Protein AF-A0A3B9WU83-F1 (afdb_monomer)

Radius of gyration: 24.57 Å; Cα contacts (8 Å, |Δi|>4): 1207; chains: 1; bounding box: 54×70×73 Å

Structure (mmCIF, N/CA/C/O backbone):
data_AF-A0A3B9WU83-F1
#
_entry.id   AF-A0A3B9WU83-F1
#
loop_
_atom_site.group_PDB
_atom_site.id
_atom_site.type_symbol
_atom_site.label_atom_id
_atom_site.label_alt_id
_atom_site.label_comp_id
_atom_site.label_asym_id
_atom_site.label_entity_id
_atom_site.label_seq_id
_atom_site.pdbx_PDB_ins_code
_atom_site.Cartn_x
_atom_site.Cartn_y
_atom_site.Cartn_z
_atom_site.occupancy
_atom_site.B_iso_or_equiv
_atom_site.auth_seq_id
_atom_site.auth_comp_id
_atom_site.auth_asym_id
_atom_site.auth_atom_id
_atom_site.pdbx_PDB_model_num
ATOM 1 N N . ASP A 1 1 ? 18.925 -12.064 -6.968 1.00 95.06 1 ASP A N 1
ATOM 2 C CA . ASP A 1 1 ? 19.421 -12.615 -8.254 1.00 95.06 1 ASP A CA 1
ATOM 3 C C . ASP A 1 1 ? 18.233 -12.702 -9.221 1.00 95.06 1 ASP A C 1
ATOM 5 O O . ASP A 1 1 ? 17.313 -11.901 -9.071 1.00 95.06 1 ASP A O 1
ATOM 9 N N . TYR A 1 2 ? 18.249 -13.569 -10.244 1.00 97.06 2 TYR A N 1
ATOM 10 C CA . TYR A 1 2 ? 17.136 -13.645 -11.200 1.00 97.06 2 TYR A CA 1
ATOM 11 C C . TYR A 1 2 ? 15.931 -14.414 -10.640 1.00 97.06 2 TYR A C 1
ATOM 13 O O . TYR A 1 2 ? 14.846 -13.841 -10.563 1.00 97.06 2 TYR A O 1
ATOM 21 N N . ILE A 1 3 ? 16.112 -15.674 -10.232 1.00 97.62 3 ILE A N 1
ATOM 22 C CA . ILE A 1 3 ? 15.034 -16.623 -9.918 1.00 97.62 3 ILE A CA 1
ATOM 23 C C . ILE A 1 3 ? 15.210 -17.243 -8.530 1.00 97.62 3 ILE A C 1
ATOM 25 O O . ILE A 1 3 ? 16.324 -17.612 -8.168 1.00 97.62 3 ILE A O 1
ATOM 29 N N . ASP A 1 4 ? 14.106 -17.415 -7.799 1.00 97.81 4 ASP A N 1
ATOM 30 C CA . ASP A 1 4 ? 14.105 -18.176 -6.545 1.00 97.81 4 ASP A CA 1
ATOM 31 C C . ASP A 1 4 ? 14.523 -19.635 -6.785 1.00 97.81 4 ASP A C 1
ATOM 33 O O . ASP A 1 4 ? 13.967 -20.326 -7.646 1.00 97.81 4 ASP A O 1
ATOM 37 N N . GLN A 1 5 ? 15.484 -20.126 -6.004 1.00 97.75 5 GLN A N 1
ATOM 38 C CA . GLN A 1 5 ? 15.961 -21.506 -6.086 1.00 97.75 5 GLN A CA 1
ATOM 39 C C . GLN A 1 5 ? 15.100 -22.423 -5.206 1.00 97.75 5 GLN A C 1
ATOM 41 O O . GLN A 1 5 ? 15.566 -22.969 -4.211 1.00 97.75 5 GLN A O 1
ATOM 46 N N . SER A 1 6 ? 13.829 -22.575 -5.583 1.00 97.06 6 SER A N 1
ATOM 47 C CA . SER A 1 6 ? 12.858 -23.428 -4.892 1.00 97.06 6 SER A CA 1
ATOM 48 C C . SER A 1 6 ? 12.574 -24.727 -5.645 1.00 97.06 6 SER A C 1
ATOM 50 O O . SER A 1 6 ? 12.693 -24.800 -6.873 1.00 97.06 6 SER A O 1
ATOM 52 N N . LEU A 1 7 ? 12.146 -25.756 -4.913 1.00 97.31 7 LEU A N 1
ATOM 53 C CA . LEU A 1 7 ? 11.703 -27.034 -5.477 1.00 97.31 7 LEU A CA 1
ATOM 54 C C . LEU A 1 7 ? 10.215 -27.245 -5.212 1.00 97.31 7 LEU A C 1
ATOM 56 O O . LEU A 1 7 ? 9.703 -26.873 -4.165 1.00 97.31 7 LEU A O 1
ATOM 60 N N . THR A 1 8 ? 9.503 -27.861 -6.154 1.00 96.88 8 THR A N 1
ATOM 61 C CA . THR A 1 8 ? 8.101 -28.227 -5.903 1.00 96.88 8 THR A CA 1
ATOM 62 C C . THR A 1 8 ? 8.059 -29.457 -5.004 1.00 96.88 8 THR A C 1
ATOM 64 O O . THR A 1 8 ? 8.642 -30.486 -5.345 1.00 96.88 8 THR A O 1
ATOM 67 N N . ALA A 1 9 ? 7.363 -29.343 -3.878 1.00 96.56 9 ALA A N 1
ATOM 68 C CA . ALA A 1 9 ? 7.122 -30.416 -2.920 1.00 96.56 9 ALA A CA 1
ATOM 69 C C . ALA A 1 9 ? 5.627 -30.484 -2.574 1.00 96.56 9 ALA A C 1
ATOM 71 O O . ALA A 1 9 ? 4.833 -29.692 -3.085 1.00 96.56 9 ALA A O 1
ATOM 72 N N . TYR A 1 10 ? 5.243 -31.444 -1.732 1.00 96.50 10 TYR A N 1
ATOM 73 C CA . TYR A 1 10 ? 3.857 -31.667 -1.330 1.00 96.50 10 TYR A CA 1
ATOM 74 C C . TYR A 1 10 ? 3.736 -31.640 0.188 1.00 96.50 10 TYR A C 1
ATOM 76 O O . TYR A 1 10 ? 4.532 -32.272 0.883 1.00 96.50 10 TYR A O 1
ATOM 84 N N . ASP A 1 11 ? 2.736 -30.925 0.695 1.00 94.00 11 ASP A N 1
ATOM 85 C CA . ASP A 1 11 ? 2.414 -30.929 2.117 1.00 94.00 11 ASP A CA 1
ATOM 86 C C . ASP A 1 11 ? 1.801 -32.282 2.551 1.00 94.00 11 ASP A C 1
ATOM 88 O O . ASP A 1 11 ? 1.522 -33.180 1.749 1.00 94.00 11 ASP A O 1
ATOM 92 N N . ARG A 1 12 ? 1.526 -32.426 3.853 1.00 93.50 12 ARG A N 1
ATOM 93 C CA . ARG A 1 12 ? 0.883 -33.626 4.430 1.00 93.50 12 ARG A CA 1
ATOM 94 C C . ARG A 1 12 ? -0.531 -33.922 3.902 1.00 93.50 12 ARG A C 1
ATOM 96 O O . ARG A 1 12 ? -1.082 -34.972 4.232 1.00 93.50 12 ARG A O 1
ATOM 103 N N . TYR A 1 13 ? -1.143 -32.998 3.166 1.00 94.94 13 TYR A N 1
ATOM 104 C CA . TYR A 1 13 ? -2.474 -33.117 2.572 1.00 94.94 13 TYR A CA 1
ATOM 105 C C . TYR A 1 13 ? -2.416 -33.340 1.051 1.00 94.94 13 TYR A C 1
ATOM 107 O O . TYR A 1 13 ? -3.463 -33.518 0.430 1.00 94.94 13 TYR A O 1
ATOM 115 N N . GLY A 1 14 ? -1.217 -33.386 0.461 1.00 95.56 14 GLY A N 1
ATOM 116 C CA . GLY A 1 14 ? -1.010 -33.567 -0.973 1.00 95.56 14 GLY A CA 1
ATOM 117 C C . GLY A 1 14 ? -1.139 -32.281 -1.792 1.00 95.56 14 GLY A C 1
ATOM 118 O O . GLY A 1 14 ? -1.252 -32.370 -3.014 1.00 95.56 14 GLY A O 1
ATOM 119 N N . ASN A 1 15 ? -1.119 -31.102 -1.163 1.00 95.50 15 ASN A N 1
ATOM 120 C CA . ASN A 1 15 ? -1.082 -29.832 -1.885 1.00 95.50 15 ASN A CA 1
ATOM 121 C C . ASN A 1 15 ? 0.358 -29.474 -2.245 1.00 95.50 15 ASN A C 1
ATOM 123 O O . ASN A 1 15 ? 1.266 -29.608 -1.424 1.00 95.50 15 ASN A O 1
ATOM 127 N N . GLU A 1 16 ? 0.562 -28.982 -3.463 1.00 96.12 16 GLU A N 1
ATOM 128 C CA . GLU A 1 16 ? 1.872 -28.511 -3.900 1.00 96.12 16 GLU A CA 1
ATOM 129 C C . GLU A 1 16 ? 2.274 -27.207 -3.200 1.00 96.12 16 GLU A C 1
ATOM 131 O O . GLU A 1 16 ? 1.470 -26.283 -3.068 1.00 96.12 16 GLU A O 1
ATOM 136 N N . TYR A 1 17 ? 3.555 -27.088 -2.857 1.00 95.94 17 TYR A N 1
ATOM 137 C CA . TYR A 1 17 ? 4.174 -25.843 -2.406 1.00 95.94 17 TYR A CA 1
ATOM 138 C C . TYR A 1 17 ? 5.598 -25.696 -2.963 1.00 95.94 17 TYR A C 1
ATOM 140 O O . TYR A 1 17 ? 6.133 -26.610 -3.596 1.00 95.94 17 TYR A O 1
ATOM 148 N N . GLN A 1 18 ? 6.189 -24.510 -2.802 1.00 97.12 18 GLN A N 1
ATOM 149 C CA . GLN A 1 18 ? 7.583 -24.248 -3.166 1.00 97.12 18 GLN A CA 1
ATOM 150 C C . GLN A 1 18 ? 8.465 -24.380 -1.925 1.00 97.12 18 GLN A C 1
ATOM 152 O O . GLN A 1 18 ? 8.473 -23.494 -1.080 1.00 97.12 18 GLN A O 1
ATOM 157 N N . ALA A 1 19 ? 9.185 -25.492 -1.846 1.00 97.62 19 ALA A N 1
ATOM 158 C CA . ALA A 1 19 ? 10.098 -25.833 -0.772 1.00 97.62 19 ALA A CA 1
ATOM 159 C C . ALA A 1 19 ? 11.463 -25.150 -0.922 1.00 97.62 19 ALA A C 1
ATOM 161 O O . ALA A 1 19 ? 11.916 -24.866 -2.040 1.00 97.62 19 ALA A O 1
ATOM 162 N N . TYR A 1 20 ? 12.130 -24.952 0.211 1.00 97.75 20 TYR A N 1
ATOM 163 C CA . TYR A 1 20 ? 13.489 -24.423 0.330 1.00 97.75 20 TYR A CA 1
ATOM 164 C C . TYR A 1 20 ? 14.339 -25.297 1.274 1.00 97.75 20 TYR A C 1
ATOM 166 O O . TYR A 1 20 ? 13.953 -26.416 1.618 1.00 97.75 20 TYR A O 1
ATOM 174 N N . GLY A 1 21 ? 15.546 -24.842 1.633 1.00 98.19 21 GLY A N 1
ATOM 175 C CA . GLY A 1 21 ? 16.475 -25.614 2.462 1.00 98.19 21 GLY A CA 1
ATOM 176 C C . GLY A 1 21 ? 15.846 -26.040 3.788 1.00 98.19 21 GLY A C 1
ATOM 177 O O . GLY A 1 21 ? 15.225 -25.239 4.479 1.00 98.19 21 GLY A O 1
ATOM 178 N N . GLY A 1 22 ? 16.010 -27.306 4.153 1.00 97.25 22 GLY A N 1
ATOM 179 C CA . GLY A 1 22 ? 15.475 -27.871 5.383 1.00 97.25 22 GLY A CA 1
ATOM 180 C C . GLY A 1 22 ? 14.165 -28.643 5.244 1.00 97.25 22 GLY A C 1
ATOM 181 O O . GLY A 1 22 ? 13.914 -29.500 6.101 1.00 97.25 22 GLY A O 1
ATOM 182 N N . ASP A 1 23 ? 13.406 -28.418 4.168 1.00 97.50 23 ASP A N 1
ATOM 183 C CA . ASP A 1 23 ? 12.151 -29.123 3.860 1.00 97.50 23 ASP A CA 1
ATOM 184 C C . ASP A 1 23 ? 12.367 -30.570 3.379 1.00 97.50 23 ASP A C 1
ATOM 186 O O . ASP A 1 23 ? 11.421 -31.353 3.316 1.00 97.50 23 ASP A O 1
ATOM 190 N N . PHE A 1 24 ? 13.607 -30.947 3.049 1.00 96.69 24 PHE A N 1
ATOM 191 C CA . PHE A 1 24 ? 13.979 -32.288 2.579 1.00 96.69 24 PHE A CA 1
ATOM 192 C C . PHE A 1 24 ? 14.805 -33.061 3.616 1.00 96.69 24 PHE A C 1
ATOM 194 O O . PHE A 1 24 ? 15.588 -33.943 3.259 1.00 96.69 24 PHE A O 1
ATOM 201 N N . ASP A 1 25 ? 14.671 -32.697 4.896 1.00 95.19 25 ASP A N 1
ATOM 202 C CA . ASP A 1 25 ? 15.469 -33.216 6.018 1.00 95.19 25 ASP A CA 1
ATOM 203 C C . ASP A 1 25 ? 16.995 -33.038 5.844 1.00 95.19 25 ASP A C 1
ATOM 205 O O . ASP A 1 25 ? 17.800 -33.619 6.576 1.00 95.19 25 ASP A O 1
ATOM 209 N N . ASP A 1 26 ? 17.420 -32.180 4.914 1.00 97.12 26 ASP A N 1
ATOM 210 C CA . ASP A 1 26 ? 18.811 -31.831 4.653 1.00 97.12 26 ASP A CA 1
ATOM 211 C C . ASP A 1 26 ? 19.391 -31.027 5.821 1.00 97.12 26 ASP A C 1
ATOM 213 O O . ASP A 1 26 ? 18.835 -30.013 6.252 1.00 97.12 26 ASP A O 1
ATOM 217 N N . ARG A 1 27 ? 20.491 -31.511 6.405 1.00 96.38 27 ARG A N 1
ATOM 218 C CA . ARG A 1 27 ? 21.159 -30.883 7.553 1.00 96.38 27 ARG A CA 1
ATOM 219 C C . ARG A 1 27 ? 22.688 -30.962 7.371 1.00 96.38 27 ARG A C 1
ATOM 221 O O . ARG A 1 27 ? 23.195 -32.067 7.166 1.00 96.38 27 ARG A O 1
ATOM 228 N N . PRO A 1 28 ? 23.438 -29.847 7.497 1.00 95.94 28 PRO A N 1
ATOM 229 C CA . PRO A 1 28 ? 22.949 -28.479 7.712 1.00 95.94 28 PRO A CA 1
ATOM 230 C C . PRO A 1 28 ? 22.207 -27.922 6.482 1.00 95.94 28 PRO A C 1
ATOM 232 O O . PRO A 1 28 ? 22.357 -28.449 5.385 1.00 95.94 28 PRO A O 1
ATOM 235 N N . ASN A 1 29 ? 21.418 -26.866 6.687 1.00 97.69 29 ASN A N 1
ATOM 236 C CA . ASN A 1 29 ? 20.784 -26.067 5.637 1.00 97.69 29 ASN A CA 1
ATOM 237 C C . ASN A 1 29 ? 20.718 -24.593 6.066 1.00 97.69 29 ASN A C 1
ATOM 239 O O . ASN A 1 29 ? 20.824 -24.302 7.259 1.00 97.69 29 ASN A O 1
ATOM 243 N N . ASP A 1 30 ? 20.497 -23.706 5.095 1.00 96.75 30 ASP A N 1
ATOM 244 C CA . ASP A 1 30 ? 20.389 -22.251 5.283 1.00 96.75 30 ASP A CA 1
ATOM 245 C C . ASP A 1 30 ? 18.958 -21.724 5.019 1.00 96.75 30 ASP A C 1
ATOM 247 O O . ASP A 1 30 ? 18.762 -20.562 4.663 1.00 96.75 30 ASP A O 1
ATOM 251 N N . GLY A 1 31 ? 17.937 -22.579 5.162 1.00 96.50 31 GLY A N 1
ATOM 252 C CA . GLY A 1 31 ? 16.531 -22.181 5.056 1.00 96.50 31 GLY A CA 1
ATOM 253 C C . GLY A 1 31 ? 16.144 -21.504 3.732 1.00 96.50 31 GLY A C 1
ATOM 254 O O . GLY A 1 31 ? 16.469 -21.965 2.630 1.00 96.50 31 GLY A O 1
ATOM 255 N N . SER A 1 32 ? 15.432 -20.382 3.862 1.00 96.31 32 SER A N 1
ATOM 256 C CA . SER A 1 32 ? 14.903 -19.540 2.782 1.00 96.31 32 SER A CA 1
ATOM 257 C C . SER A 1 32 ? 15.962 -18.711 2.049 1.00 96.31 32 SER A C 1
ATOM 259 O O . SER A 1 32 ? 15.619 -18.027 1.085 1.00 96.31 32 SER A O 1
ATOM 261 N N . TYR A 1 33 ? 17.248 -18.788 2.421 1.00 96.75 33 TYR A N 1
ATOM 262 C CA . TYR A 1 33 ? 18.328 -17.997 1.805 1.00 96.75 33 TYR A CA 1
ATOM 263 C C . TYR A 1 33 ? 18.557 -18.306 0.310 1.00 96.75 33 TYR A C 1
ATOM 265 O O . TYR A 1 33 ? 19.340 -17.649 -0.368 1.00 96.75 33 TYR A O 1
ATOM 273 N N . SER A 1 34 ? 17.864 -19.308 -0.229 1.00 96.50 34 SER A N 1
ATOM 274 C CA . SER A 1 34 ? 17.781 -19.646 -1.655 1.00 96.50 34 SER A CA 1
ATOM 275 C C . SER A 1 34 ? 16.740 -18.812 -2.438 1.00 96.50 34 SER A C 1
ATOM 277 O O . SER A 1 34 ? 16.778 -18.775 -3.672 1.00 96.50 34 SER A O 1
ATOM 279 N N . GLY A 1 35 ? 15.827 -18.114 -1.754 1.00 95.69 35 GLY A N 1
ATOM 280 C CA . GLY A 1 35 ? 14.736 -17.309 -2.320 1.00 95.69 35 GLY A CA 1
ATOM 281 C C . GLY A 1 35 ? 15.090 -15.839 -2.562 1.00 95.69 35 GLY A C 1
ATOM 282 O O . GLY A 1 35 ? 14.558 -14.950 -1.897 1.00 95.69 35 GLY A O 1
ATOM 283 N N . ASN A 1 36 ? 15.986 -15.567 -3.514 1.00 95.44 36 ASN A N 1
ATOM 284 C CA . ASN A 1 36 ? 16.527 -14.219 -3.767 1.00 95.44 36 ASN A CA 1
ATOM 285 C C . ASN A 1 36 ? 16.045 -13.578 -5.079 1.00 95.44 36 ASN A C 1
ATOM 287 O O . ASN A 1 36 ? 16.543 -12.516 -5.485 1.00 95.44 36 ASN A O 1
ATOM 291 N N . GLY A 1 37 ? 15.104 -14.221 -5.764 1.00 96.31 37 GLY A N 1
ATOM 292 C CA . GLY A 1 37 ? 14.711 -13.907 -7.123 1.00 96.31 37 GLY A CA 1
ATOM 293 C C . GLY A 1 37 ? 13.915 -12.612 -7.254 1.00 96.31 37 GLY A C 1
ATOM 294 O O . GLY A 1 37 ? 13.214 -12.144 -6.345 1.00 96.31 37 GLY A O 1
ATOM 295 N N . ILE A 1 38 ? 14.001 -12.037 -8.452 1.00 96.88 38 ILE A N 1
ATOM 296 C CA . ILE A 1 38 ? 13.043 -11.053 -8.971 1.00 96.88 38 ILE A CA 1
ATOM 297 C C . ILE A 1 38 ? 11.914 -11.729 -9.766 1.00 96.88 38 ILE A C 1
ATOM 299 O O . ILE A 1 38 ? 10.905 -11.077 -10.053 1.00 96.88 38 ILE A O 1
ATOM 303 N N . VAL A 1 39 ? 12.042 -13.024 -10.070 1.00 97.69 39 VAL A N 1
ATOM 304 C CA . VAL A 1 39 ? 10.978 -13.897 -10.586 1.00 97.69 39 VAL A CA 1
ATOM 305 C C . VAL A 1 39 ? 10.791 -15.118 -9.686 1.00 97.69 39 VAL A C 1
ATOM 307 O O . VAL A 1 39 ? 11.745 -15.596 -9.071 1.00 97.69 39 VAL A O 1
ATOM 310 N N . TYR A 1 40 ? 9.564 -15.635 -9.643 1.00 97.00 40 TYR A N 1
ATOM 311 C CA . TYR A 1 40 ? 9.221 -16.795 -8.822 1.00 97.00 40 TYR A CA 1
ATOM 312 C C . TYR A 1 40 ? 9.819 -18.097 -9.375 1.00 97.00 40 TYR A C 1
ATOM 314 O O . TYR A 1 40 ? 9.863 -18.307 -10.590 1.00 97.00 40 TYR A O 1
ATOM 322 N N . GLY A 1 41 ? 10.214 -19.005 -8.479 1.00 95.06 41 GLY A N 1
ATOM 323 C CA . GLY A 1 41 ? 10.902 -20.255 -8.826 1.00 95.06 41 GLY A CA 1
ATOM 324 C C . GLY A 1 41 ? 10.092 -21.223 -9.696 1.00 95.06 41 GLY A C 1
ATOM 325 O O . GLY A 1 41 ? 10.651 -21.857 -10.590 1.00 95.06 41 GLY A O 1
ATOM 326 N N . ARG A 1 42 ? 8.768 -21.303 -9.499 1.00 92.38 42 ARG A N 1
ATOM 327 C CA . ARG A 1 42 ? 7.883 -22.241 -10.216 1.00 92.38 42 ARG A CA 1
ATOM 328 C C . ARG A 1 42 ? 7.609 -21.827 -11.660 1.00 92.38 42 ARG A C 1
ATOM 330 O O . ARG A 1 42 ? 8.046 -22.489 -12.596 1.00 92.38 42 ARG A O 1
ATOM 337 N N . ASP A 1 43 ? 6.898 -20.723 -11.846 1.00 93.00 43 ASP A N 1
ATOM 338 C CA . ASP A 1 43 ? 6.342 -20.355 -13.156 1.00 93.00 43 ASP A CA 1
ATOM 339 C C . ASP A 1 43 ? 7.169 -19.277 -13.867 1.00 93.00 43 ASP A C 1
ATOM 341 O O . ASP A 1 43 ? 6.886 -18.934 -15.009 1.00 93.00 43 ASP A O 1
ATOM 345 N N . ARG A 1 44 ? 8.213 -18.746 -13.209 1.00 94.25 44 ARG A N 1
ATOM 346 C CA . ARG A 1 44 ? 9.068 -17.651 -13.711 1.00 94.25 44 ARG A CA 1
ATOM 347 C C . ARG A 1 44 ? 8.305 -16.347 -13.946 1.00 94.25 44 ARG A C 1
ATOM 349 O O . ARG A 1 44 ? 8.836 -15.401 -14.527 1.00 94.25 44 ARG A O 1
ATOM 356 N N . ASP A 1 45 ? 7.088 -16.272 -13.420 1.00 96.12 45 ASP A N 1
ATOM 357 C CA . ASP A 1 45 ? 6.312 -15.049 -13.348 1.00 96.12 45 ASP A CA 1
ATOM 358 C C . ASP A 1 45 ? 7.097 -13.958 -12.601 1.00 96.12 45 ASP A C 1
ATOM 360 O O . ASP A 1 45 ? 7.755 -14.239 -11.589 1.00 96.12 45 ASP A O 1
ATOM 364 N N . PRO A 1 46 ? 6.999 -12.694 -13.045 1.00 96.31 46 PRO A N 1
ATOM 365 C CA . PRO A 1 46 ? 7.652 -11.588 -12.368 1.00 96.31 46 PRO A CA 1
ATOM 366 C C . PRO A 1 46 ? 7.082 -11.401 -10.961 1.00 96.31 46 PRO A C 1
ATOM 368 O O . PRO A 1 46 ? 5.868 -11.277 -10.771 1.00 96.31 46 PRO A O 1
ATOM 371 N N . SER A 1 47 ? 7.973 -11.307 -9.975 1.00 96.56 47 SER A N 1
ATOM 372 C CA . SER A 1 47 ? 7.597 -10.813 -8.653 1.00 96.56 47 SER A CA 1
ATOM 373 C C . SER A 1 47 ? 7.299 -9.307 -8.723 1.00 96.56 47 SER A C 1
ATOM 375 O O . SER A 1 47 ? 7.721 -8.628 -9.669 1.00 96.56 47 SER A O 1
ATOM 377 N N . PRO A 1 48 ? 6.631 -8.728 -7.714 1.00 96.12 48 PRO A N 1
ATOM 378 C CA . PRO A 1 48 ? 6.407 -7.289 -7.665 1.00 96.12 48 PRO A CA 1
ATOM 379 C C . PRO A 1 48 ? 7.677 -6.433 -7.734 1.00 96.12 48 PRO A C 1
ATOM 381 O O . PRO A 1 48 ? 7.631 -5.324 -8.265 1.00 96.12 48 PRO A O 1
ATOM 384 N N . LYS A 1 49 ? 8.828 -6.966 -7.291 1.00 95.81 49 LYS A N 1
ATOM 385 C CA . LYS A 1 49 ? 10.143 -6.308 -7.408 1.00 95.81 49 LYS A CA 1
ATOM 386 C C . LYS A 1 49 ? 10.470 -5.941 -8.864 1.00 95.81 49 LYS A C 1
ATOM 388 O O . LYS A 1 49 ? 11.146 -4.948 -9.113 1.00 95.81 49 LYS A O 1
ATOM 393 N N . MET A 1 50 ? 9.970 -6.708 -9.837 1.00 96.81 50 MET A N 1
ATOM 394 C CA . MET A 1 50 ? 10.240 -6.489 -11.260 1.00 96.81 50 MET A CA 1
ATOM 395 C C . MET A 1 50 ? 9.659 -5.168 -11.788 1.00 96.81 50 MET A C 1
ATOM 397 O O . MET A 1 50 ? 10.203 -4.612 -12.740 1.00 96.81 50 MET A O 1
ATOM 401 N N . GLN A 1 51 ? 8.588 -4.640 -11.178 1.00 95.62 51 GLN A N 1
ATOM 402 C CA . GLN A 1 51 ? 8.037 -3.328 -11.546 1.00 95.62 51 GLN A CA 1
ATOM 403 C C . GLN A 1 51 ? 9.095 -2.229 -11.373 1.00 95.62 51 GLN A C 1
ATOM 405 O O . GLN A 1 51 ? 9.322 -1.427 -12.278 1.00 95.62 51 GLN A O 1
ATOM 410 N N . GLU A 1 52 ? 9.803 -2.271 -10.247 1.00 95.00 52 GLU A N 1
ATOM 411 C CA . GLU A 1 52 ? 10.883 -1.348 -9.916 1.00 95.00 52 GLU A CA 1
ATOM 412 C C . GLU A 1 52 ? 12.094 -1.527 -10.842 1.00 95.00 52 GLU A C 1
ATOM 414 O O . GLU A 1 52 ? 12.629 -0.554 -11.375 1.00 95.00 52 GLU A O 1
ATOM 419 N N . VAL A 1 53 ? 12.518 -2.777 -11.071 1.00 96.94 53 VAL A N 1
ATOM 420 C CA . VAL A 1 53 ? 13.650 -3.091 -11.962 1.00 96.94 53 VAL A CA 1
ATOM 421 C C . VAL A 1 53 ? 13.372 -2.575 -13.373 1.00 96.94 53 VAL A C 1
ATOM 423 O O . VAL A 1 53 ? 14.208 -1.881 -13.953 1.00 96.94 53 VAL A O 1
ATOM 426 N N . LYS A 1 54 ? 12.174 -2.853 -13.906 1.00 96.56 54 LYS A N 1
ATOM 427 C CA . LYS A 1 54 ? 11.752 -2.401 -15.237 1.00 96.56 54 LYS A CA 1
ATOM 428 C C . LYS A 1 54 ? 11.787 -0.880 -15.348 1.00 96.56 54 LYS A C 1
ATOM 430 O O . LYS A 1 54 ? 12.251 -0.364 -16.362 1.00 96.56 54 LYS A O 1
ATOM 435 N N . TYR A 1 55 ? 11.319 -0.168 -14.325 1.00 95.38 55 TYR A N 1
ATOM 436 C CA . TYR A 1 55 ? 11.349 1.288 -14.329 1.00 95.38 55 TYR A CA 1
ATOM 437 C C . TYR A 1 55 ? 12.783 1.831 -14.284 1.00 95.38 55 TYR A C 1
ATOM 439 O O . TYR A 1 55 ? 13.149 2.645 -15.127 1.00 95.38 55 TYR A O 1
ATOM 447 N N . ASN A 1 56 ? 13.625 1.368 -13.358 1.00 94.88 56 ASN A N 1
ATOM 448 C CA . ASN A 1 56 ? 14.986 1.895 -13.195 1.00 94.88 56 ASN A CA 1
ATOM 449 C C . ASN A 1 56 ? 15.896 1.595 -14.404 1.00 94.88 56 ASN A C 1
ATOM 451 O O . ASN A 1 56 ? 16.744 2.414 -14.781 1.00 94.88 56 ASN A O 1
ATOM 455 N N . TYR A 1 57 ? 15.704 0.442 -15.053 1.00 96.69 57 TYR A N 1
ATOM 456 C CA . TYR A 1 57 ? 16.498 0.015 -16.214 1.00 96.69 57 TYR A CA 1
ATOM 457 C C . TYR A 1 57 ? 15.896 0.433 -17.558 1.00 96.69 57 TYR A C 1
ATOM 459 O O . TYR A 1 57 ? 16.408 0.056 -18.613 1.00 96.69 57 TYR A O 1
ATOM 467 N N . ARG A 1 58 ? 14.824 1.230 -17.547 1.00 96.56 58 ARG A N 1
ATOM 468 C CA . ARG A 1 58 ? 14.169 1.667 -18.778 1.00 96.56 58 ARG A CA 1
ATOM 469 C C . ARG A 1 58 ? 15.138 2.423 -19.706 1.00 96.56 58 ARG A C 1
ATOM 471 O O . ARG A 1 58 ? 15.949 3.233 -19.234 1.00 96.56 58 ARG A O 1
ATOM 478 N N . PRO A 1 59 ? 15.020 2.224 -21.029 1.00 97.12 59 PRO A N 1
ATOM 479 C CA . PRO A 1 59 ? 15.948 2.794 -22.003 1.00 97.12 59 PRO A CA 1
ATOM 480 C C . PRO A 1 59 ? 15.675 4.270 -22.335 1.00 97.12 59 PRO A C 1
ATOM 482 O O . PRO A 1 59 ? 16.493 4.915 -22.988 1.00 97.12 59 PRO A O 1
ATOM 485 N N . VAL A 1 60 ? 14.530 4.814 -21.916 1.00 97.12 60 VAL A N 1
ATOM 486 C CA . VAL A 1 60 ? 14.140 6.211 -22.150 1.00 97.12 60 VAL A CA 1
ATOM 487 C C . VAL A 1 60 ? 13.591 6.797 -20.855 1.00 97.12 60 VAL A C 1
ATOM 489 O O . VAL A 1 60 ? 12.712 6.206 -20.231 1.00 97.12 60 VAL A O 1
ATOM 492 N N . LYS A 1 61 ? 14.094 7.962 -20.449 1.00 95.94 61 LYS A N 1
ATOM 493 C CA . LYS A 1 61 ? 13.557 8.742 -19.325 1.00 95.94 61 LYS A CA 1
ATOM 494 C C . LYS A 1 61 ? 12.819 9.957 -19.882 1.00 95.94 61 LYS A C 1
ATOM 496 O O . LYS A 1 61 ? 13.289 10.572 -20.832 1.00 95.94 61 LYS A O 1
ATOM 501 N N . ALA A 1 62 ? 11.665 10.281 -19.308 1.00 94.06 62 ALA A N 1
ATOM 502 C CA . ALA A 1 62 ? 10.879 11.452 -19.673 1.00 94.06 62 ALA A CA 1
ATOM 503 C C . ALA A 1 62 ? 10.471 12.213 -18.408 1.00 94.06 62 ALA A C 1
ATOM 505 O O . ALA A 1 62 ? 9.999 11.593 -17.454 1.00 94.06 62 ALA A O 1
ATOM 506 N N . VAL A 1 63 ? 10.681 13.527 -18.417 1.00 92.38 63 VAL A N 1
ATOM 507 C CA . VAL A 1 63 ? 10.433 14.453 -17.304 1.00 92.38 63 VAL A CA 1
ATOM 508 C C . VAL A 1 63 ? 9.530 15.570 -17.813 1.00 92.38 63 VAL A C 1
ATOM 510 O O . VAL A 1 63 ? 9.798 16.123 -18.878 1.00 92.38 63 VAL A O 1
ATOM 513 N N . PHE A 1 64 ? 8.461 15.886 -17.086 1.00 91.94 64 PHE A N 1
ATOM 514 C CA . PHE A 1 64 ? 7.564 16.982 -17.447 1.00 91.94 64 PHE A CA 1
ATOM 515 C C . PHE A 1 64 ? 8.010 18.278 -16.771 1.00 91.94 64 PHE A C 1
ATOM 517 O O . PHE A 1 64 ? 8.287 18.287 -15.572 1.00 91.94 64 PHE A O 1
ATOM 524 N N . GLU A 1 65 ? 8.046 19.367 -17.531 1.00 89.62 65 GLU A N 1
ATOM 525 C CA . GLU A 1 65 ? 8.500 20.689 -17.094 1.00 89.62 65 GLU A CA 1
ATOM 526 C C . GLU A 1 65 ? 7.377 21.725 -17.267 1.00 89.62 65 GLU A C 1
ATOM 528 O O . GLU A 1 65 ? 6.630 21.691 -18.249 1.00 89.62 65 GLU A O 1
ATOM 533 N N . GLY A 1 66 ? 7.274 22.665 -16.321 1.00 84.44 66 GLY A N 1
ATOM 534 C CA . GLY A 1 66 ? 6.291 23.754 -16.353 1.00 84.44 66 GLY A CA 1
ATOM 535 C C . GLY A 1 66 ? 4.859 23.349 -15.965 1.00 84.44 66 GLY A C 1
ATOM 536 O O . GLY A 1 66 ? 4.576 22.218 -15.563 1.00 84.44 66 GLY A O 1
ATOM 537 N N . GLY A 1 67 ? 3.934 24.310 -16.043 1.00 76.06 67 GLY A N 1
ATOM 538 C CA . GLY A 1 67 ? 2.488 24.075 -15.896 1.00 76.06 67 GLY A CA 1
ATOM 539 C C . GLY A 1 67 ? 1.983 23.633 -14.518 1.00 76.06 67 GLY A C 1
ATOM 540 O O . GLY A 1 67 ? 0.846 23.180 -14.416 1.00 76.06 67 GLY A O 1
ATOM 541 N N . GLY A 1 68 ? 2.797 23.721 -13.462 1.00 77.19 68 GLY A N 1
ATOM 542 C CA . GLY A 1 68 ? 2.386 23.343 -12.104 1.00 77.19 68 GLY A CA 1
ATOM 543 C C . GLY A 1 68 ? 2.277 21.831 -11.863 1.00 77.19 68 GLY A C 1
ATOM 544 O O . GLY A 1 68 ? 1.457 21.407 -11.044 1.00 77.19 68 GLY A O 1
ATOM 545 N N . ALA A 1 69 ? 3.075 21.020 -12.568 1.00 80.69 69 ALA A N 1
ATOM 546 C CA . ALA A 1 69 ? 3.200 19.589 -12.292 1.00 80.69 69 ALA A CA 1
ATOM 547 C C . ALA A 1 69 ? 3.638 19.354 -10.831 1.00 80.69 69 ALA A C 1
ATOM 549 O O . ALA A 1 69 ? 4.639 19.908 -10.384 1.00 80.69 69 ALA A O 1
ATOM 550 N N . ARG A 1 70 ? 2.888 18.539 -10.077 1.00 72.81 70 ARG A N 1
ATOM 551 C CA . ARG A 1 70 ? 3.144 18.262 -8.643 1.00 72.81 70 ARG A CA 1
ATOM 552 C C . ARG A 1 70 ? 3.782 16.913 -8.364 1.00 72.81 70 ARG A C 1
ATOM 554 O O . ARG A 1 70 ? 4.264 16.667 -7.266 1.00 72.81 70 ARG A O 1
ATOM 561 N N . PHE A 1 71 ? 3.730 16.021 -9.337 1.00 69.38 71 PHE A N 1
ATOM 562 C CA . PHE A 1 71 ? 4.343 14.712 -9.257 1.00 69.38 71 PHE A CA 1
ATOM 563 C C . PHE A 1 71 ? 5.154 14.522 -10.518 1.00 69.38 71 PHE A C 1
ATOM 565 O O . PHE A 1 71 ? 4.602 14.610 -11.607 1.00 69.38 71 PHE A O 1
ATOM 572 N N . ASN A 1 72 ? 6.439 14.267 -10.345 1.00 64.88 72 ASN A N 1
ATOM 573 C CA . ASN A 1 72 ? 7.351 13.787 -11.362 1.00 64.88 72 ASN A CA 1
ATOM 574 C C . ASN A 1 72 ? 8.202 12.744 -10.644 1.00 64.88 72 ASN A C 1
ATOM 576 O O . ASN A 1 72 ? 8.832 13.061 -9.639 1.00 64.88 72 ASN A O 1
ATOM 580 N N . TYR A 1 73 ? 8.238 11.504 -11.135 1.00 62.91 73 TYR A N 1
ATOM 581 C CA . TYR A 1 73 ? 9.113 10.474 -10.551 1.00 62.91 73 TYR A CA 1
ATOM 582 C C . TYR A 1 73 ? 10.594 10.869 -10.554 1.00 62.91 73 TYR A C 1
ATOM 584 O O . TYR A 1 73 ? 11.410 10.306 -9.832 1.00 62.91 73 TYR A O 1
ATOM 592 N N . GLU A 1 74 ? 10.941 11.814 -11.414 1.00 59.44 74 GLU A N 1
ATOM 593 C CA . GLU A 1 74 ? 12.293 12.215 -11.708 1.00 59.44 74 GLU A CA 1
ATOM 594 C C . GLU A 1 74 ? 12.380 13.724 -11.492 1.00 59.44 74 GLU A C 1
ATOM 596 O O . GLU A 1 74 ? 12.067 14.498 -12.396 1.00 59.44 74 GLU A O 1
ATOM 601 N N . THR A 1 75 ? 12.792 14.155 -10.301 1.00 46.59 75 THR A N 1
ATOM 602 C CA . THR A 1 75 ? 13.395 15.483 -10.178 1.00 46.59 75 THR A CA 1
ATOM 603 C C . THR A 1 75 ? 14.701 15.491 -10.988 1.00 46.59 75 THR A C 1
ATOM 605 O O . THR A 1 75 ? 15.376 14.453 -11.079 1.00 46.59 75 THR A O 1
ATOM 608 N N . PRO A 1 76 ? 15.050 16.595 -11.672 1.00 42.44 76 PRO A N 1
ATOM 609 C CA . PRO A 1 76 ? 16.310 16.703 -12.404 1.00 42.44 76 PRO A CA 1
ATOM 610 C C . PRO A 1 76 ? 17.501 16.303 -11.516 1.00 42.44 76 PRO A C 1
ATOM 612 O O . PRO A 1 76 ? 17.553 16.652 -10.339 1.00 42.44 76 PRO A O 1
ATOM 615 N N . GLU A 1 77 ? 18.473 15.562 -12.062 1.00 36.09 77 GLU A N 1
ATOM 616 C CA . GLU A 1 77 ? 19.618 15.010 -11.303 1.00 36.09 77 GLU A CA 1
ATOM 617 C C . GLU A 1 77 ? 20.456 16.078 -10.567 1.00 36.09 77 GLU A C 1
ATOM 619 O O . GLU A 1 77 ? 21.185 15.758 -9.626 1.00 36.09 77 GLU A O 1
ATOM 624 N N . GLU A 1 78 ? 20.335 17.344 -10.969 1.00 34.25 78 GLU A N 1
ATOM 625 C CA . GLU A 1 78 ? 20.975 18.492 -10.324 1.00 34.25 78 GLU A CA 1
ATOM 626 C C . GLU A 1 78 ? 20.299 18.889 -8.998 1.00 34.25 78 GLU A C 1
ATOM 628 O O . GLU A 1 78 ? 21.005 19.214 -8.045 1.00 34.25 78 GLU A O 1
ATOM 633 N N . GLU A 1 79 ? 18.973 18.757 -8.870 1.00 36.62 79 GLU A N 1
ATOM 634 C CA . GLU A 1 79 ? 18.251 18.998 -7.608 1.00 36.62 79 GLU A CA 1
ATOM 635 C C . GLU A 1 79 ? 18.505 17.868 -6.598 1.00 36.62 79 GLU A C 1
ATOM 637 O O . GLU A 1 79 ? 18.727 18.114 -5.414 1.00 36.62 79 GLU A O 1
ATOM 642 N N . ALA A 1 80 ? 18.598 16.619 -7.071 1.00 34.12 80 ALA A N 1
ATOM 643 C CA . ALA A 1 80 ? 18.871 15.449 -6.229 1.00 34.12 80 ALA A CA 1
ATOM 644 C C . ALA A 1 80 ? 20.255 15.476 -5.542 1.00 34.12 80 ALA A C 1
ATOM 646 O O . ALA A 1 80 ? 20.459 14.787 -4.539 1.00 34.12 80 ALA A O 1
ATOM 647 N N . ARG A 1 81 ? 21.212 16.261 -6.063 1.00 34.59 81 ARG A N 1
ATOM 648 C CA . ARG A 1 81 ? 22.517 16.509 -5.421 1.00 34.59 81 ARG A CA 1
ATOM 649 C C . ARG A 1 81 ? 22.487 17.645 -4.399 1.00 34.59 81 ARG A C 1
ATOM 651 O O . ARG A 1 81 ? 23.387 17.687 -3.563 1.00 34.59 81 ARG A O 1
ATOM 658 N N . ALA A 1 82 ? 21.512 18.548 -4.480 1.00 31.45 82 ALA A N 1
ATOM 659 C CA . ALA A 1 82 ? 21.459 19.741 -3.647 1.00 31.45 82 ALA A CA 1
ATOM 660 C C . ALA A 1 82 ? 20.743 19.505 -2.309 1.00 31.45 82 ALA A C 1
ATOM 662 O O . ALA A 1 82 ? 21.189 20.063 -1.314 1.00 31.45 82 ALA A O 1
ATOM 663 N N . ASP A 1 83 ? 19.714 18.648 -2.244 1.00 39.03 83 ASP A N 1
ATOM 664 C CA . ASP A 1 83 ? 19.032 18.380 -0.969 1.00 39.03 83 ASP A CA 1
ATOM 665 C C . ASP A 1 83 ? 18.253 17.047 -0.943 1.00 39.03 83 ASP A C 1
ATOM 667 O O . ASP A 1 83 ? 17.026 16.976 -1.049 1.00 39.03 83 ASP A O 1
ATOM 671 N N . ALA A 1 84 ? 18.978 15.932 -0.810 1.00 32.75 84 ALA A N 1
ATOM 672 C CA . ALA A 1 84 ? 18.380 14.595 -0.731 1.00 32.75 84 ALA A CA 1
ATOM 673 C C . ALA A 1 84 ? 17.530 14.362 0.544 1.00 32.75 84 ALA A C 1
ATOM 675 O O . ALA A 1 84 ? 16.814 13.360 0.615 1.00 32.75 84 ALA A O 1
ATOM 676 N N . SER A 1 85 ? 17.590 15.267 1.532 1.00 34.41 85 SER A N 1
ATOM 677 C CA . SER A 1 85 ? 16.734 15.267 2.728 1.00 34.41 85 SER A CA 1
ATOM 678 C C . SER A 1 85 ? 15.370 15.922 2.497 1.00 34.41 85 SER A C 1
ATOM 680 O O . SER A 1 85 ? 14.364 15.434 3.018 1.00 34.41 85 SER A O 1
ATOM 682 N N . GLU A 1 86 ? 15.307 16.997 1.709 1.00 34.16 86 GLU A N 1
ATOM 683 C CA . GLU A 1 86 ? 14.077 17.780 1.539 1.00 34.16 86 GLU A CA 1
ATOM 684 C C . GLU A 1 86 ? 13.198 17.268 0.384 1.00 34.16 86 GLU A C 1
ATOM 686 O O . GLU A 1 86 ? 11.989 17.104 0.554 1.00 34.16 86 GLU A O 1
ATOM 691 N N . ILE A 1 87 ? 13.790 16.883 -0.752 1.00 33.94 87 ILE A N 1
ATOM 692 C CA . ILE A 1 87 ? 13.049 16.620 -2.004 1.00 33.94 87 ILE A CA 1
ATOM 693 C C . ILE A 1 87 ? 12.185 15.342 -1.955 1.00 33.94 87 ILE A C 1
ATOM 695 O O . ILE A 1 87 ? 11.133 15.259 -2.588 1.00 33.94 87 ILE A O 1
ATOM 699 N N . ARG A 1 88 ? 12.580 14.315 -1.190 1.00 43.59 88 ARG A N 1
ATOM 700 C CA . ARG A 1 88 ? 11.792 13.063 -1.080 1.00 43.59 88 ARG A CA 1
ATOM 701 C C . ARG A 1 88 ? 10.715 13.106 -0.003 1.00 43.59 88 ARG A C 1
ATOM 703 O O . ARG A 1 88 ? 9.715 12.400 -0.123 1.00 43.59 88 ARG A O 1
ATOM 710 N N . THR A 1 89 ? 10.877 13.974 0.989 1.00 36.56 89 THR A N 1
ATOM 711 C CA . THR A 1 89 ? 9.844 14.265 1.990 1.00 36.56 89 THR A CA 1
ATOM 712 C C . THR A 1 89 ? 8.632 14.945 1.333 1.00 36.56 89 THR A C 1
ATOM 714 O O . THR A 1 89 ? 7.502 14.759 1.776 1.00 36.56 89 THR A O 1
ATOM 717 N N . GLU A 1 90 ? 8.812 15.633 0.201 1.00 38.62 90 GLU A N 1
ATOM 718 C CA . GLU A 1 90 ? 7.714 16.228 -0.579 1.00 38.62 90 GLU A CA 1
ATOM 719 C C . GLU A 1 90 ? 6.857 15.205 -1.341 1.00 38.62 90 GLU A C 1
ATOM 721 O O . GLU A 1 90 ? 5.657 15.417 -1.507 1.00 38.62 90 GLU A O 1
ATOM 726 N N . LEU A 1 91 ? 7.430 14.062 -1.734 1.00 39.56 91 LEU A N 1
ATOM 727 C CA . LEU A 1 91 ? 6.708 12.979 -2.418 1.00 39.56 91 LEU A CA 1
ATOM 728 C C . LEU A 1 91 ? 5.754 12.203 -1.491 1.00 39.56 91 LEU A C 1
ATOM 730 O O . LEU A 1 91 ? 4.851 11.528 -1.988 1.00 39.56 91 LEU A O 1
ATOM 734 N N . LEU A 1 92 ? 5.952 12.270 -0.167 1.00 39.09 92 LEU A N 1
ATOM 735 C CA . LEU A 1 92 ? 5.262 11.405 0.801 1.00 39.09 92 LEU A CA 1
ATOM 736 C C . LEU A 1 92 ? 4.779 12.092 2.095 1.00 39.09 92 LEU A C 1
ATOM 738 O O . LEU A 1 92 ? 4.039 11.453 2.836 1.00 39.09 92 LEU A O 1
ATOM 742 N N . ALA A 1 93 ? 5.167 13.337 2.410 1.00 32.47 93 ALA A N 1
ATOM 743 C CA . ALA A 1 93 ? 5.009 13.844 3.781 1.00 32.47 93 ALA A CA 1
ATOM 744 C C . ALA A 1 93 ? 4.828 15.366 3.972 1.00 32.47 93 ALA A C 1
ATOM 746 O O . ALA A 1 93 ? 5.085 15.849 5.078 1.00 32.47 93 ALA A O 1
ATOM 747 N N . ARG A 1 94 ? 4.350 16.146 2.990 1.00 31.38 94 ARG A N 1
ATOM 748 C CA . ARG A 1 94 ? 3.842 17.494 3.322 1.00 31.38 94 ARG A CA 1
ATOM 749 C C . ARG A 1 94 ? 2.361 17.434 3.720 1.00 31.38 94 ARG A C 1
ATOM 751 O O . ARG A 1 94 ? 1.523 17.303 2.827 1.00 31.38 94 ARG A O 1
ATOM 758 N N . PRO A 1 95 ? 2.004 17.590 5.013 1.00 29.67 95 PRO A N 1
ATOM 759 C CA . PRO A 1 95 ? 0.655 18.001 5.355 1.00 29.67 95 PRO A CA 1
ATOM 760 C C . PRO A 1 95 ? 0.384 19.358 4.697 1.00 29.67 95 PRO A C 1
ATOM 762 O O . PRO A 1 95 ? 1.241 20.238 4.656 1.00 29.67 95 PRO A O 1
ATOM 765 N N . PHE A 1 96 ? -0.823 19.516 4.165 1.00 31.48 96 PHE A N 1
ATOM 766 C CA . PHE A 1 96 ? -1.331 20.771 3.609 1.00 31.48 96 PHE A CA 1
ATOM 767 C C . PHE A 1 96 ? -1.307 21.863 4.699 1.00 31.48 96 PHE A C 1
ATOM 769 O O . PHE A 1 96 ? -2.265 21.988 5.479 1.00 31.48 96 PHE A O 1
ATOM 776 N N . GLU A 1 97 ? -0.233 22.644 4.776 1.00 25.03 97 GLU A N 1
ATOM 777 C CA . GLU A 1 97 ? -0.239 23.913 5.498 1.00 25.03 97 GLU A CA 1
ATOM 778 C C . GLU A 1 97 ? -1.106 24.906 4.720 1.00 25.03 97 GLU A C 1
ATOM 780 O O . GLU A 1 97 ? -1.002 25.060 3.502 1.00 25.03 97 GLU A O 1
ATOM 785 N N . SER A 1 98 ? -2.043 25.534 5.428 1.00 25.14 98 SER A N 1
ATOM 786 C CA . SER A 1 98 ? -2.781 26.680 4.915 1.00 25.14 98 SER A CA 1
ATOM 787 C C . SER A 1 98 ? -1.787 27.810 4.683 1.00 25.14 98 SER A C 1
ATOM 789 O O . SER A 1 98 ? -1.180 28.287 5.637 1.00 25.14 98 SER A O 1
ATOM 791 N N . SER A 1 99 ? -1.638 28.241 3.435 1.00 27.80 99 SER A N 1
ATOM 792 C CA . SER A 1 99 ? -0.867 29.430 3.095 1.00 27.80 99 SER A CA 1
ATOM 793 C C . SER A 1 99 ? -1.484 30.660 3.772 1.00 27.80 99 SER A C 1
ATOM 795 O O . SER A 1 99 ? -2.446 31.238 3.258 1.00 27.80 99 SER A O 1
ATOM 797 N N . GLU A 1 100 ? -0.929 31.083 4.905 1.00 26.83 100 GLU A N 1
ATOM 798 C CA . GLU A 1 100 ? -0.792 32.514 5.142 1.00 26.83 100 GLU A CA 1
ATOM 799 C C . GLU A 1 100 ? 0.273 33.042 4.178 1.00 26.83 100 GLU A C 1
ATOM 801 O O . GLU A 1 100 ? 1.239 32.369 3.822 1.00 26.83 100 GLU A O 1
ATOM 806 N N . SER A 1 101 ? -0.003 34.221 3.642 1.00 30.64 101 SER A N 1
ATOM 807 C CA . SER A 1 101 ? 0.676 34.813 2.502 1.00 30.64 101 SER A CA 1
ATOM 808 C C . SER A 1 101 ? 2.158 35.097 2.767 1.00 30.64 101 SER A C 1
ATOM 810 O O . SER A 1 101 ? 2.493 36.162 3.289 1.00 30.64 101 SER A O 1
ATOM 812 N N . GLU A 1 102 ? 3.046 34.230 2.293 1.00 26.00 102 GLU A N 1
ATOM 813 C CA . GLU A 1 102 ? 4.425 34.608 1.988 1.00 26.00 102 GLU A CA 1
ATOM 814 C C . GLU A 1 102 ? 4.604 34.729 0.474 1.00 26.00 102 GLU A C 1
ATOM 816 O O . GLU A 1 102 ? 4.337 33.819 -0.309 1.00 26.00 102 GLU A O 1
ATOM 821 N N . LYS A 1 103 ? 4.986 35.936 0.053 1.00 26.31 103 LYS A N 1
ATOM 822 C CA . LYS A 1 103 ? 5.223 36.298 -1.343 1.00 26.31 103 LYS A CA 1
ATOM 823 C C . LYS A 1 103 ? 6.434 35.528 -1.865 1.00 26.31 103 LYS A C 1
ATOM 825 O O . LYS A 1 103 ? 7.558 35.829 -1.474 1.00 26.31 103 LYS A O 1
ATOM 830 N N . SER A 1 104 ? 6.209 34.611 -2.800 1.00 25.08 104 SER A N 1
ATOM 831 C CA . SER A 1 104 ? 7.275 34.020 -3.610 1.00 25.08 104 SER A CA 1
ATOM 832 C C . SER A 1 104 ? 8.009 35.112 -4.408 1.00 25.08 104 SER A C 1
ATOM 834 O O . SER A 1 104 ? 7.353 35.967 -5.019 1.00 25.08 104 SER A O 1
ATOM 836 N N . PRO A 1 105 ? 9.352 35.122 -4.428 1.00 26.62 105 PRO A N 1
ATOM 837 C CA . PRO A 1 105 ? 10.111 36.021 -5.282 1.00 26.62 105 PRO A CA 1
ATOM 838 C C . PRO A 1 105 ? 10.114 35.484 -6.721 1.00 26.62 105 PRO A C 1
ATOM 840 O O . PRO A 1 105 ? 10.510 34.352 -6.959 1.00 26.62 105 PRO A O 1
ATOM 843 N N . GLY A 1 106 ? 9.692 36.320 -7.675 1.00 25.84 106 GLY A N 1
ATOM 844 C CA . GLY A 1 106 ? 9.912 36.107 -9.110 1.00 25.84 106 GLY A CA 1
ATOM 845 C C . GLY A 1 106 ? 8.987 35.086 -9.773 1.00 25.84 106 GLY A C 1
ATOM 846 O O . GLY A 1 106 ? 9.375 33.951 -10.008 1.00 25.84 106 GLY A O 1
ATOM 847 N N . ALA A 1 107 ? 7.785 35.517 -10.166 1.00 30.92 107 ALA A N 1
ATOM 848 C CA . ALA A 1 107 ? 7.047 34.838 -11.228 1.00 30.92 107 ALA A CA 1
ATOM 849 C C . ALA A 1 107 ? 7.821 35.030 -12.544 1.00 30.92 107 ALA A C 1
ATOM 851 O O . ALA A 1 107 ? 7.688 36.060 -13.213 1.00 30.92 107 ALA A O 1
ATOM 852 N N . GLU A 1 108 ? 8.693 34.077 -12.868 1.00 31.16 108 GLU A N 1
ATOM 853 C CA . GLU A 1 108 ? 9.231 33.942 -14.215 1.00 31.16 108 GLU A CA 1
ATOM 854 C C . GLU A 1 108 ? 8.093 33.630 -15.194 1.00 31.16 108 GLU A C 1
ATOM 856 O O . GLU A 1 108 ? 7.054 33.075 -14.835 1.00 31.16 108 GLU A O 1
ATOM 861 N N . LYS A 1 109 ? 8.268 34.107 -16.428 1.00 32.41 109 LYS A N 1
ATOM 862 C CA . LYS A 1 109 ? 7.294 34.031 -17.518 1.00 32.41 109 LYS A CA 1
ATOM 863 C C . LYS A 1 109 ? 6.790 32.601 -17.719 1.00 32.41 109 LYS A C 1
ATOM 865 O O . LYS A 1 109 ? 7.550 31.656 -17.581 1.00 32.41 109 LYS A O 1
ATOM 870 N N . ASP A 1 110 ? 5.527 32.512 -18.122 1.00 42.91 110 ASP A N 1
ATOM 871 C CA . ASP A 1 110 ? 4.781 31.320 -18.531 1.00 42.91 110 ASP A CA 1
ATOM 872 C C . ASP A 1 110 ? 5.541 30.525 -19.619 1.00 42.91 110 ASP A C 1
ATOM 874 O O . ASP A 1 110 ? 5.332 30.704 -20.820 1.00 42.91 110 ASP A O 1
ATOM 878 N N . GLU A 1 111 ? 6.519 29.712 -19.215 1.00 54.81 111 GLU A N 1
ATOM 879 C CA . GLU A 1 111 ? 7.151 28.733 -20.091 1.00 54.81 111 GLU A CA 1
ATOM 880 C C . GLU A 1 111 ? 6.171 27.565 -20.236 1.00 54.81 111 GLU A C 1
ATOM 882 O O . GLU A 1 111 ? 5.826 26.905 -19.253 1.00 54.81 111 GLU A O 1
ATOM 887 N N . GLY A 1 112 ? 5.677 27.351 -21.459 1.00 74.94 112 GLY A N 1
ATOM 888 C CA . GLY A 1 112 ? 4.678 26.330 -21.771 1.00 74.94 112 GLY A CA 1
ATOM 889 C C . GLY A 1 112 ? 5.040 24.932 -21.255 1.00 74.94 112 GLY A C 1
ATOM 890 O O . GLY A 1 112 ? 6.202 24.613 -20.987 1.00 74.94 112 GLY A O 1
ATOM 891 N N . MET A 1 113 ? 4.021 24.080 -21.113 1.00 90.69 113 MET A N 1
ATOM 892 C CA . MET A 1 113 ? 4.197 22.713 -20.619 1.00 90.69 113 MET A CA 1
ATOM 893 C C . MET A 1 113 ? 5.038 21.892 -21.605 1.00 90.69 113 MET A C 1
ATOM 895 O O . MET A 1 113 ? 4.687 21.779 -22.781 1.00 90.69 113 MET A O 1
ATOM 899 N N . ARG A 1 114 ? 6.136 21.298 -21.131 1.00 94.00 114 ARG A N 1
ATOM 900 C CA . ARG A 1 114 ? 7.119 20.585 -21.964 1.00 94.00 114 ARG A CA 1
ATOM 901 C C . ARG A 1 114 ? 7.444 19.205 -21.407 1.00 94.00 114 ARG A C 1
ATOM 903 O O . ARG A 1 114 ? 7.223 18.919 -20.233 1.00 94.00 114 ARG A O 1
ATOM 910 N N . ILE A 1 115 ? 7.991 18.345 -22.263 1.00 94.50 115 ILE A N 1
ATOM 911 C CA . ILE A 1 115 ? 8.526 17.032 -21.897 1.00 94.50 115 ILE A CA 1
ATOM 912 C C . ILE A 1 115 ? 9.994 16.981 -22.316 1.00 94.50 115 ILE A C 1
ATOM 914 O O . ILE A 1 115 ? 10.303 16.998 -23.510 1.00 94.50 115 ILE A O 1
ATOM 918 N N . ARG A 1 116 ? 10.902 16.869 -21.344 1.00 95.50 116 ARG A N 1
ATOM 919 C CA . ARG A 1 116 ? 12.313 16.564 -21.590 1.00 95.50 116 ARG A CA 1
ATOM 920 C C . ARG A 1 116 ? 12.513 15.058 -21.655 1.00 95.50 116 ARG A C 1
ATOM 922 O O . ARG A 1 116 ? 12.137 14.323 -20.744 1.00 95.50 116 ARG A O 1
ATOM 929 N N . ILE A 1 117 ? 13.115 14.595 -22.741 1.00 96.81 117 ILE A N 1
ATOM 930 C CA . ILE A 1 117 ? 13.268 13.181 -23.075 1.00 96.81 117 ILE A CA 1
ATOM 931 C C . ILE A 1 117 ? 14.748 12.863 -23.176 1.00 96.81 117 ILE A C 1
ATOM 933 O O . ILE A 1 117 ? 15.442 13.418 -24.020 1.00 96.81 117 ILE A O 1
ATOM 937 N N . PHE A 1 118 ? 15.199 11.910 -22.371 1.00 97.31 118 PHE A N 1
ATOM 938 C CA . PHE A 1 118 ? 16.564 11.407 -22.342 1.00 97.31 118 PHE A CA 1
ATOM 939 C C . PHE A 1 118 ? 16.595 10.008 -22.949 1.00 97.31 118 PHE A C 1
ATOM 941 O O . PHE A 1 118 ? 16.007 9.065 -22.404 1.00 97.31 118 PHE A O 1
ATOM 948 N N . ASN A 1 119 ? 17.292 9.853 -24.071 1.00 98.12 119 ASN A N 1
ATOM 949 C CA . ASN A 1 119 ? 17.487 8.552 -24.689 1.00 98.12 119 ASN A CA 1
ATOM 950 C C . ASN A 1 119 ? 18.755 7.890 -24.136 1.00 98.12 119 ASN A C 1
ATOM 952 O O . ASN A 1 119 ? 19.871 8.288 -24.455 1.00 98.12 119 ASN A O 1
ATOM 956 N N . ARG A 1 120 ? 18.579 6.843 -23.328 1.00 97.12 120 ARG A N 1
ATOM 957 C CA . ARG A 1 120 ? 19.676 6.082 -22.708 1.00 97.12 120 ARG A CA 1
ATOM 958 C C . ARG A 1 120 ? 20.114 4.888 -23.558 1.00 97.12 120 ARG A C 1
ATOM 960 O O . ARG A 1 120 ? 21.031 4.169 -23.169 1.00 97.12 120 ARG A O 1
ATOM 967 N N . ASN A 1 121 ? 19.470 4.649 -24.703 1.00 97.69 121 ASN A N 1
ATOM 968 C CA . ASN A 1 121 ? 19.939 3.643 -25.647 1.00 97.69 121 ASN A CA 1
ATOM 969 C C . ASN A 1 121 ? 21.286 4.061 -26.240 1.00 97.69 121 ASN A C 1
ATOM 971 O O . ASN A 1 121 ? 21.510 5.235 -26.523 1.00 97.69 121 ASN A O 1
ATOM 975 N N . LEU A 1 122 ? 22.138 3.072 -26.512 1.00 98.00 122 LEU A N 1
ATOM 976 C CA . LEU A 1 122 ? 23.426 3.279 -27.180 1.00 98.00 122 LEU A CA 1
ATOM 977 C C . LEU A 1 122 ? 23.295 3.399 -28.705 1.00 98.00 122 LEU A C 1
ATOM 979 O O . LEU A 1 122 ? 24.079 4.100 -29.335 1.00 98.00 122 LEU A O 1
ATOM 983 N N . PHE A 1 123 ? 22.305 2.724 -29.302 1.00 97.38 123 PHE A N 1
ATOM 984 C CA . PHE A 1 123 ? 22.202 2.574 -30.764 1.00 97.38 123 PHE A CA 1
ATOM 985 C C . PHE A 1 123 ? 20.789 2.766 -31.328 1.00 97.38 123 PHE A C 1
ATOM 987 O O . PHE A 1 123 ? 20.613 2.782 -32.542 1.00 97.38 123 PHE A O 1
ATOM 994 N N . ILE A 1 124 ? 19.775 2.890 -30.468 1.00 96.44 124 ILE A N 1
ATOM 995 C CA . ILE A 1 124 ? 18.365 2.952 -30.871 1.00 96.44 124 ILE A CA 1
ATOM 996 C C . ILE A 1 124 ? 17.873 4.389 -30.731 1.00 96.44 124 ILE A C 1
ATOM 998 O O . ILE A 1 124 ? 17.984 4.983 -29.660 1.00 96.44 124 ILE A O 1
ATOM 1002 N N . ASN A 1 125 ? 17.322 4.947 -31.806 1.00 97.81 125 ASN A N 1
ATOM 1003 C CA . ASN A 1 125 ? 16.624 6.228 -31.766 1.00 97.81 125 ASN A CA 1
ATOM 1004 C C . ASN A 1 125 ? 15.230 6.053 -31.142 1.00 97.81 125 ASN A C 1
ATOM 1006 O O . ASN A 1 125 ? 14.589 5.023 -31.353 1.00 97.81 125 ASN A O 1
ATOM 1010 N N . THR A 1 126 ? 14.721 7.053 -30.417 1.00 97.62 126 THR A N 1
ATOM 1011 C CA . THR A 1 126 ? 13.350 6.993 -29.882 1.00 97.62 126 THR A CA 1
ATOM 1012 C C . THR A 1 126 ? 12.262 6.947 -30.957 1.00 97.62 126 THR A C 1
ATOM 1014 O O . THR A 1 126 ? 11.155 6.506 -30.658 1.00 97.62 126 THR A O 1
ATOM 1017 N N . SER A 1 127 ? 12.578 7.291 -32.209 1.00 96.75 127 SER A N 1
ATOM 1018 C CA . SER A 1 127 ? 11.666 7.187 -33.354 1.00 96.75 127 SER A CA 1
ATOM 1019 C C . SER A 1 127 ? 11.275 5.750 -33.708 1.00 96.75 127 SER A C 1
ATOM 1021 O O . SER A 1 127 ? 10.332 5.551 -34.468 1.00 96.75 127 SER A O 1
ATOM 1023 N N . GLU A 1 128 ? 12.001 4.753 -33.192 1.00 95.44 128 GLU A N 1
ATOM 1024 C CA . GLU A 1 128 ? 11.659 3.330 -33.332 1.00 95.44 128 GLU A CA 1
ATOM 1025 C C . GLU A 1 128 ? 10.492 2.913 -32.416 1.00 95.44 128 GLU A C 1
ATOM 1027 O O . GLU A 1 128 ? 9.894 1.850 -32.611 1.00 95.44 128 GLU A O 1
ATOM 1032 N N . TYR A 1 129 ? 10.167 3.730 -31.407 1.00 97.50 129 TYR A N 1
ATOM 1033 C CA . TYR A 1 129 ? 9.055 3.480 -30.499 1.00 97.50 129 TYR A CA 1
ATOM 1034 C C . TYR A 1 129 ? 7.766 4.124 -31.010 1.00 97.50 129 TYR A C 1
ATOM 1036 O O . TYR A 1 129 ? 7.745 5.283 -31.429 1.00 97.50 129 TYR A O 1
ATOM 1044 N N . ASP A 1 130 ? 6.662 3.396 -30.877 1.00 97.62 130 ASP A N 1
ATOM 1045 C CA . ASP A 1 130 ? 5.334 3.989 -30.915 1.00 97.62 130 ASP A CA 1
ATOM 1046 C C . ASP A 1 130 ? 5.086 4.714 -29.588 1.00 97.62 130 ASP A C 1
ATOM 1048 O O . ASP A 1 130 ? 4.943 4.083 -28.536 1.00 97.62 130 ASP A O 1
ATOM 1052 N N . THR A 1 131 ? 5.111 6.046 -29.620 1.00 98.31 131 THR A N 1
ATOM 1053 C CA . THR A 1 131 ? 5.003 6.858 -28.406 1.00 98.31 131 THR A CA 1
ATOM 1054 C C . THR A 1 131 ? 3.607 7.438 -28.262 1.00 98.31 131 THR A C 1
ATOM 1056 O O . THR A 1 131 ? 3.091 8.077 -29.175 1.00 98.31 131 THR A O 1
ATOM 1059 N N . LEU A 1 132 ? 3.010 7.254 -27.088 1.00 98.25 132 LEU A N 1
ATOM 1060 C CA . LEU A 1 132 ? 1.672 7.725 -26.755 1.00 98.25 132 LEU A CA 1
ATOM 1061 C C . LEU A 1 132 ? 1.721 8.736 -25.617 1.00 98.25 132 LEU A C 1
ATOM 1063 O O . LEU A 1 132 ? 2.319 8.463 -24.581 1.00 98.25 132 LEU A O 1
ATOM 1067 N N . LEU A 1 133 ? 1.030 9.856 -25.789 1.00 98.38 133 LEU A N 1
ATOM 1068 C CA . LEU A 1 133 ? 0.667 10.777 -24.719 1.00 98.38 133 LEU A CA 1
ATOM 1069 C C . LEU A 1 133 ? -0.782 10.506 -24.319 1.00 98.38 133 LEU A C 1
ATOM 1071 O O . LEU A 1 133 ? -1.656 10.477 -25.185 1.00 98.38 133 LEU A O 1
ATOM 1075 N N . ILE A 1 134 ? -1.028 10.274 -23.034 1.00 98.25 134 ILE A N 1
ATOM 1076 C CA . ILE A 1 134 ? -2.323 9.860 -22.488 1.00 98.25 134 ILE A CA 1
ATOM 1077 C C . ILE A 1 134 ? -2.653 10.775 -21.313 1.00 98.25 134 ILE A C 1
ATOM 1079 O O . ILE A 1 134 ? -1.850 10.888 -20.391 1.00 98.25 134 ILE A O 1
ATOM 1083 N N . LEU A 1 135 ? -3.822 11.411 -21.343 1.00 97.75 135 LEU A N 1
ATOM 1084 C CA . LEU A 1 135 ? -4.345 12.207 -20.235 1.00 97.75 135 LEU A CA 1
ATOM 1085 C C . LEU A 1 135 ? -5.505 11.464 -19.577 1.00 97.75 135 LEU A C 1
ATOM 1087 O O . LEU A 1 135 ? -6.488 11.128 -20.241 1.00 97.75 135 LEU A O 1
ATOM 1091 N N . GLU A 1 136 ? -5.415 11.255 -18.271 1.00 96.56 136 GLU A N 1
ATOM 1092 C CA . GLU A 1 136 ? -6.423 10.578 -17.461 1.00 96.56 136 GLU A CA 1
ATOM 1093 C C . GLU A 1 136 ? -6.994 11.519 -16.394 1.00 96.56 136 GLU A C 1
ATOM 1095 O O . GLU A 1 136 ? -6.286 12.357 -15.833 1.00 96.56 136 GLU A O 1
ATOM 1100 N N . LYS A 1 137 ? -8.280 11.350 -16.067 1.00 93.38 137 LYS A N 1
ATOM 1101 C CA . LYS A 1 137 ? -8.928 11.968 -14.902 1.00 93.38 137 LYS A CA 1
ATOM 1102 C C . LYS A 1 137 ? -9.580 10.874 -14.068 1.00 93.38 137 LYS A C 1
ATOM 1104 O O . LYS A 1 137 ? -10.536 10.251 -14.525 1.00 93.38 137 LYS A O 1
ATOM 1109 N N . GLY A 1 138 ? -9.055 10.626 -12.866 1.00 88.00 138 GLY A N 1
ATOM 1110 C CA . GLY A 1 138 ? -9.527 9.537 -12.001 1.00 88.00 138 GLY A CA 1
ATOM 1111 C C . GLY A 1 138 ? -9.463 8.165 -12.685 1.00 88.00 138 GLY A C 1
ATOM 1112 O O . GLY A 1 138 ? -10.445 7.434 -12.668 1.00 88.00 138 GLY A O 1
ATOM 1113 N N . GLY A 1 139 ? -8.354 7.864 -13.373 1.00 89.50 139 GLY A N 1
ATOM 1114 C CA . GLY A 1 139 ? -8.136 6.604 -14.105 1.00 89.50 139 GLY A CA 1
ATOM 1115 C C . GLY A 1 139 ? -8.924 6.441 -15.410 1.00 89.50 139 GLY A C 1
ATOM 1116 O O . GLY A 1 139 ? -8.777 5.433 -16.096 1.00 89.50 139 GLY A O 1
ATOM 1117 N N . LYS A 1 140 ? -9.758 7.416 -15.789 1.00 94.12 140 LYS A N 1
ATOM 1118 C CA . LYS A 1 140 ? -10.458 7.409 -17.076 1.00 94.12 140 LYS A CA 1
ATOM 1119 C C . LYS A 1 140 ? -9.671 8.199 -18.117 1.00 94.12 140 LYS A C 1
ATOM 1121 O O . LYS A 1 140 ? -9.429 9.389 -17.919 1.00 94.12 140 LYS A O 1
ATOM 1126 N N . GLU A 1 141 ? -9.341 7.559 -19.240 1.00 97.12 141 GLU A N 1
ATOM 1127 C CA . GLU A 1 141 ? -8.733 8.220 -20.402 1.00 97.12 141 GLU A CA 1
ATOM 1128 C C . GLU A 1 141 ? -9.665 9.327 -20.928 1.00 97.12 141 GLU A C 1
ATOM 1130 O O . GLU A 1 141 ? -10.834 9.088 -21.244 1.00 97.12 141 GLU A O 1
ATOM 1135 N N . ILE A 1 142 ? -9.139 10.550 -20.985 1.00 97.25 142 ILE A N 1
ATOM 1136 C CA . ILE A 1 142 ? -9.806 11.737 -21.530 1.00 97.25 142 ILE A CA 1
ATOM 1137 C C . ILE A 1 142 ? -9.379 11.958 -22.975 1.00 97.25 142 ILE A C 1
ATOM 1139 O O . ILE A 1 142 ? -10.211 12.216 -23.843 1.00 97.25 142 ILE A O 1
ATOM 1143 N N . MET A 1 143 ? -8.075 11.879 -23.223 1.00 97.06 143 MET A N 1
ATOM 1144 C CA . MET A 1 143 ? -7.493 12.076 -24.541 1.00 97.06 143 MET A CA 1
ATOM 1145 C C . MET A 1 143 ? -6.190 11.303 -24.678 1.00 97.06 143 MET A C 1
ATOM 1147 O O . MET A 1 143 ? -5.488 11.031 -23.700 1.00 97.06 143 MET A O 1
ATOM 1151 N N . LYS A 1 144 ? -5.873 10.972 -25.926 1.00 98.12 144 LYS A N 1
ATOM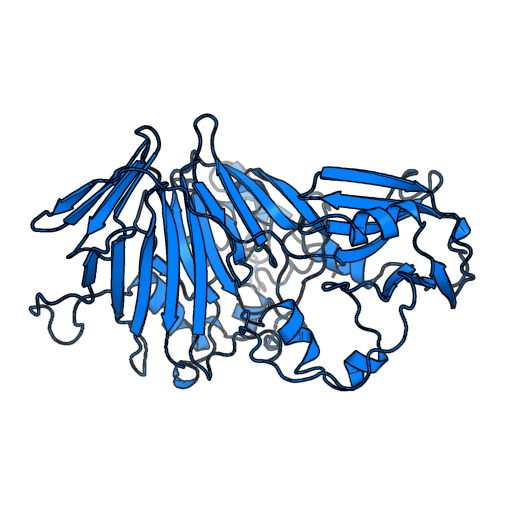 1152 C CA . LYS A 1 144 ? -4.705 10.190 -26.295 1.00 98.12 144 LYS A CA 1
ATOM 1153 C C . LYS A 1 144 ? -4.186 10.632 -27.655 1.00 98.12 144 LYS A C 1
ATOM 1155 O O . LYS A 1 144 ? -4.969 10.822 -28.585 1.00 98.12 144 LYS A O 1
ATOM 1160 N N . ARG A 1 145 ? -2.865 10.754 -27.791 1.00 98.00 145 ARG A N 1
ATOM 1161 C CA . ARG A 1 145 ? -2.210 11.170 -29.037 1.00 98.00 145 ARG A CA 1
ATOM 1162 C C . ARG A 1 145 ? -0.906 10.417 -29.265 1.00 98.00 145 ARG A C 1
ATOM 1164 O O . ARG A 1 145 ? -0.122 10.234 -28.341 1.00 98.00 145 ARG A O 1
ATOM 1171 N N . HIS A 1 146 ? -0.664 10.013 -30.510 1.00 97.62 146 HIS A N 1
ATOM 1172 C CA . HIS A 1 146 ? 0.648 9.516 -30.922 1.00 97.62 146 HIS A CA 1
ATOM 1173 C C . HIS A 1 146 ? 1.621 10.686 -31.078 1.00 97.62 146 HIS A C 1
ATOM 1175 O O . HIS A 1 146 ? 1.309 11.680 -31.742 1.00 97.62 146 HIS A O 1
ATOM 1181 N N . LEU A 1 147 ? 2.807 10.549 -30.496 1.00 96.12 147 LEU A N 1
ATOM 1182 C CA . LEU A 1 147 ? 3.905 11.495 -30.623 1.00 96.12 147 LEU A CA 1
ATOM 1183 C C . LEU A 1 147 ? 4.998 10.901 -31.508 1.00 96.12 147 LEU A C 1
ATOM 1185 O O . LEU A 1 147 ? 5.377 9.740 -31.365 1.00 96.12 147 LEU A O 1
ATOM 1189 N N . ARG A 1 148 ? 5.540 11.721 -32.412 1.00 91.62 148 ARG A N 1
ATOM 1190 C CA . ARG A 1 148 ? 6.770 11.396 -33.139 1.00 91.62 148 ARG A CA 1
ATOM 1191 C C . ARG A 1 148 ? 7.932 12.035 -32.406 1.00 91.62 148 ARG A C 1
ATOM 1193 O O . ARG A 1 148 ? 8.066 13.254 -32.420 1.00 91.62 148 ARG A O 1
ATOM 1200 N N . ILE A 1 149 ? 8.756 11.209 -31.780 1.00 95.62 149 ILE A N 1
ATOM 1201 C CA . ILE A 1 149 ? 9.888 11.663 -30.977 1.00 95.62 149 ILE A CA 1
ATOM 1202 C C . ILE A 1 149 ? 11.155 11.155 -31.647 1.00 95.62 149 ILE A C 1
ATOM 1204 O O . ILE A 1 149 ? 11.294 9.961 -31.874 1.00 95.62 149 ILE A O 1
ATOM 1208 N N . ASN A 1 150 ? 12.049 12.073 -32.004 1.00 96.81 150 ASN A N 1
ATOM 1209 C CA . ASN A 1 150 ? 13.342 11.767 -32.605 1.00 96.81 150 ASN A CA 1
ATOM 1210 C C . ASN A 1 150 ? 14.442 12.277 -31.674 1.00 96.81 150 ASN A C 1
ATOM 1212 O O . ASN A 1 150 ? 14.904 13.409 -31.799 1.00 96.81 150 ASN A O 1
ATOM 1216 N N . THR A 1 151 ? 14.812 11.443 -30.713 1.00 97.81 151 THR A N 1
ATOM 1217 C CA . THR A 1 151 ? 15.921 11.683 -29.792 1.00 97.81 151 THR A CA 1
ATOM 1218 C C . THR A 1 151 ? 16.998 10.664 -30.124 1.00 97.81 151 THR A C 1
ATOM 1220 O O . THR A 1 151 ? 16.784 9.453 -29.993 1.00 97.81 151 THR A O 1
ATOM 1223 N N . LEU A 1 152 ? 18.148 11.150 -30.592 1.00 98.38 152 LEU A N 1
ATOM 1224 C CA . LEU A 1 152 ? 19.274 10.301 -30.965 1.00 98.38 152 LEU A CA 1
ATOM 1225 C C . LEU A 1 152 ? 19.776 9.494 -29.750 1.00 98.38 152 LEU A C 1
ATOM 1227 O O . LEU A 1 152 ? 19.513 9.865 -28.605 1.00 98.38 152 LEU A O 1
ATOM 1231 N N . PRO A 1 153 ? 20.460 8.359 -29.970 1.00 98.44 153 PRO A N 1
ATOM 1232 C CA . PRO A 1 153 ? 21.082 7.609 -28.883 1.00 98.44 153 PRO A CA 1
ATOM 1233 C C . PRO A 1 153 ? 21.991 8.495 -28.021 1.00 98.44 153 PRO A C 1
ATOM 1235 O O . PRO A 1 153 ? 22.722 9.326 -28.560 1.00 98.44 153 PRO A O 1
ATOM 1238 N N . LEU A 1 154 ? 21.954 8.302 -26.699 1.00 97.62 154 LEU A N 1
ATOM 1239 C CA . LEU A 1 154 ? 22.731 9.070 -25.714 1.00 97.62 154 LEU A CA 1
ATOM 1240 C C . LEU A 1 154 ? 22.531 10.595 -25.776 1.00 97.62 154 LEU A C 1
ATOM 1242 O O . LEU A 1 154 ? 23.411 11.349 -25.362 1.00 97.62 154 LEU A O 1
ATOM 1246 N N . SER A 1 155 ? 21.387 11.059 -26.284 1.00 97.75 155 SER A N 1
ATOM 1247 C CA . SER A 1 155 ? 21.048 12.479 -26.350 1.00 97.75 155 SER A CA 1
ATOM 1248 C C . SER A 1 155 ? 19.760 12.795 -25.593 1.00 97.75 155 SER A C 1
ATOM 1250 O O . SER A 1 155 ? 18.988 11.906 -25.218 1.00 97.75 155 SER A O 1
ATOM 1252 N N . GLU A 1 156 ? 19.507 14.087 -25.411 1.00 96.88 156 GLU A N 1
ATOM 1253 C CA . GLU A 1 156 ? 18.233 14.601 -24.925 1.00 96.88 156 GLU A CA 1
ATOM 1254 C C . GLU A 1 156 ? 17.520 15.440 -25.987 1.00 96.88 156 GLU A C 1
ATOM 1256 O O . GLU A 1 156 ? 18.129 15.894 -26.957 1.00 96.88 156 GLU A O 1
ATOM 1261 N N . ASN A 1 157 ? 16.211 15.591 -25.824 1.00 95.19 157 ASN A N 1
ATOM 1262 C CA . ASN A 1 157 ? 15.379 16.484 -26.617 1.00 95.19 157 ASN A CA 1
ATOM 1263 C C . ASN A 1 157 ? 14.233 17.009 -25.745 1.00 95.19 157 ASN A C 1
ATOM 1265 O O . ASN A 1 157 ? 13.746 16.285 -24.877 1.00 95.19 157 ASN A O 1
ATOM 1269 N N . ILE A 1 158 ? 13.782 18.233 -25.997 1.00 95.75 158 ILE A N 1
ATOM 1270 C CA . ILE A 1 158 ? 12.621 18.827 -25.333 1.00 95.75 158 ILE A CA 1
ATOM 1271 C C . ILE A 1 158 ? 11.533 18.999 -26.382 1.00 95.75 158 ILE A C 1
ATOM 1273 O O . ILE A 1 158 ? 11.788 19.518 -27.467 1.00 95.75 158 ILE A O 1
ATOM 1277 N N . ILE A 1 159 ? 10.325 18.548 -26.062 1.00 95.12 159 ILE A N 1
ATOM 1278 C CA . ILE A 1 159 ? 9.149 18.748 -26.907 1.00 95.12 159 ILE A CA 1
ATOM 1279 C C . ILE A 1 159 ? 8.072 19.492 -26.130 1.00 95.12 159 ILE A C 1
ATOM 1281 O O . ILE A 1 159 ? 7.902 19.268 -24.930 1.00 95.12 159 ILE A O 1
ATOM 1285 N N . ASP A 1 160 ? 7.324 20.341 -26.823 1.00 95.12 160 ASP A N 1
ATOM 1286 C CA . ASP A 1 160 ? 6.132 20.961 -26.258 1.00 95.12 160 ASP A CA 1
ATOM 1287 C C . ASP A 1 160 ? 5.010 19.927 -26.134 1.00 95.12 160 ASP A C 1
ATOM 1289 O O . ASP A 1 160 ? 4.840 19.039 -26.982 1.00 95.12 160 ASP A O 1
ATOM 1293 N N . ILE A 1 161 ? 4.236 20.036 -25.057 1.00 94.88 161 ILE A N 1
ATOM 1294 C CA . ILE A 1 161 ? 2.986 19.295 -24.923 1.00 94.88 161 ILE A CA 1
ATOM 1295 C C . ILE A 1 161 ? 2.000 19.866 -25.956 1.00 94.88 161 ILE A C 1
ATOM 1297 O O . ILE A 1 161 ? 1.890 21.087 -26.062 1.00 94.88 161 ILE A O 1
ATOM 1301 N N . PRO A 1 162 ? 1.284 19.026 -26.731 1.00 96.06 162 PRO A N 1
ATOM 1302 C CA . PRO A 1 162 ? 0.329 19.523 -27.715 1.00 96.06 162 PRO A CA 1
ATOM 1303 C C . PRO A 1 162 ? -0.719 20.451 -27.087 1.00 96.06 162 PRO A C 1
ATOM 1305 O O . PRO A 1 162 ? -1.226 20.146 -26.005 1.00 96.06 162 PRO A O 1
ATOM 1308 N N . GLU A 1 163 ? -1.062 21.540 -27.783 1.00 94.94 163 GLU A N 1
ATOM 1309 C CA . GLU A 1 163 ? -1.924 22.618 -27.268 1.00 94.94 163 GLU A CA 1
ATOM 1310 C C . GLU A 1 163 ? -3.236 22.094 -26.672 1.00 94.94 163 GLU A C 1
ATOM 1312 O O . GLU A 1 163 ? -3.641 22.517 -25.594 1.00 94.94 163 GLU A O 1
ATOM 1317 N N . GLU A 1 164 ? -3.864 21.091 -27.296 1.00 95.50 164 GLU A N 1
ATOM 1318 C CA . GLU A 1 164 ? -5.123 20.545 -26.792 1.00 95.50 164 GLU A CA 1
ATOM 1319 C C . GLU A 1 164 ? -5.002 19.867 -25.411 1.00 95.50 164 GLU A C 1
ATOM 1321 O O . GLU A 1 164 ? -5.973 19.840 -24.651 1.00 95.50 164 GLU A O 1
ATOM 1326 N N . PHE A 1 165 ? -3.819 19.350 -25.058 1.00 96.44 165 PHE A N 1
ATOM 1327 C CA . PHE A 1 165 ? -3.543 18.785 -23.735 1.00 96.44 165 PHE A CA 1
ATOM 1328 C C . PHE A 1 165 ? -3.283 19.898 -22.720 1.00 96.44 165 PHE A C 1
ATOM 1330 O O . PHE A 1 165 ? -3.881 19.882 -21.642 1.00 96.44 165 PHE A O 1
ATOM 1337 N N . SER A 1 166 ? -2.422 20.868 -23.051 1.00 94.62 166 SER A N 1
ATOM 1338 C CA . SER A 1 166 ? -2.107 21.983 -22.149 1.00 94.62 166 SER A CA 1
ATOM 1339 C C . SER A 1 166 ? -3.332 22.854 -21.865 1.00 94.62 166 SER A C 1
ATOM 1341 O O . SER A 1 166 ? -3.560 23.231 -20.713 1.00 94.62 166 SER A O 1
ATOM 1343 N N . ASP A 1 167 ? -4.171 23.102 -22.873 1.00 94.12 167 ASP A N 1
ATOM 1344 C CA . ASP A 1 167 ? -5.423 23.847 -22.734 1.00 94.12 167 ASP A CA 1
ATOM 1345 C C . ASP A 1 167 ? -6.404 23.112 -21.825 1.00 94.12 167 ASP A C 1
ATOM 1347 O O . ASP A 1 167 ? -7.010 23.717 -20.936 1.00 94.12 167 ASP A O 1
ATOM 1351 N N . TYR A 1 168 ? -6.551 21.793 -21.997 1.00 95.00 168 TYR A N 1
ATOM 1352 C CA . TYR A 1 168 ? -7.426 20.998 -21.139 1.00 95.00 168 TYR A CA 1
ATOM 1353 C C . TYR A 1 168 ? -6.944 21.022 -19.686 1.00 95.00 168 TYR A C 1
ATOM 1355 O O . TYR A 1 168 ? -7.742 21.287 -18.786 1.00 95.00 168 TYR A O 1
ATOM 1363 N N . ILE A 1 169 ? -5.646 20.793 -19.460 1.00 94.12 169 ILE A N 1
ATOM 1364 C CA . ILE A 1 169 ? -5.038 20.805 -18.123 1.00 94.12 169 ILE A CA 1
ATOM 1365 C C . ILE A 1 169 ? -5.245 22.163 -17.443 1.00 94.12 169 ILE A C 1
ATOM 1367 O O . ILE A 1 169 ? -5.616 22.210 -16.273 1.00 94.12 169 ILE A O 1
ATOM 1371 N N . SER A 1 170 ? -5.069 23.260 -18.181 1.00 91.62 170 SER A N 1
ATOM 1372 C CA . SER A 1 170 ? -5.174 24.621 -17.639 1.00 91.62 170 SER A CA 1
ATOM 1373 C C . SER A 1 170 ? -6.622 25.062 -17.388 1.00 91.62 170 SER A C 1
ATOM 1375 O O . SER A 1 170 ? -6.882 25.885 -16.511 1.00 91.62 170 SER A O 1
ATOM 1377 N N . SER A 1 171 ? -7.584 24.518 -18.141 1.00 91.38 171 SER A N 1
ATOM 1378 C CA . SER A 1 171 ? -9.003 24.904 -18.069 1.00 91.38 171 SER A CA 1
ATOM 1379 C C . SER A 1 171 ? -9.859 24.026 -17.149 1.00 91.38 171 SER A C 1
ATOM 1381 O O . SER A 1 171 ? -10.986 24.409 -16.820 1.00 91.38 171 SER A O 1
ATOM 1383 N N . HIS A 1 172 ? -9.360 22.867 -16.706 1.00 90.56 172 HIS A N 1
ATOM 1384 C CA . HIS A 1 172 ? -10.138 21.913 -15.914 1.00 90.56 172 HIS A CA 1
ATOM 1385 C C . HIS A 1 172 ? -9.643 21.784 -14.475 1.00 90.56 172 HIS A C 1
ATOM 1387 O O . HIS A 1 172 ? -8.456 21.708 -14.185 1.00 90.56 172 HIS A O 1
ATOM 1393 N N . LYS A 1 173 ? -10.601 21.685 -13.548 1.00 87.94 173 LYS A N 1
ATOM 1394 C CA . LYS A 1 173 ? -10.334 21.368 -12.141 1.00 87.94 173 LYS A CA 1
ATOM 1395 C C . LYS A 1 173 ? -10.294 19.857 -11.902 1.00 87.94 173 LYS A C 1
ATOM 1397 O O . LYS A 1 173 ? -10.954 19.074 -12.602 1.00 87.94 173 LYS A O 1
ATOM 1402 N N . GLY A 1 174 ? -9.618 19.481 -10.823 1.00 88.19 174 GLY A N 1
ATOM 1403 C CA . GLY A 1 174 ? -9.422 18.099 -10.397 1.00 88.19 174 GLY A CA 1
ATOM 1404 C C . GLY A 1 174 ? -8.003 17.620 -10.677 1.00 88.19 174 GLY A C 1
ATOM 1405 O O . GLY A 1 174 ? -7.219 18.317 -11.314 1.00 88.19 174 GLY A O 1
ATOM 1406 N N . GLU A 1 175 ? -7.691 16.426 -10.188 1.00 91.44 175 GLU A N 1
ATOM 1407 C CA . GLU A 1 175 ? -6.408 15.789 -10.451 1.00 91.44 175 GLU A CA 1
ATOM 1408 C C . GLU A 1 175 ? -6.417 15.142 -11.839 1.00 91.44 175 GLU A C 1
ATOM 1410 O O . GLU A 1 175 ? -7.332 14.383 -12.181 1.00 91.44 175 GLU A O 1
ATOM 1415 N N . LEU A 1 176 ? -5.402 15.467 -12.628 1.00 94.56 176 LEU A N 1
ATOM 1416 C CA . LEU A 1 176 ? -5.179 14.969 -13.975 1.00 94.56 176 LEU A CA 1
ATOM 1417 C C . LEU A 1 176 ? -3.815 14.294 -14.036 1.00 94.56 176 LEU A C 1
ATOM 1419 O O . LEU A 1 176 ? -2.833 14.828 -13.522 1.00 94.56 176 LEU A O 1
ATOM 1423 N N . VAL A 1 177 ? -3.753 13.141 -14.690 1.00 95.12 177 VAL A N 1
ATOM 1424 C CA . VAL A 1 177 ? -2.524 12.363 -14.839 1.00 95.12 177 VAL A CA 1
ATOM 1425 C C . VAL A 1 177 ? -2.139 12.342 -16.307 1.00 95.12 177 VAL A C 1
ATOM 1427 O O . VAL A 1 177 ? -2.892 11.845 -17.142 1.00 95.12 177 VAL A O 1
ATOM 1430 N N . LEU A 1 178 ? -0.974 12.895 -16.628 1.00 96.50 178 LEU A N 1
ATOM 1431 C CA . LEU A 1 178 ? -0.422 12.901 -17.974 1.00 96.50 178 LEU A CA 1
ATOM 1432 C C . LEU A 1 178 ? 0.702 11.872 -18.056 1.00 96.50 178 LEU A C 1
ATOM 1434 O O . LEU A 1 178 ? 1.707 11.981 -17.360 1.00 96.50 178 LEU A O 1
ATOM 1438 N N . THR A 1 179 ? 0.542 10.875 -18.918 1.00 97.31 179 THR A N 1
ATOM 1439 C CA . THR A 1 179 ? 1.505 9.788 -19.103 1.00 97.31 179 THR A CA 1
ATOM 1440 C C . THR A 1 179 ? 2.057 9.820 -20.520 1.00 97.31 179 THR A C 1
ATOM 1442 O O . THR A 1 179 ? 1.295 9.782 -21.485 1.00 97.31 179 THR A O 1
ATOM 1445 N N . VAL A 1 180 ? 3.383 9.812 -20.660 1.00 97.50 180 VAL A N 1
ATOM 1446 C CA . VAL A 1 180 ? 4.059 9.495 -21.925 1.00 97.50 180 VAL A CA 1
ATOM 1447 C C . VAL A 1 180 ? 4.545 8.048 -21.878 1.00 97.50 180 VAL A C 1
ATOM 1449 O O . VAL A 1 180 ? 5.242 7.651 -20.950 1.00 97.50 180 VAL A O 1
ATOM 1452 N N . SER A 1 181 ? 4.145 7.239 -22.855 1.00 97.88 181 SER A N 1
ATOM 1453 C CA . SER A 1 181 ? 4.356 5.788 -22.916 1.00 97.88 181 SER A CA 1
ATOM 1454 C C . SER A 1 181 ? 5.112 5.436 -24.196 1.00 97.88 181 SER A C 1
ATOM 1456 O O . SER A 1 181 ? 4.594 5.653 -25.290 1.00 97.88 181 SER A O 1
ATOM 1458 N N . PHE A 1 182 ? 6.324 4.892 -24.069 1.00 98.31 182 PHE A N 1
ATOM 1459 C CA . PHE A 1 182 ? 7.140 4.422 -25.192 1.00 98.31 182 PHE A CA 1
ATOM 1460 C C . PHE A 1 182 ? 6.903 2.926 -25.390 1.00 98.31 182 PHE A C 1
ATOM 1462 O O . PHE A 1 182 ? 7.187 2.120 -24.495 1.00 98.31 182 PHE A O 1
ATOM 1469 N N . ARG A 1 183 ? 6.383 2.544 -26.558 1.00 98.44 183 ARG A N 1
ATOM 1470 C CA . ARG A 1 183 ? 6.005 1.162 -26.875 1.00 98.44 183 ARG A CA 1
ATOM 1471 C C . ARG A 1 183 ? 6.739 0.655 -28.103 1.00 98.44 183 ARG A C 1
ATOM 1473 O O . ARG A 1 183 ? 7.148 1.430 -28.960 1.00 98.44 183 ARG A O 1
ATOM 1480 N N . LEU A 1 184 ? 6.910 -0.658 -28.212 1.00 98.00 184 LEU A N 1
ATOM 1481 C CA . LEU A 1 184 ? 7.458 -1.258 -29.428 1.00 98.00 184 LEU A CA 1
ATOM 1482 C C . LEU A 1 184 ? 6.528 -0.976 -30.618 1.00 98.00 184 LEU A C 1
ATOM 1484 O O . LEU A 1 184 ? 5.351 -1.319 -30.565 1.00 98.00 184 LEU A O 1
ATOM 1488 N N . GLY A 1 185 ? 7.045 -0.382 -31.697 1.00 95.38 185 GLY A N 1
ATOM 1489 C CA . GLY A 1 185 ? 6.246 -0.104 -32.901 1.00 95.38 185 GLY A CA 1
ATOM 1490 C C . GLY A 1 185 ? 5.964 -1.335 -33.775 1.00 95.38 185 GLY A C 1
ATOM 1491 O O . GLY A 1 185 ? 5.133 -1.279 -34.676 1.00 95.38 185 GLY A O 1
ATOM 1492 N N . LYS A 1 186 ? 6.662 -2.447 -33.529 1.00 96.50 186 LYS A N 1
ATOM 1493 C CA . LYS A 1 186 ? 6.551 -3.716 -34.261 1.00 96.50 186 LYS A CA 1
ATOM 1494 C C . LYS A 1 186 ? 6.930 -4.883 -33.354 1.00 96.50 186 LYS A C 1
ATOM 1496 O O . LYS A 1 186 ? 7.562 -4.677 -32.318 1.00 96.50 186 LYS A O 1
ATOM 1501 N N . ASP A 1 187 ? 6.586 -6.092 -33.777 1.00 98.00 187 ASP A N 1
ATOM 1502 C CA . ASP A 1 187 ? 6.975 -7.311 -33.077 1.00 98.00 187 ASP A CA 1
ATOM 1503 C C . ASP A 1 187 ? 8.499 -7.468 -33.030 1.00 98.00 187 ASP A C 1
ATOM 1505 O O . ASP A 1 187 ? 9.224 -7.135 -33.973 1.00 98.00 187 ASP A O 1
ATOM 1509 N N . THR A 1 188 ? 8.984 -8.005 -31.915 1.00 96.75 188 THR A N 1
ATOM 1510 C CA . THR A 1 188 ? 10.385 -8.373 -31.708 1.00 96.75 188 THR A CA 1
ATOM 1511 C C . THR A 1 188 ? 10.473 -9.821 -31.237 1.00 96.75 188 THR A C 1
ATOM 1513 O O . THR A 1 188 ? 9.470 -10.433 -30.880 1.00 96.75 188 THR A O 1
ATOM 1516 N N . ALA A 1 189 ? 11.685 -10.376 -31.188 1.00 97.62 189 ALA A N 1
ATOM 1517 C CA . ALA A 1 189 ? 11.890 -11.745 -30.714 1.00 97.62 189 ALA A CA 1
ATOM 1518 C C . ALA A 1 189 ? 11.499 -11.963 -29.235 1.00 97.62 189 ALA A C 1
ATOM 1520 O O . ALA A 1 189 ? 11.312 -13.105 -28.830 1.00 97.62 189 ALA A O 1
ATOM 1521 N N . TRP A 1 190 ? 11.402 -10.900 -28.428 1.00 96.31 190 TRP A N 1
ATOM 1522 C CA . TRP A 1 190 ? 11.199 -10.989 -26.975 1.00 96.31 190 TRP A CA 1
ATOM 1523 C C . TRP A 1 190 ? 9.886 -10.359 -26.486 1.00 96.31 190 TRP A C 1
ATOM 1525 O O . TRP A 1 190 ? 9.470 -10.633 -25.363 1.00 96.31 190 TRP A O 1
ATOM 1535 N N . ALA A 1 191 ? 9.225 -9.534 -27.302 1.00 97.56 191 ALA A N 1
ATOM 1536 C CA . ALA A 1 191 ? 7.913 -8.968 -26.997 1.00 97.56 191 ALA A CA 1
ATOM 1537 C C . ALA A 1 191 ? 7.168 -8.517 -28.268 1.00 97.56 191 ALA A C 1
ATOM 1539 O O . ALA A 1 191 ? 7.808 -8.108 -29.246 1.00 97.56 191 ALA A O 1
ATOM 1540 N N . PRO A 1 192 ? 5.823 -8.548 -28.255 1.00 98.25 192 PRO A N 1
ATOM 1541 C CA . PRO A 1 192 ? 5.004 -8.077 -29.368 1.00 98.25 192 PRO A CA 1
ATOM 1542 C C . PRO A 1 192 ? 5.006 -6.544 -29.491 1.00 98.25 192 PRO A C 1
ATOM 1544 O O . PRO A 1 192 ? 5.343 -5.819 -28.546 1.00 98.25 192 PRO A O 1
ATOM 1547 N N . ALA A 1 193 ? 4.559 -6.048 -30.645 1.00 97.81 193 ALA A N 1
ATOM 1548 C CA . ALA A 1 193 ? 4.218 -4.645 -30.846 1.00 97.81 193 ALA A CA 1
ATOM 1549 C C . ALA A 1 193 ? 3.247 -4.158 -29.754 1.00 97.81 193 ALA A C 1
ATOM 1551 O O . ALA A 1 193 ? 2.374 -4.891 -29.288 1.00 97.81 193 ALA A O 1
ATOM 1552 N N . GLY A 1 194 ? 3.401 -2.906 -29.327 1.00 97.69 194 GLY A N 1
ATOM 1553 C CA . GLY A 1 194 ? 2.611 -2.308 -28.252 1.00 97.69 194 GLY A CA 1
ATOM 1554 C C . GLY A 1 194 ? 3.122 -2.600 -26.837 1.00 97.69 194 GLY A C 1
ATOM 1555 O O . GLY A 1 194 ? 2.631 -1.978 -25.893 1.00 97.69 194 GLY A O 1
ATOM 1556 N N . TYR A 1 195 ? 4.124 -3.469 -26.658 1.00 97.88 195 TYR A N 1
ATOM 1557 C CA . TYR A 1 195 ? 4.762 -3.663 -25.354 1.00 97.88 195 TYR A CA 1
ATOM 1558 C C . TYR A 1 195 ? 5.446 -2.373 -24.882 1.00 97.88 195 TYR A C 1
ATOM 1560 O O . TYR A 1 195 ? 6.300 -1.820 -25.575 1.00 97.88 195 TYR A O 1
ATOM 1568 N N . GLU A 1 196 ? 5.083 -1.895 -23.691 1.00 97.88 196 GLU A N 1
ATOM 1569 C CA . GLU A 1 196 ? 5.662 -0.685 -23.107 1.00 97.88 196 GLU A CA 1
ATOM 1570 C C . GLU A 1 196 ? 7.049 -0.953 -22.516 1.00 97.88 196 GLU A C 1
ATOM 1572 O O . GLU A 1 196 ? 7.200 -1.765 -21.596 1.00 97.88 196 GLU A O 1
ATOM 1577 N N . VAL A 1 197 ? 8.047 -0.221 -23.012 1.00 97.62 197 VAL A N 1
ATOM 1578 C CA . VAL A 1 197 ? 9.445 -0.319 -22.566 1.00 97.62 197 VAL A CA 1
ATOM 1579 C C . VAL A 1 197 ? 9.821 0.754 -21.551 1.00 97.62 197 VAL A C 1
ATOM 1581 O O . VAL A 1 197 ? 10.704 0.532 -20.728 1.00 97.62 197 VAL A O 1
ATOM 1584 N N . ALA A 1 198 ? 9.158 1.907 -21.602 1.00 97.31 198 ALA A N 1
ATOM 1585 C CA . ALA A 1 198 ? 9.406 3.034 -20.719 1.00 97.31 198 ALA A CA 1
ATOM 1586 C C . ALA A 1 198 ? 8.160 3.912 -20.611 1.00 97.31 198 ALA A C 1
ATOM 1588 O O . ALA A 1 198 ? 7.354 3.982 -21.541 1.00 97.31 198 ALA A O 1
ATOM 1589 N N . TYR A 1 199 ? 8.040 4.630 -19.501 1.00 96.94 199 TYR A N 1
ATOM 1590 C CA . TYR A 1 199 ? 7.078 5.712 -19.361 1.00 96.94 199 TYR A CA 1
ATOM 1591 C C . TYR A 1 199 ? 7.668 6.857 -18.533 1.00 96.94 199 TYR A C 1
ATOM 1593 O O . TYR A 1 199 ? 8.639 6.675 -17.793 1.00 96.94 199 TYR A O 1
ATOM 1601 N N . GLY A 1 200 ? 7.065 8.030 -18.676 1.00 95.12 200 GLY A N 1
ATOM 1602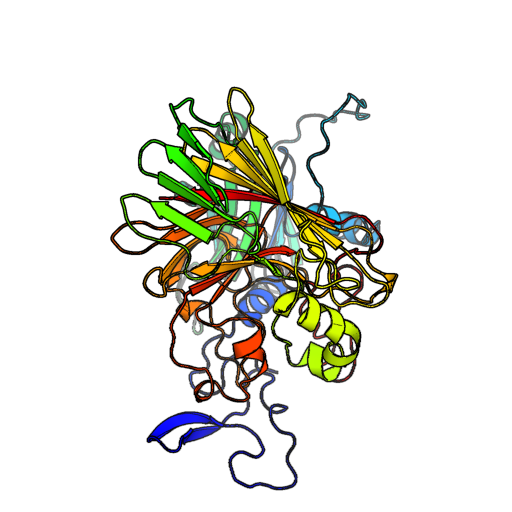 C CA . GLY A 1 200 ? 7.135 9.132 -17.722 1.00 95.12 200 GLY A CA 1
ATOM 1603 C C . GLY A 1 200 ? 5.712 9.553 -17.370 1.00 95.12 200 GLY A C 1
ATOM 1604 O O . GLY A 1 200 ? 4.797 9.358 -18.174 1.00 95.12 200 GLY A O 1
ATOM 1605 N N . GLN A 1 201 ? 5.509 10.103 -16.178 1.00 93.81 201 GLN A N 1
ATOM 1606 C CA . GLN A 1 201 ? 4.185 10.515 -15.725 1.00 93.81 201 GLN A CA 1
ATOM 1607 C C . GLN A 1 201 ? 4.265 11.791 -14.893 1.00 93.81 201 GLN A C 1
ATOM 1609 O O . GLN A 1 201 ? 5.166 11.913 -14.062 1.00 93.81 201 GLN A O 1
ATOM 1614 N N . ALA A 1 202 ? 3.302 12.687 -15.109 1.00 93.19 202 ALA A N 1
ATOM 1615 C CA . ALA A 1 202 ? 3.098 13.886 -14.319 1.00 93.19 202 ALA A CA 1
ATOM 1616 C C . ALA A 1 202 ? 1.664 14.028 -13.813 1.00 93.19 202 ALA A C 1
ATOM 1618 O O . ALA A 1 202 ? 0.720 13.547 -14.443 1.00 93.19 202 ALA A O 1
ATOM 1619 N N . VAL A 1 203 ? 1.507 14.710 -12.678 1.00 91.62 203 VAL A N 1
ATOM 1620 C CA . VAL A 1 203 ? 0.197 15.028 -12.092 1.00 91.62 203 VAL A CA 1
ATOM 1621 C C . VAL A 1 203 ? -0.022 16.532 -12.067 1.00 91.62 203 VAL A C 1
ATOM 1623 O O . VAL A 1 203 ? 0.813 17.271 -11.548 1.00 91.62 203 VAL A O 1
ATOM 1626 N N . TYR A 1 204 ? -1.174 16.962 -12.571 1.00 91.44 204 TYR A N 1
ATOM 1627 C CA . TYR A 1 204 ? -1.621 18.351 -12.591 1.00 91.44 204 TYR A CA 1
ATOM 1628 C C . TYR A 1 204 ? -2.922 18.512 -11.806 1.00 91.44 204 TYR A C 1
ATOM 1630 O O . TYR A 1 204 ? -3.760 17.610 -11.769 1.00 91.44 204 TYR A O 1
ATOM 1638 N N . GLY A 1 205 ? -3.109 19.682 -11.194 1.00 87.88 205 GLY A N 1
ATOM 1639 C CA . GLY A 1 205 ? -4.277 19.953 -10.356 1.00 87.88 205 GLY A CA 1
ATOM 1640 C C . GLY A 1 205 ? -4.297 19.129 -9.061 1.00 87.88 205 GLY A C 1
ATOM 1641 O O . GLY A 1 205 ? -3.402 18.338 -8.773 1.00 87.88 205 GLY A O 1
ATOM 1642 N N . THR A 1 206 ? -5.271 19.404 -8.192 1.00 82.88 206 THR A N 1
ATOM 1643 C CA . THR A 1 206 ? -5.520 18.650 -6.945 1.00 82.88 206 THR A CA 1
ATOM 1644 C C . THR A 1 206 ? -6.812 17.867 -7.081 1.00 82.88 206 THR A C 1
ATOM 1646 O O . THR A 1 206 ? -7.757 18.332 -7.726 1.00 82.88 206 THR A O 1
ATOM 1649 N N . ALA A 1 207 ? -6.905 16.744 -6.368 1.00 76.25 207 ALA A N 1
ATOM 1650 C CA . ALA A 1 207 ? -8.200 16.151 -6.074 1.00 76.25 207 ALA A CA 1
ATOM 1651 C C . ALA A 1 207 ? -9.114 17.207 -5.411 1.00 76.25 207 ALA A C 1
ATOM 1653 O O . ALA A 1 207 ? -8.633 18.044 -4.637 1.00 76.25 207 ALA A O 1
ATOM 1654 N N . PRO A 1 208 ? -10.413 17.242 -5.750 1.00 72.25 208 PRO A N 1
ATOM 1655 C CA . PRO A 1 208 ? -11.344 18.121 -5.059 1.00 72.25 208 PRO A CA 1
ATOM 1656 C C . PRO A 1 208 ? -11.400 17.749 -3.574 1.00 72.25 208 PRO A C 1
ATOM 1658 O O . PRO A 1 208 ? -11.306 16.574 -3.224 1.00 72.25 208 PRO A O 1
ATOM 1661 N N . ALA A 1 209 ? -11.570 18.752 -2.713 1.00 78.00 209 ALA A N 1
ATOM 1662 C CA . ALA A 1 209 ? -11.822 18.505 -1.301 1.00 78.00 209 ALA A CA 1
ATOM 1663 C C . ALA A 1 209 ? -13.124 17.712 -1.130 1.00 78.00 209 ALA A C 1
ATOM 1665 O O . ALA A 1 209 ? -14.074 17.892 -1.900 1.00 78.00 209 ALA A O 1
ATOM 1666 N N . LEU A 1 210 ? -13.163 16.861 -0.107 1.00 82.88 210 LEU A N 1
ATOM 1667 C CA . LEU A 1 210 ? -14.385 16.182 0.293 1.00 82.88 210 LEU A CA 1
ATOM 1668 C C . LEU A 1 210 ? -15.405 17.226 0.766 1.00 82.88 210 LEU A C 1
ATOM 1670 O O . LEU A 1 210 ? -15.071 18.126 1.535 1.00 82.88 210 LEU A O 1
ATOM 1674 N N . ILE A 1 211 ? -16.634 17.137 0.260 1.00 83.88 211 ILE A N 1
ATOM 1675 C CA . ILE A 1 211 ? -17.731 18.034 0.631 1.00 83.88 211 ILE A CA 1
ATOM 1676 C C . ILE A 1 211 ? -18.822 17.179 1.255 1.00 83.88 211 ILE A C 1
ATOM 1678 O O . ILE A 1 211 ? -19.444 16.373 0.559 1.00 83.88 211 ILE A O 1
ATOM 1682 N N . HIS A 1 212 ? -19.064 17.384 2.547 1.00 86.50 212 HIS A N 1
ATOM 1683 C CA . HIS A 1 212 ? -20.114 16.672 3.261 1.00 86.50 212 HIS A CA 1
ATOM 1684 C C . HIS A 1 212 ? -21.493 17.189 2.865 1.00 86.50 212 HIS A C 1
ATOM 1686 O O . HIS A 1 212 ? -21.731 18.397 2.743 1.00 86.50 212 HIS A O 1
ATOM 1692 N N . ARG A 1 213 ? -22.427 16.262 2.663 1.00 85.75 213 ARG A N 1
ATOM 1693 C CA . ARG A 1 213 ? -23.828 16.603 2.413 1.00 85.75 213 ARG A CA 1
ATOM 1694 C C . ARG A 1 213 ? -24.549 16.807 3.740 1.00 85.75 213 ARG A C 1
ATOM 1696 O O . ARG A 1 213 ? -24.410 16.022 4.672 1.00 85.75 213 ARG A O 1
ATOM 1703 N N . ARG A 1 214 ? -25.395 17.836 3.798 1.00 86.06 214 ARG A N 1
ATOM 1704 C CA . ARG A 1 214 ? -26.342 17.990 4.906 1.00 86.06 214 ARG A CA 1
ATOM 1705 C C . ARG A 1 214 ? -27.410 16.907 4.808 1.00 86.06 214 ARG A C 1
ATOM 1707 O O . ARG A 1 214 ? -28.086 16.798 3.787 1.00 86.06 214 ARG A O 1
ATOM 1714 N N . ALA A 1 215 ? -27.576 16.151 5.882 1.00 86.38 215 ALA A N 1
ATOM 1715 C CA . ALA A 1 215 ? -28.599 15.126 6.032 1.00 86.38 215 ALA A CA 1
ATOM 1716 C C . ALA A 1 215 ? -29.041 15.059 7.505 1.00 86.38 215 ALA A C 1
ATOM 1718 O O . ALA A 1 215 ? -28.326 15.531 8.385 1.00 86.38 215 ALA A O 1
ATOM 1719 N N . PRO A 1 216 ? -30.234 14.539 7.821 1.00 86.94 216 PRO A N 1
ATOM 1720 C CA . PRO A 1 216 ? -30.606 14.296 9.205 1.00 86.94 216 PRO A CA 1
ATOM 1721 C C . PRO A 1 216 ? -29.907 13.035 9.727 1.00 86.94 216 PRO A C 1
ATOM 1723 O O . PRO A 1 216 ? -29.961 11.976 9.103 1.00 86.94 216 PRO A O 1
ATOM 1726 N N . PHE A 1 217 ? -29.332 13.120 10.922 1.00 92.38 217 PHE A N 1
ATOM 1727 C CA . PHE A 1 217 ? -28.893 11.956 11.685 1.00 92.38 217 PHE A CA 1
ATOM 1728 C C . PHE A 1 217 ? -29.405 12.055 13.123 1.00 92.38 217 PHE A C 1
ATOM 1730 O O . PHE A 1 217 ? -29.832 13.110 13.591 1.00 92.38 217 PHE A O 1
ATOM 1737 N N . ARG A 1 218 ? -29.414 10.924 13.823 1.00 94.88 218 ARG A N 1
ATOM 1738 C CA . ARG A 1 218 ? -29.856 10.816 15.209 1.00 94.88 218 ARG A CA 1
ATOM 1739 C C . ARG A 1 218 ? -28.763 10.191 16.056 1.00 94.88 218 ARG A C 1
ATOM 1741 O O . ARG A 1 218 ? -28.318 9.080 15.767 1.00 94.88 218 ARG A O 1
ATOM 1748 N N . VAL A 1 219 ? -28.435 10.857 17.157 1.00 97.06 219 VAL A N 1
ATOM 1749 C CA . VAL A 1 219 ? -27.609 10.301 18.228 1.00 97.06 219 VAL A CA 1
ATOM 1750 C C . VAL A 1 219 ? -28.491 9.542 19.224 1.00 97.06 219 VAL A C 1
ATOM 1752 O O . VAL A 1 219 ? -29.599 9.955 19.575 1.00 97.06 219 VAL A O 1
ATOM 1755 N N . ILE A 1 220 ? -28.026 8.371 19.650 1.00 97.25 220 ILE A N 1
ATOM 1756 C CA . ILE A 1 220 ? -28.700 7.482 20.594 1.00 97.25 220 ILE A CA 1
ATOM 1757 C C . ILE A 1 220 ? -27.755 7.253 21.772 1.00 97.25 220 ILE A C 1
ATOM 1759 O O . ILE A 1 220 ? -26.769 6.522 21.669 1.00 97.25 220 ILE A O 1
ATOM 1763 N N . HIS A 1 221 ? -28.073 7.852 22.918 1.00 97.00 221 HIS A N 1
ATOM 1764 C CA . HIS A 1 221 ? -27.270 7.705 24.128 1.00 97.00 221 HIS A CA 1
ATOM 1765 C C . HIS A 1 221 ? -27.636 6.417 24.865 1.00 97.00 221 HIS A C 1
ATOM 1767 O O . HIS A 1 221 ? -28.748 6.260 25.369 1.00 97.00 221 HIS A O 1
ATOM 1773 N N . GLY A 1 222 ? -26.678 5.499 24.963 1.00 94.56 222 GLY A N 1
ATOM 1774 C CA . GLY A 1 222 ? -26.755 4.324 25.821 1.00 94.56 222 GLY A CA 1
ATOM 1775 C C . GLY A 1 222 ? -25.858 4.450 27.053 1.00 94.56 222 GLY A C 1
ATOM 1776 O O . GLY A 1 222 ? -24.943 5.278 27.115 1.00 94.56 222 GLY A O 1
ATOM 1777 N N . ALA A 1 223 ? -26.081 3.575 28.037 1.00 91.62 223 ALA A N 1
ATOM 1778 C CA . ALA A 1 223 ? -25.219 3.484 29.218 1.00 91.62 223 ALA A CA 1
ATOM 1779 C C . ALA A 1 223 ? -23.770 3.122 28.838 1.00 91.62 223 ALA A C 1
ATOM 1781 O O . ALA A 1 223 ? -22.834 3.742 29.333 1.00 91.62 223 ALA A O 1
ATOM 1782 N N . TYR A 1 224 ? -23.601 2.185 27.899 1.00 91.25 224 TYR A N 1
ATOM 1783 C CA . TYR A 1 224 ? -22.295 1.653 27.488 1.00 91.25 224 TYR A CA 1
ATOM 1784 C C . TYR A 1 224 ? -21.865 2.044 26.074 1.00 91.25 224 TYR A C 1
ATOM 1786 O O . TYR A 1 224 ? -20.690 1.911 25.753 1.00 91.25 224 TYR A O 1
ATOM 1794 N N . ASN A 1 225 ? -22.786 2.540 25.246 1.00 95.38 225 ASN A N 1
ATOM 1795 C CA . ASN A 1 225 ? -22.527 2.846 23.842 1.00 95.38 225 ASN A CA 1
ATOM 1796 C C . ASN A 1 225 ? -23.146 4.186 23.442 1.00 95.38 225 ASN A C 1
ATOM 1798 O O . ASN A 1 225 ? -24.104 4.644 24.068 1.00 95.38 225 ASN A O 1
ATOM 1802 N N . ILE A 1 226 ? -22.625 4.773 22.373 1.00 97.25 226 ILE A N 1
ATOM 1803 C CA . ILE A 1 226 ? -23.251 5.847 21.607 1.00 97.25 226 ILE A CA 1
ATOM 1804 C C . ILE A 1 226 ? -23.597 5.279 20.232 1.00 97.25 226 ILE A C 1
ATOM 1806 O O . ILE A 1 226 ? -22.721 4.787 19.523 1.00 97.25 226 ILE A O 1
ATOM 1810 N N . GLY A 1 227 ? -24.879 5.305 19.878 1.00 97.31 227 GLY A N 1
ATOM 1811 C CA . GLY A 1 227 ? -25.346 4.959 18.541 1.00 97.31 227 GLY A CA 1
ATOM 1812 C C . GLY A 1 227 ? -25.503 6.210 17.687 1.00 97.31 227 GLY A C 1
ATOM 1813 O O . GLY A 1 227 ? -25.980 7.227 18.186 1.00 97.31 227 GLY A O 1
ATOM 1814 N N . ILE A 1 228 ? -25.151 6.131 16.410 1.00 97.25 228 ILE A N 1
ATOM 1815 C CA . ILE A 1 228 ? -25.422 7.184 15.426 1.00 97.25 228 ILE A CA 1
ATOM 1816 C C . ILE A 1 228 ? -26.149 6.542 14.254 1.00 97.25 228 ILE A C 1
ATOM 1818 O O . ILE A 1 228 ? -25.708 5.522 13.729 1.00 97.25 228 ILE A O 1
ATOM 1822 N N . LYS A 1 229 ? -27.292 7.107 13.869 1.00 96.44 229 LYS A N 1
ATOM 1823 C CA . LYS A 1 229 ? -28.120 6.590 12.780 1.00 96.44 229 LYS A CA 1
ATOM 1824 C C . LYS A 1 229 ? -28.469 7.702 11.808 1.00 96.44 229 LYS A C 1
ATOM 1826 O O . LYS A 1 229 ? -29.100 8.675 12.214 1.00 96.44 229 LYS A O 1
ATOM 1831 N N . GLY A 1 230 ? -28.104 7.526 10.547 1.00 93.50 230 GLY A N 1
ATOM 1832 C CA . GLY A 1 230 ? -28.489 8.412 9.453 1.00 93.50 230 GLY A CA 1
ATOM 1833 C C . GLY A 1 230 ? -29.247 7.664 8.364 1.00 93.50 230 GLY A C 1
ATOM 1834 O O . GLY A 1 230 ? -29.795 6.577 8.584 1.00 93.50 230 GLY A O 1
ATOM 1835 N N . GLU A 1 231 ? -29.296 8.255 7.177 1.00 91.06 231 GLU A N 1
ATOM 1836 C CA . GLU A 1 231 ? -29.908 7.630 6.010 1.00 91.06 231 GLU A CA 1
ATOM 1837 C C . GLU A 1 231 ? -29.009 6.503 5.481 1.00 91.06 231 GLU A C 1
ATOM 1839 O O . GLU A 1 231 ? -27.926 6.739 4.959 1.00 91.06 231 GLU A O 1
ATOM 1844 N N . GLY A 1 232 ? -29.446 5.253 5.643 1.00 90.25 232 GLY A N 1
ATOM 1845 C CA . GLY A 1 232 ? -28.738 4.087 5.103 1.00 90.25 232 GLY A CA 1
ATOM 1846 C C . GLY A 1 232 ? -27.555 3.581 5.936 1.00 90.25 232 GLY A C 1
ATOM 1847 O O . GLY A 1 232 ? -27.023 2.523 5.597 1.00 90.25 232 GLY A O 1
ATOM 1848 N N . PHE A 1 233 ? -27.196 4.247 7.041 1.00 95.12 233 PHE A N 1
ATOM 1849 C CA . PHE A 1 233 ? -26.116 3.812 7.931 1.00 95.12 233 PHE A CA 1
ATOM 1850 C C . PHE A 1 233 ? -26.493 3.807 9.423 1.00 95.12 233 PHE A C 1
ATOM 1852 O O . PHE A 1 233 ? -27.271 4.633 9.908 1.00 95.12 233 PHE A O 1
ATOM 1859 N N . GLU A 1 234 ? -25.894 2.877 10.166 1.00 97.38 234 GLU A N 1
ATOM 1860 C CA . GLU A 1 234 ? -25.929 2.800 11.628 1.00 97.38 234 GLU A CA 1
ATOM 1861 C C . GLU A 1 234 ? -24.506 2.560 12.146 1.00 97.38 234 GLU A C 1
ATOM 1863 O O . GLU A 1 234 ? -23.793 1.693 11.646 1.00 97.38 234 GLU A O 1
ATOM 1868 N N . MET A 1 235 ? -24.093 3.310 13.160 1.00 97.75 235 MET A N 1
ATOM 1869 C CA . MET A 1 235 ? -22.774 3.213 13.780 1.00 97.75 235 MET A CA 1
ATOM 1870 C C . MET A 1 235 ? -22.921 3.015 15.284 1.00 97.75 235 MET A C 1
ATOM 1872 O O . MET A 1 235 ? -23.802 3.617 15.905 1.00 97.75 235 MET A O 1
ATOM 1876 N N . LEU A 1 236 ? -22.049 2.203 15.883 1.00 97.50 236 LEU A N 1
ATOM 1877 C CA . LEU A 1 236 ? -22.025 1.992 17.331 1.00 97.50 236 LEU A CA 1
ATOM 1878 C C . LEU A 1 236 ? -20.620 2.186 17.897 1.00 97.50 236 LEU A C 1
ATOM 1880 O O . LEU A 1 236 ? -19.707 1.410 17.618 1.00 97.50 236 LEU A O 1
ATOM 1884 N N . PHE A 1 237 ? -20.480 3.183 18.762 1.00 97.38 237 PHE A N 1
ATOM 1885 C CA . PHE A 1 237 ? -19.253 3.506 19.479 1.00 97.38 237 PHE A CA 1
ATOM 1886 C C . PHE A 1 237 ? -19.360 3.017 20.914 1.00 97.38 237 PHE A C 1
ATOM 1888 O O . PHE A 1 237 ? -20.295 3.377 21.633 1.00 97.38 237 PHE A O 1
ATOM 1895 N N . SER A 1 238 ? -18.404 2.205 21.348 1.00 94.62 238 SER A N 1
ATOM 1896 C CA . SER A 1 238 ? -18.376 1.727 22.725 1.00 94.62 238 SER A CA 1
ATOM 1897 C C . SER A 1 238 ? -17.649 2.716 23.637 1.00 94.62 238 SER A C 1
ATOM 1899 O O . SER A 1 238 ? -16.630 3.287 23.254 1.00 94.62 238 SER A O 1
ATOM 1901 N N . LYS A 1 239 ? -18.157 2.887 24.865 1.00 91.94 239 LYS A N 1
ATOM 1902 C CA . LYS A 1 239 ? -17.517 3.670 25.939 1.00 91.94 239 LYS A CA 1
ATOM 1903 C C . LYS A 1 239 ? -16.491 2.856 26.740 1.00 91.94 239 LYS A C 1
ATOM 1905 O O . LYS A 1 239 ? -15.609 3.435 27.371 1.00 91.94 239 LYS A O 1
ATOM 1910 N N . GLY A 1 240 ? -16.663 1.528 26.774 1.00 82.56 240 GLY A N 1
ATOM 1911 C CA . GLY A 1 240 ? -15.900 0.601 27.624 1.00 82.56 240 GLY A CA 1
ATOM 1912 C C . GLY A 1 240 ? -14.947 -0.320 26.858 1.00 82.56 240 GLY A C 1
ATOM 1913 O O . GLY A 1 240 ? -13.791 -0.454 27.237 1.00 82.56 240 GLY A O 1
ATOM 1914 N N . ALA A 1 241 ? -15.421 -0.944 25.779 1.00 74.81 241 ALA A N 1
ATOM 1915 C CA . ALA A 1 241 ? -14.567 -1.549 24.757 1.00 74.81 241 ALA A CA 1
ATOM 1916 C C . ALA A 1 241 ? -13.975 -0.467 23.844 1.00 74.81 241 ALA A C 1
ATOM 1918 O O . ALA A 1 241 ? -14.609 0.572 23.629 1.00 74.81 241 ALA A O 1
ATOM 1919 N N . ALA A 1 242 ? -12.786 -0.728 23.310 1.00 74.81 242 ALA A N 1
ATOM 1920 C CA . ALA A 1 242 ? -12.042 0.254 22.546 1.00 74.81 242 ALA A CA 1
ATOM 1921 C C . ALA A 1 242 ? -12.495 0.328 21.083 1.00 74.81 242 ALA A C 1
ATOM 1923 O O . ALA A 1 242 ? -12.341 -0.629 20.326 1.00 74.81 242 ALA A O 1
ATOM 1924 N N . GLY A 1 243 ? -13.058 1.478 20.707 1.00 89.88 243 GLY A N 1
ATOM 1925 C CA . GLY A 1 243 ? -13.325 1.841 19.319 1.00 89.88 243 GLY A CA 1
ATOM 1926 C C . GLY A 1 243 ? -14.776 1.721 18.844 1.00 89.88 243 GLY A C 1
ATOM 1927 O O . GLY A 1 243 ? -15.730 1.486 19.598 1.00 89.88 243 GLY A O 1
ATOM 1928 N N . MET A 1 244 ? -14.916 1.913 17.533 1.00 95.44 244 MET A N 1
ATOM 1929 C CA . MET A 1 244 ? -16.161 1.811 16.779 1.00 95.44 244 MET A CA 1
ATOM 1930 C C . MET A 1 244 ? -16.507 0.338 16.536 1.00 95.44 244 MET A C 1
ATOM 1932 O O . MET A 1 244 ? -15.918 -0.332 15.695 1.00 95.44 244 MET A O 1
ATOM 1936 N N . THR A 1 245 ? -17.454 -0.182 17.308 1.00 95.44 245 THR A N 1
ATOM 1937 C CA . THR A 1 245 ? -17.786 -1.616 17.359 1.00 95.44 245 THR A CA 1
ATOM 1938 C C . THR A 1 245 ? -18.667 -2.125 16.225 1.00 95.44 245 THR A C 1
ATOM 1940 O O . THR A 1 245 ? -18.720 -3.332 16.016 1.00 95.44 245 THR A O 1
ATOM 1943 N N . SER A 1 246 ? -19.369 -1.238 15.520 1.00 96.62 246 SER A N 1
ATOM 1944 C CA . SER A 1 246 ? -20.269 -1.610 14.426 1.00 96.62 246 SER A CA 1
ATOM 1945 C C . SER A 1 246 ? -20.359 -0.480 13.411 1.00 96.62 246 SER A C 1
ATOM 1947 O O . SER A 1 246 ? -20.468 0.692 13.793 1.00 96.62 246 SER A O 1
ATOM 1949 N N . LEU A 1 247 ? -20.344 -0.861 12.136 1.00 97.19 247 LEU A N 1
ATOM 1950 C CA . LEU A 1 247 ? -20.730 -0.031 11.004 1.00 97.19 247 LEU A CA 1
ATOM 1951 C C . LEU A 1 247 ? -21.674 -0.860 10.141 1.00 97.19 247 LEU A C 1
ATOM 1953 O O . LEU A 1 247 ? -21.250 -1.794 9.459 1.00 97.19 247 LEU A O 1
ATOM 1957 N N . ARG A 1 248 ? -22.958 -0.510 10.149 1.00 96.81 248 ARG A N 1
ATOM 1958 C CA . ARG A 1 248 ? -23.957 -1.141 9.294 1.00 96.81 248 ARG A CA 1
ATOM 1959 C C . ARG A 1 248 ? -24.350 -0.211 8.172 1.00 96.81 248 ARG A C 1
ATOM 1961 O O . ARG A 1 248 ? -24.773 0.910 8.429 1.00 96.81 248 ARG A O 1
ATOM 1968 N N . VAL A 1 249 ? -24.286 -0.712 6.949 1.00 94.12 249 VAL A N 1
ATOM 1969 C CA . VAL A 1 249 ? -24.645 0.024 5.732 1.00 94.12 249 VAL A CA 1
ATOM 1970 C C . VAL A 1 249 ? -25.674 -0.810 4.991 1.00 94.12 249 VAL A C 1
ATOM 1972 O O . VAL A 1 249 ? -25.479 -2.012 4.810 1.00 94.12 249 VAL A O 1
ATOM 1975 N N . ALA A 1 250 ? -26.830 -0.220 4.682 1.00 88.62 250 ALA A N 1
ATOM 1976 C CA . ALA A 1 250 ? -27.978 -0.934 4.112 1.00 88.62 250 ALA A CA 1
ATOM 1977 C C . ALA A 1 250 ? -28.329 -2.245 4.867 1.00 88.62 250 ALA A C 1
ATOM 1979 O O . ALA A 1 250 ? -28.747 -3.244 4.285 1.00 88.62 250 ALA A O 1
ATOM 1980 N N . GLY A 1 251 ? -28.138 -2.255 6.194 1.00 89.31 251 GLY A N 1
ATOM 1981 C CA . GLY A 1 251 ? -28.415 -3.397 7.073 1.00 89.31 251 GLY A CA 1
ATOM 1982 C C . GLY A 1 251 ? -27.299 -4.446 7.194 1.00 89.31 251 GLY A C 1
ATOM 1983 O O . GLY A 1 251 ? -27.401 -5.300 8.083 1.00 89.31 251 GLY A O 1
ATOM 1984 N N . LYS A 1 252 ? -26.235 -4.368 6.383 1.00 93.62 252 LYS A N 1
ATOM 1985 C CA . LYS A 1 252 ? -25.065 -5.263 6.400 1.00 93.62 252 LYS A CA 1
ATOM 1986 C C . LYS A 1 252 ? -23.995 -4.745 7.362 1.00 93.62 252 LYS A C 1
ATOM 1988 O O . LYS A 1 252 ? -23.613 -3.588 7.268 1.00 93.62 252 LYS A O 1
ATOM 1993 N N . GLU A 1 253 ? -23.513 -5.596 8.269 1.00 96.44 253 GLU A N 1
ATOM 1994 C CA . GLU A 1 253 ? -22.390 -5.282 9.169 1.00 96.44 253 GLU A CA 1
ATOM 1995 C C . GLU A 1 253 ? -21.052 -5.360 8.424 1.00 96.44 253 GLU A C 1
ATOM 1997 O O . GLU A 1 253 ? -20.751 -6.387 7.807 1.00 96.44 253 GLU A O 1
ATOM 2002 N N . LEU A 1 254 ? -20.254 -4.295 8.514 1.00 96.44 254 LEU A N 1
ATOM 2003 C CA . LEU A 1 254 ? -18.958 -4.179 7.850 1.00 96.44 254 LEU A CA 1
ATOM 2004 C C . LEU A 1 254 ? -17.777 -4.432 8.788 1.00 96.44 254 LEU A C 1
ATOM 2006 O O . LEU A 1 254 ? -16.700 -4.744 8.293 1.00 96.44 254 LEU A O 1
ATOM 2010 N N . PHE A 1 255 ? -17.935 -4.358 10.111 1.00 95.94 255 PHE A N 1
ATOM 2011 C CA . PHE A 1 255 ? -16.839 -4.604 11.051 1.00 95.94 255 PHE A CA 1
ATOM 2012 C C . PHE A 1 255 ? -16.990 -5.958 11.747 1.00 95.94 255 PHE A C 1
ATOM 2014 O O . PHE A 1 255 ? -17.980 -6.248 12.413 1.00 95.94 255 PHE A O 1
ATOM 2021 N N . LYS A 1 256 ? -15.969 -6.814 11.612 1.00 96.31 256 LYS A N 1
ATOM 2022 C CA . LYS A 1 256 ? -15.841 -8.042 12.418 1.00 96.31 256 LYS A CA 1
ATOM 2023 C C . LYS A 1 256 ? -15.113 -7.778 13.732 1.00 96.31 256 LYS A C 1
ATOM 2025 O O . LYS A 1 256 ? -15.331 -8.493 14.708 1.00 96.31 256 LYS A O 1
ATOM 2030 N N . ARG A 1 257 ? -14.255 -6.756 13.752 1.00 95.19 257 ARG A N 1
ATOM 2031 C CA . ARG A 1 257 ? -13.643 -6.165 14.947 1.00 95.19 257 ARG A CA 1
ATOM 2032 C C . ARG A 1 257 ? -13.566 -4.645 14.763 1.00 95.19 257 ARG A C 1
ATOM 2034 O O . ARG A 1 257 ? -13.490 -4.210 13.611 1.00 95.19 257 ARG A O 1
ATOM 2041 N N . PRO A 1 258 ? -13.561 -3.860 15.854 1.00 95.56 258 PRO A N 1
ATOM 2042 C CA . PRO A 1 258 ? -13.340 -2.422 15.764 1.00 95.56 258 PRO A CA 1
ATOM 2043 C C . PRO A 1 258 ? -12.033 -2.100 15.023 1.00 95.56 258 PRO A C 1
ATOM 2045 O O . PRO A 1 258 ? -11.060 -2.841 15.197 1.00 95.56 258 PRO A O 1
ATOM 2048 N N . PRO A 1 259 ? -11.974 -1.014 14.234 1.00 96.50 259 PRO A N 1
ATOM 2049 C CA . PRO A 1 259 ? -10.706 -0.485 13.752 1.00 96.50 259 PRO A CA 1
ATOM 2050 C C . PRO A 1 259 ? -9.826 -0.083 14.940 1.00 96.50 259 PRO A C 1
ATOM 2052 O O . PRO A 1 259 ? -10.299 0.582 15.865 1.00 96.50 259 PRO A O 1
ATOM 2055 N N . VAL A 1 260 ? -8.557 -0.483 14.915 1.00 96.50 260 VAL A N 1
ATOM 2056 C CA . VAL A 1 260 ? -7.599 -0.231 16.004 1.00 96.50 260 VAL A CA 1
ATOM 2057 C C . VAL A 1 260 ? -6.319 0.413 15.474 1.00 96.50 260 VAL A C 1
ATOM 2059 O O . VAL A 1 260 ? -5.966 0.169 14.316 1.00 96.50 260 VAL A O 1
ATOM 2062 N N . PRO A 1 261 ? -5.602 1.211 16.288 1.00 97.88 261 PRO A N 1
ATOM 2063 C CA . PRO A 1 261 ? -4.256 1.656 15.943 1.00 97.88 261 PRO A CA 1
ATOM 2064 C C . PRO A 1 261 ? -3.335 0.465 15.646 1.00 97.88 261 PRO A C 1
ATOM 2066 O O . PRO A 1 261 ? -3.367 -0.544 16.350 1.00 97.88 261 PRO A O 1
ATOM 2069 N N . ASN A 1 262 ? -2.507 0.595 14.615 1.00 98.31 262 ASN A N 1
ATOM 2070 C CA . ASN A 1 262 ? -1.528 -0.398 14.201 1.00 98.31 262 ASN A CA 1
ATOM 2071 C C . ASN A 1 262 ? -0.166 0.266 13.990 1.00 98.31 262 ASN A C 1
ATOM 2073 O O . ASN A 1 262 ? -0.048 1.290 13.315 1.00 98.31 262 ASN A O 1
ATOM 2077 N N . PHE A 1 263 ? 0.858 -0.352 14.570 1.00 98.56 263 PHE A N 1
ATOM 2078 C CA . PHE A 1 263 ? 2.242 0.123 14.570 1.00 98.56 263 PHE A CA 1
ATOM 2079 C C . PHE A 1 263 ? 3.211 -0.912 13.980 1.00 98.56 263 PHE A C 1
ATOM 2081 O O . PHE A 1 263 ? 4.431 -0.781 14.087 1.00 98.56 263 PHE A O 1
ATOM 2088 N N . TRP A 1 264 ? 2.670 -1.996 13.417 1.00 98.31 264 TRP A N 1
ATOM 2089 C CA . TRP A 1 264 ? 3.419 -3.181 13.025 1.00 98.31 264 TRP A CA 1
ATOM 2090 C C . TRP A 1 264 ? 3.094 -3.621 11.602 1.00 98.31 264 TRP A C 1
ATOM 2092 O O . TRP A 1 264 ? 1.939 -3.620 11.179 1.00 98.31 264 TRP A O 1
ATOM 2102 N N . ARG A 1 265 ? 4.120 -4.101 10.904 1.00 97.50 265 ARG A N 1
ATOM 2103 C CA . ARG A 1 265 ? 4.007 -4.826 9.637 1.00 97.50 265 ARG A CA 1
ATOM 2104 C C . ARG A 1 265 ? 4.564 -6.239 9.804 1.00 97.50 265 ARG A C 1
ATOM 2106 O O . ARG A 1 265 ? 5.443 -6.396 10.652 1.00 97.50 265 ARG A O 1
ATOM 2113 N N . PRO A 1 266 ? 4.127 -7.245 9.025 1.00 97.50 266 PRO A N 1
ATOM 2114 C CA . PRO A 1 266 ? 4.892 -8.480 8.927 1.00 97.50 266 PRO A CA 1
ATOM 2115 C C . PRO A 1 266 ? 6.362 -8.189 8.610 1.00 97.50 266 PRO A C 1
ATOM 2117 O O . PRO A 1 266 ? 6.676 -7.278 7.850 1.00 97.50 266 PRO A O 1
ATOM 2120 N N . MET A 1 267 ? 7.281 -8.947 9.176 1.00 97.25 267 MET A N 1
ATOM 2121 C CA . MET A 1 267 ? 8.704 -8.752 8.921 1.00 97.25 267 MET A CA 1
ATOM 2122 C C . MET A 1 267 ? 9.069 -9.394 7.581 1.00 97.25 267 MET A C 1
ATOM 2124 O O . MET A 1 267 ? 8.623 -10.501 7.271 1.00 97.25 267 MET A O 1
ATOM 2128 N N . ASN A 1 268 ? 9.868 -8.702 6.770 1.00 97.69 268 ASN A N 1
ATOM 2129 C CA . ASN A 1 268 ? 10.496 -9.304 5.593 1.00 97.69 268 ASN A CA 1
ATOM 2130 C C . ASN A 1 268 ? 11.878 -9.893 5.930 1.00 97.69 268 ASN A C 1
ATOM 2132 O O . ASN A 1 268 ? 12.400 -9.703 7.030 1.00 97.69 268 ASN A O 1
ATOM 2136 N N . GLU A 1 269 ? 12.490 -10.611 4.990 1.00 97.25 269 GLU A N 1
ATOM 2137 C CA . GLU A 1 269 ? 13.812 -11.211 5.225 1.00 97.25 269 GLU A CA 1
ATOM 2138 C C . GLU A 1 269 ? 14.900 -10.175 5.567 1.00 97.25 269 GLU A C 1
ATOM 2140 O O . GLU A 1 269 ? 15.746 -10.441 6.420 1.00 97.25 269 GLU A O 1
ATOM 2145 N N . ASN A 1 270 ? 14.855 -8.965 4.993 1.00 98.12 270 ASN A N 1
ATOM 2146 C CA . ASN A 1 270 ? 15.806 -7.894 5.325 1.00 98.12 270 ASN A CA 1
ATOM 2147 C C . ASN A 1 270 ? 15.633 -7.424 6.776 1.00 98.12 270 ASN A C 1
ATOM 2149 O O . ASN A 1 270 ? 16.617 -7.227 7.489 1.00 98.12 270 ASN A O 1
ATOM 2153 N N . ASP A 1 271 ? 14.384 -7.283 7.224 1.00 98.25 271 ASP A N 1
ATOM 2154 C CA . ASP A 1 271 ? 14.013 -6.923 8.591 1.00 98.25 271 ASP A CA 1
ATOM 2155 C C . ASP A 1 271 ? 14.548 -7.961 9.591 1.00 98.25 271 ASP A C 1
ATOM 2157 O O . ASP A 1 271 ? 15.181 -7.606 10.592 1.00 98.25 271 ASP A O 1
ATOM 2161 N N . ARG A 1 272 ? 14.340 -9.255 9.305 1.00 97.25 272 ARG A N 1
ATOM 2162 C CA . ARG A 1 272 ? 14.850 -10.364 10.129 1.00 97.25 272 ARG A CA 1
ATOM 2163 C C . ARG A 1 272 ? 16.375 -10.355 10.180 1.00 97.25 272 ARG A C 1
ATOM 2165 O O . ARG A 1 272 ? 16.949 -10.367 11.269 1.00 97.25 272 ARG A O 1
ATOM 2172 N N . ALA A 1 273 ? 17.018 -10.265 9.019 1.00 97.50 273 ALA A N 1
ATOM 2173 C CA . ALA A 1 273 ? 18.468 -10.296 8.885 1.00 97.50 273 ALA A CA 1
ATOM 2174 C C . ALA A 1 273 ? 19.164 -9.121 9.582 1.00 97.50 273 ALA A C 1
ATOM 2176 O O . ALA A 1 273 ? 20.264 -9.271 10.110 1.00 97.50 273 ALA A O 1
ATOM 2177 N N . ASN A 1 274 ? 18.515 -7.955 9.630 1.00 97.50 274 ASN A N 1
ATOM 2178 C CA . ASN A 1 274 ? 19.048 -6.797 10.333 1.00 97.50 274 ASN A CA 1
ATOM 2179 C C . ASN A 1 274 ? 18.599 -6.702 11.800 1.00 97.50 274 ASN A C 1
ATOM 2181 O O . ASN A 1 274 ? 18.959 -5.725 12.449 1.00 97.50 274 ASN A O 1
ATOM 2185 N N . LEU A 1 275 ? 17.885 -7.690 12.356 1.00 97.62 275 LEU A N 1
ATOM 2186 C CA . LEU A 1 275 ? 17.387 -7.730 13.744 1.00 97.62 275 LEU A CA 1
ATOM 2187 C C . LEU A 1 275 ? 16.341 -6.659 14.101 1.00 97.62 275 LEU A C 1
ATOM 2189 O O . LEU A 1 275 ? 16.182 -6.311 15.276 1.00 97.62 275 LEU A O 1
ATOM 2193 N N . LEU A 1 276 ? 15.590 -6.146 13.129 1.00 97.75 276 LEU A N 1
ATOM 2194 C CA . LEU A 1 276 ? 14.474 -5.243 13.401 1.00 97.75 276 LEU A CA 1
ATOM 2195 C C . LEU A 1 276 ? 13.421 -5.841 14.358 1.00 97.75 276 LEU A C 1
ATOM 2197 O O . LEU A 1 276 ? 13.013 -5.111 15.263 1.00 97.75 276 LEU A O 1
ATOM 2201 N N . PRO A 1 277 ? 13.008 -7.128 14.275 1.00 96.75 277 PRO A N 1
ATOM 2202 C CA . PRO A 1 277 ? 12.032 -7.679 15.218 1.00 96.75 277 PRO A CA 1
ATOM 2203 C C . PRO A 1 277 ? 12.452 -7.521 16.685 1.00 96.75 277 PRO A C 1
ATOM 2205 O O . PRO A 1 277 ? 11.622 -7.247 17.549 1.00 96.75 277 PRO A O 1
ATOM 2208 N N . PHE A 1 278 ? 13.755 -7.644 16.959 1.00 96.69 278 PHE A N 1
ATOM 2209 C CA . PHE A 1 278 ? 14.322 -7.433 18.288 1.00 96.69 278 PHE A CA 1
ATOM 2210 C C . PHE A 1 278 ? 14.265 -5.956 18.705 1.00 96.69 278 PHE A C 1
ATOM 2212 O O . PHE A 1 278 ? 13.902 -5.651 19.838 1.00 96.69 278 PHE A O 1
ATOM 2219 N N . ARG A 1 279 ? 14.592 -5.031 17.793 1.00 96.25 279 ARG A N 1
ATOM 2220 C CA . ARG A 1 279 ? 14.625 -3.586 18.078 1.00 96.25 279 ARG A CA 1
ATOM 2221 C C . ARG A 1 279 ? 13.238 -2.945 18.173 1.00 96.25 279 ARG A C 1
ATOM 2223 O O . ARG A 1 279 ? 13.054 -2.035 18.971 1.00 96.25 279 ARG A O 1
ATOM 2230 N N . ALA A 1 280 ? 12.275 -3.422 17.388 1.00 97.06 280 ALA A N 1
ATOM 2231 C CA . ALA A 1 280 ? 10.941 -2.837 17.261 1.00 97.06 280 ALA A CA 1
ATOM 2232 C C . ALA A 1 280 ? 9.830 -3.675 17.917 1.00 97.06 280 ALA A C 1
ATOM 2234 O O . ALA A 1 280 ? 8.668 -3.282 17.867 1.00 97.06 280 ALA A O 1
ATOM 2235 N N . GLY A 1 281 ? 10.144 -4.809 18.556 1.00 97.25 281 GLY A N 1
ATOM 2236 C CA . GLY A 1 281 ? 9.145 -5.755 19.079 1.00 97.25 281 GLY A CA 1
ATOM 2237 C C . GLY A 1 281 ? 8.110 -5.152 20.041 1.00 97.25 281 GLY A C 1
ATOM 2238 O O . GLY A 1 281 ? 6.982 -5.639 20.117 1.00 97.25 281 GLY A O 1
ATOM 2239 N N . GLN A 1 282 ? 8.435 -4.043 20.714 1.00 97.88 282 GLN A N 1
ATOM 2240 C CA . GLN A 1 282 ? 7.477 -3.288 21.528 1.00 97.88 282 GLN A CA 1
ATOM 2241 C C . GLN A 1 282 ? 6.288 -2.763 20.699 1.00 97.88 282 GLN A C 1
ATOM 2243 O O . GLN A 1 282 ? 5.156 -2.769 21.176 1.00 97.88 282 GLN A O 1
ATOM 2248 N N . TRP A 1 283 ? 6.505 -2.393 19.434 1.00 98.44 283 TRP A N 1
ATOM 2249 C CA . TRP A 1 283 ? 5.451 -1.940 18.522 1.00 98.44 283 TRP A CA 1
ATOM 2250 C C . TRP A 1 283 ? 4.529 -3.073 18.060 1.00 98.44 283 TRP A C 1
ATOM 2252 O O . TRP A 1 283 ? 3.334 -2.847 17.844 1.00 98.44 283 TRP A O 1
ATOM 2262 N N . LYS A 1 284 ? 5.028 -4.317 18.008 1.00 97.81 284 LYS A N 1
ATOM 2263 C CA . LYS A 1 284 ? 4.179 -5.506 17.830 1.00 97.81 284 LYS A CA 1
ATOM 2264 C C . LYS A 1 284 ? 3.223 -5.661 19.008 1.00 97.81 284 LYS A C 1
ATOM 2266 O O . LYS A 1 284 ? 2.022 -5.820 18.805 1.00 97.81 284 LYS A O 1
ATOM 2271 N N . LEU A 1 285 ? 3.740 -5.549 20.235 1.00 97.12 285 LEU A N 1
ATOM 2272 C CA . LEU A 1 285 ? 2.917 -5.591 21.448 1.00 97.12 285 LEU A CA 1
ATOM 2273 C C . LEU A 1 285 ? 1.911 -4.438 21.482 1.00 97.12 285 LEU A C 1
ATOM 2275 O O . LEU A 1 285 ? 0.751 -4.663 21.815 1.00 97.12 285 LEU A O 1
ATOM 2279 N N . ALA A 1 286 ? 2.323 -3.233 21.084 1.00 97.75 286 ALA A N 1
ATOM 2280 C CA . ALA A 1 286 ? 1.429 -2.084 20.993 1.00 97.75 286 ALA A CA 1
ATOM 2281 C C . ALA A 1 286 ? 0.279 -2.305 20.007 1.00 97.75 286 ALA A C 1
ATOM 2283 O O . ALA A 1 286 ? -0.851 -1.939 20.304 1.00 97.75 286 ALA A O 1
ATOM 2284 N N . SER A 1 287 ? 0.539 -2.967 18.881 1.00 97.88 287 SER A N 1
ATOM 2285 C CA . SER A 1 287 ? -0.488 -3.267 17.874 1.00 97.88 287 SER A CA 1
ATOM 2286 C C . SER A 1 287 ? -1.461 -4.368 18.315 1.00 97.88 287 SER A C 1
ATOM 2288 O O . SER A 1 287 ? -2.606 -4.394 17.878 1.00 97.88 287 SER A O 1
ATOM 2290 N N . MET A 1 288 ? -1.026 -5.280 19.191 1.00 96.25 288 MET A N 1
ATOM 2291 C CA . MET A 1 288 ? -1.852 -6.400 19.664 1.00 96.25 288 MET A CA 1
ATOM 2292 C C . MET A 1 288 ? -2.614 -6.103 20.960 1.00 96.25 288 MET A C 1
ATOM 2294 O O . MET A 1 288 ? -3.685 -6.669 21.179 1.00 96.25 288 MET A O 1
ATOM 2298 N N . TYR A 1 289 ? -2.045 -5.273 21.837 1.00 95.25 289 TYR A N 1
ATOM 2299 C CA . TYR A 1 289 ? -2.472 -5.159 23.235 1.00 95.25 289 TYR A CA 1
ATOM 2300 C C . TYR A 1 289 ? -2.664 -3.712 23.712 1.00 95.25 289 TYR A C 1
ATOM 2302 O O . TYR A 1 289 ? -2.729 -3.480 24.920 1.00 95.25 289 TYR A O 1
ATOM 2310 N N . ALA A 1 290 ? -2.745 -2.735 22.802 1.00 94.44 290 ALA A N 1
ATOM 2311 C CA . ALA A 1 290 ? -3.181 -1.386 23.159 1.00 94.44 290 ALA A CA 1
ATOM 2312 C C . ALA A 1 290 ? -4.580 -1.412 23.795 1.00 94.44 290 ALA A C 1
ATOM 2314 O O . ALA A 1 290 ? -5.487 -2.093 23.314 1.00 94.44 290 ALA A O 1
ATOM 2315 N N . ASP A 1 291 ? -4.765 -0.642 24.866 1.00 91.50 291 ASP A N 1
ATOM 2316 C CA . ASP A 1 291 ? -6.012 -0.623 25.636 1.00 91.50 291 ASP A CA 1
ATOM 2317 C C . ASP A 1 291 ? -6.285 0.779 26.192 1.00 91.50 291 ASP A C 1
ATOM 2319 O O . ASP A 1 291 ? -5.366 1.543 26.468 1.00 91.50 291 ASP A O 1
ATOM 2323 N N . MET A 1 292 ? -7.550 1.144 26.372 1.00 91.56 292 MET A N 1
ATOM 2324 C CA . MET A 1 292 ? -7.934 2.459 26.899 1.00 91.56 292 MET A CA 1
ATOM 2325 C C . MET A 1 292 ? -7.985 2.528 28.423 1.00 91.56 292 MET A C 1
ATOM 2327 O O . MET A 1 292 ? -8.127 3.616 28.989 1.00 91.56 292 MET A O 1
ATOM 2331 N N . ARG A 1 293 ? -7.982 1.372 29.088 1.00 88.00 293 ARG A N 1
ATOM 2332 C CA . ARG A 1 293 ? -8.015 1.282 30.547 1.00 88.00 293 ARG A CA 1
ATOM 2333 C C . ARG A 1 293 ? -6.669 1.692 31.117 1.00 88.00 293 ARG A C 1
ATOM 2335 O O . ARG A 1 293 ? -5.637 1.548 30.462 1.00 88.00 293 ARG A O 1
ATOM 2342 N N . ASN A 1 294 ? -6.692 2.190 32.347 1.00 84.75 294 ASN A N 1
ATOM 2343 C CA . ASN A 1 294 ? -5.479 2.538 33.066 1.00 84.75 294 ASN A CA 1
ATOM 2344 C C . ASN A 1 294 ? -4.659 1.261 33.353 1.00 84.75 294 ASN A C 1
ATOM 2346 O O . ASN A 1 294 ? -5.152 0.388 34.070 1.00 84.75 294 ASN A O 1
ATOM 2350 N N . PRO A 1 295 ? -3.428 1.128 32.824 1.00 84.00 295 PRO A N 1
ATOM 2351 C CA . PRO A 1 295 ? -2.610 -0.058 33.067 1.00 84.00 295 PRO A CA 1
ATOM 2352 C C . PRO A 1 295 ? -2.134 -0.168 34.525 1.00 84.00 295 PRO A C 1
ATOM 2354 O O . PRO A 1 295 ? -1.847 -1.272 34.978 1.00 84.00 295 PRO A O 1
ATOM 2357 N N . GLU A 1 296 ? -2.081 0.946 35.261 1.00 86.00 296 GLU A N 1
ATOM 2358 C CA . GLU A 1 296 ? -1.620 0.991 36.657 1.00 86.00 296 GLU A CA 1
ATOM 2359 C C . GLU A 1 296 ? -2.748 0.726 37.669 1.00 86.00 296 GLU A C 1
ATOM 2361 O O . GLU A 1 296 ? -2.483 0.395 38.823 1.00 86.00 296 GLU A O 1
ATOM 2366 N N . ASP A 1 297 ? -4.012 0.851 37.251 1.00 85.56 297 ASP A N 1
ATOM 2367 C CA . ASP A 1 297 ? -5.179 0.573 38.092 1.00 85.56 297 ASP A CA 1
ATOM 2368 C C . ASP A 1 297 ? -6.305 -0.090 37.276 1.00 85.56 297 ASP A C 1
ATOM 2370 O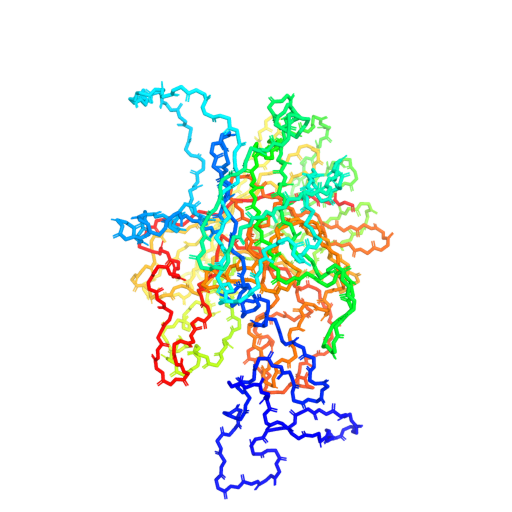 O . ASP A 1 297 ? -7.142 0.600 36.686 1.00 85.56 297 ASP A O 1
ATOM 2374 N N . PRO A 1 298 ? -6.378 -1.435 37.272 1.00 77.62 298 PRO A N 1
ATOM 2375 C CA . PRO A 1 298 ? -7.430 -2.180 36.582 1.00 77.62 298 PRO A CA 1
ATOM 2376 C C . PRO A 1 298 ? -8.853 -1.911 37.098 1.00 77.62 298 PRO A C 1
ATOM 2378 O O . PRO A 1 298 ? -9.819 -2.305 36.439 1.00 77.62 298 PRO A O 1
ATOM 2381 N N . TYR A 1 299 ? -9.003 -1.291 38.275 1.00 82.62 299 TYR A N 1
ATOM 2382 C CA . TYR A 1 299 ? -10.299 -0.924 38.845 1.00 82.62 299 TYR A CA 1
ATOM 2383 C C . TYR A 1 299 ? -10.732 0.499 38.471 1.00 82.62 299 TYR A C 1
ATOM 2385 O O . TYR A 1 299 ? -11.901 0.843 38.691 1.00 82.62 299 TYR A O 1
ATOM 2393 N N . ASP A 1 300 ? -9.848 1.308 37.875 1.00 81.38 300 ASP A N 1
ATOM 2394 C CA . ASP A 1 300 ? -10.208 2.616 37.340 1.00 81.38 300 ASP A CA 1
ATOM 2395 C C . ASP A 1 300 ? -11.171 2.437 36.162 1.00 81.38 300 ASP A C 1
ATOM 2397 O O . ASP A 1 300 ? -10.823 1.968 35.078 1.00 81.38 300 ASP A O 1
ATOM 2401 N N . LYS A 1 301 ? -12.431 2.809 36.394 1.00 78.25 301 LYS A N 1
ATOM 2402 C CA . LYS A 1 301 ? -13.490 2.718 35.384 1.00 78.25 301 LYS A CA 1
ATOM 2403 C C . LYS A 1 301 ? -13.432 3.856 34.370 1.00 78.25 301 LYS A C 1
ATOM 2405 O O . LYS A 1 301 ? -14.210 3.834 33.415 1.00 78.25 301 LYS A O 1
ATOM 2410 N N . ARG A 1 302 ? -12.582 4.868 34.580 1.00 78.06 302 ARG A N 1
ATOM 2411 C CA . ARG A 1 302 ? -12.370 5.924 33.589 1.00 78.06 302 ARG A CA 1
ATOM 2412 C C . ARG A 1 302 ? -11.635 5.316 32.406 1.00 78.06 302 ARG A C 1
ATOM 2414 O O . ARG A 1 302 ? -10.598 4.680 32.556 1.00 78.06 302 ARG A O 1
ATOM 2421 N N . THR A 1 303 ? -12.185 5.529 31.226 1.00 83.38 303 THR A N 1
ATOM 2422 C CA . THR A 1 303 ? -11.560 5.121 29.974 1.00 83.38 303 THR A CA 1
ATOM 2423 C C . THR A 1 303 ? -11.063 6.364 29.247 1.00 83.38 303 THR A C 1
ATOM 2425 O O . THR A 1 303 ? -11.514 7.479 29.522 1.00 83.38 303 THR A O 1
ATOM 2428 N N . GLY A 1 304 ? -10.164 6.190 28.280 1.00 85.50 304 GLY A N 1
ATOM 2429 C CA . GLY A 1 304 ? -9.765 7.252 27.352 1.00 85.50 304 GLY A CA 1
ATOM 2430 C C . GLY A 1 304 ? -10.878 7.741 26.408 1.00 85.50 304 GLY A C 1
ATOM 2431 O O . GLY A 1 304 ? -10.562 8.355 25.398 1.00 85.50 304 GLY A O 1
ATOM 2432 N N . PHE A 1 305 ? -12.152 7.429 26.675 1.00 94.25 305 PHE A N 1
ATOM 2433 C CA . PHE A 1 305 ? -13.296 7.786 25.838 1.00 94.25 305 PHE A CA 1
ATOM 2434 C C . PHE A 1 305 ? -13.731 9.232 26.078 1.00 94.25 305 PHE A C 1
ATOM 2436 O O . PHE A 1 305 ? -13.981 9.631 27.219 1.00 94.25 305 PHE A O 1
ATOM 2443 N N . ARG A 1 306 ? -13.934 9.996 25.005 1.00 95.00 306 ARG A N 1
ATOM 2444 C CA . ARG A 1 306 ? -14.654 11.275 25.045 1.00 95.00 306 ARG A CA 1
ATOM 2445 C C . ARG A 1 306 ? -15.651 11.349 23.897 1.00 95.00 306 ARG A C 1
ATOM 2447 O O . ARG A 1 306 ? -15.471 10.718 22.860 1.00 95.00 306 ARG A O 1
ATOM 2454 N N . PHE A 1 307 ? -16.703 12.125 24.109 1.00 95.31 307 PHE A N 1
ATOM 2455 C CA . PHE A 1 307 ? -17.799 12.310 23.169 1.00 95.31 307 PHE A CA 1
ATOM 2456 C C . PHE A 1 307 ? -18.255 13.765 23.220 1.00 95.31 307 PHE A C 1
ATOM 2458 O O . PHE A 1 307 ? -18.458 14.303 24.311 1.00 95.31 307 PHE A O 1
ATOM 2465 N N . GLU A 1 308 ? -18.426 14.369 22.052 1.00 96.50 308 GLU A N 1
ATOM 2466 C CA . GLU A 1 308 ? -18.929 15.723 21.866 1.00 96.50 308 GLU A CA 1
ATOM 2467 C C . GLU A 1 308 ? -19.958 15.720 20.730 1.00 96.50 308 GLU A C 1
ATOM 2469 O O . GLU A 1 308 ? -19.688 15.238 19.630 1.00 96.50 308 GLU A O 1
ATOM 2474 N N . GLU A 1 309 ? -21.146 16.251 21.005 1.00 94.44 309 GLU A N 1
ATOM 2475 C CA . GLU A 1 309 ? -22.208 16.434 20.017 1.00 94.44 309 GLU A CA 1
ATOM 2476 C C . GLU A 1 309 ? -22.228 17.899 19.586 1.00 94.44 309 GLU A C 1
ATOM 2478 O O . GLU A 1 309 ? -22.342 18.792 20.430 1.00 94.44 309 GLU A O 1
ATOM 2483 N N . ARG A 1 310 ? -22.082 18.142 18.283 1.00 92.00 310 ARG A N 1
ATOM 2484 C CA . ARG A 1 310 ? -22.107 19.472 17.663 1.00 92.00 310 ARG A CA 1
ATOM 2485 C C . ARG A 1 310 ? -23.312 19.568 16.725 1.00 92.00 310 ARG A C 1
ATOM 2487 O O . ARG A 1 310 ? -23.971 18.571 16.452 1.00 92.00 310 ARG A O 1
ATOM 2494 N N . GLU A 1 311 ? -23.618 20.771 16.235 1.00 83.19 311 GLU A N 1
ATOM 2495 C CA . GLU A 1 311 ? -24.811 20.991 15.396 1.00 83.19 311 GLU A CA 1
ATOM 2496 C C . GLU A 1 311 ? -24.807 20.174 14.093 1.00 83.19 311 GLU A C 1
ATOM 2498 O O . GLU A 1 311 ? -25.860 19.699 13.672 1.00 83.19 311 GLU A O 1
ATOM 2503 N N . GLU A 1 312 ? -23.643 20.001 13.460 1.00 87.50 312 GLU A N 1
ATOM 2504 C CA . GLU A 1 312 ? -23.519 19.340 12.151 1.00 87.50 312 GLU A CA 1
ATOM 2505 C C . GLU A 1 312 ? -22.638 18.081 12.174 1.00 87.50 312 GLU A C 1
ATOM 2507 O O . GLU A 1 312 ? -22.473 17.448 11.139 1.00 87.50 312 GLU A O 1
ATOM 2512 N N . GLU A 1 313 ? -22.094 17.681 13.324 1.00 93.62 313 GLU A N 1
ATOM 2513 C CA . GLU A 1 313 ? -21.180 16.537 13.426 1.00 93.62 313 GLU A CA 1
ATOM 2514 C C . GLU A 1 313 ? -21.163 15.941 14.840 1.00 93.62 313 GLU A C 1
ATOM 2516 O O . GLU A 1 313 ? -21.568 16.572 15.821 1.00 93.62 313 GLU A O 1
ATOM 2521 N N . VAL A 1 314 ? -20.648 14.719 14.955 1.00 96.31 314 VAL A N 1
ATOM 2522 C CA . VAL A 1 314 ? -20.387 14.073 16.245 1.00 96.31 314 VAL A CA 1
ATOM 2523 C C . VAL A 1 314 ? -18.924 13.693 16.329 1.00 96.31 314 VAL A C 1
ATOM 2525 O O . VAL A 1 314 ? -18.426 12.970 15.470 1.00 96.31 314 VAL A O 1
ATOM 2528 N N . VAL A 1 315 ? -18.253 14.116 17.397 1.00 97.81 315 VAL A N 1
ATOM 2529 C CA . VAL A 1 315 ? -16.842 13.808 17.629 1.00 97.81 315 VAL A CA 1
ATOM 2530 C C . VAL A 1 315 ? -16.717 12.786 18.753 1.00 97.81 315 VAL A C 1
ATOM 2532 O O . VAL A 1 315 ? -17.176 13.000 19.876 1.00 97.81 315 VAL A O 1
ATOM 2535 N N . ILE A 1 316 ? -16.065 11.665 18.463 1.00 97.56 316 ILE A N 1
ATOM 2536 C CA . ILE A 1 316 ? -15.745 10.609 19.424 1.00 97.56 316 ILE A CA 1
ATOM 2537 C C . ILE A 1 316 ? -14.232 10.459 19.466 1.00 97.56 316 ILE A C 1
ATOM 2539 O O . ILE A 1 316 ? -13.606 10.305 18.424 1.00 97.56 316 ILE A O 1
ATOM 2543 N N . SER A 1 317 ? -13.630 10.460 20.652 1.00 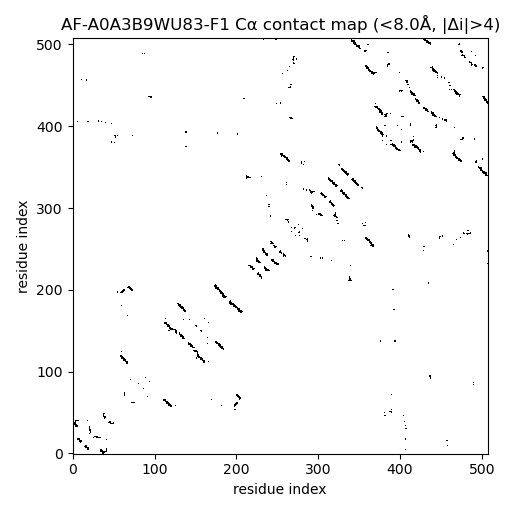97.00 317 SER A N 1
ATOM 2544 C CA . SER A 1 317 ? -12.195 10.209 20.791 1.00 97.00 317 SER A CA 1
ATOM 2545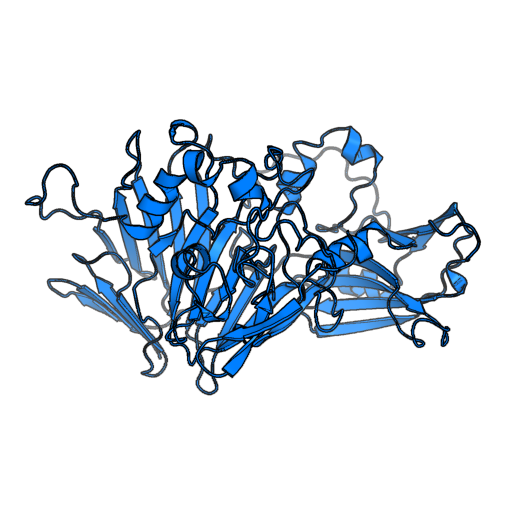 C C . SER A 1 317 ? -11.875 9.096 21.776 1.00 97.00 317 SER A C 1
ATOM 2547 O O . SER A 1 317 ? -12.586 8.859 22.754 1.00 97.00 317 SER A O 1
ATOM 2549 N N . TYR A 1 318 ? -10.781 8.409 21.474 1.00 96.88 318 TYR A N 1
ATOM 2550 C CA . TYR A 1 318 ? -10.255 7.258 22.180 1.00 96.88 318 TYR A CA 1
ATOM 2551 C C . TYR A 1 318 ? -8.767 7.476 22.453 1.00 96.88 318 TYR A C 1
ATOM 2553 O O . TYR A 1 318 ? -7.980 7.603 21.519 1.00 96.88 318 TYR A O 1
ATOM 2561 N N . THR A 1 319 ? -8.360 7.488 23.719 1.00 96.31 319 THR A N 1
ATOM 2562 C CA . THR A 1 319 ? -6.942 7.454 24.109 1.00 96.31 319 THR A CA 1
ATOM 2563 C C . THR A 1 319 ? -6.541 6.029 24.480 1.00 96.31 319 THR A C 1
ATOM 2565 O O . THR A 1 319 ? -7.069 5.467 25.440 1.00 96.31 319 THR A O 1
ATOM 2568 N N . TYR A 1 320 ? -5.608 5.460 23.721 1.00 96.19 320 TYR A N 1
ATOM 2569 C CA . TYR A 1 320 ? -5.038 4.130 23.915 1.00 96.19 320 TYR A CA 1
ATOM 2570 C C . TYR A 1 320 ? -3.706 4.228 24.655 1.00 96.19 320 TYR A C 1
ATOM 2572 O O . TYR A 1 320 ? -2.799 4.925 24.207 1.00 96.19 320 TYR A O 1
ATOM 2580 N N . ASN A 1 321 ? -3.565 3.493 25.754 1.00 95.44 321 ASN A N 1
ATOM 2581 C CA . ASN A 1 321 ? -2.293 3.247 26.422 1.00 95.44 321 ASN A CA 1
ATOM 2582 C C . ASN A 1 321 ? -1.530 2.155 25.668 1.00 95.44 321 ASN A C 1
ATOM 2584 O O . ASN A 1 321 ? -2.071 1.077 25.405 1.00 95.44 321 ASN A O 1
ATOM 2588 N N . LEU A 1 322 ? -0.270 2.432 25.332 1.00 96.69 322 LEU A N 1
ATOM 2589 C CA . LEU A 1 322 ? 0.577 1.514 24.579 1.00 96.69 322 LEU A CA 1
ATOM 2590 C C . LEU A 1 322 ? 1.546 0.784 25.530 1.00 96.69 322 LEU A C 1
ATOM 2592 O O . LEU A 1 322 ? 2.248 1.446 26.302 1.00 96.69 322 LEU A O 1
ATOM 2596 N N . PRO A 1 323 ? 1.636 -0.561 25.483 1.00 95.62 323 PRO A N 1
ATOM 2597 C CA . PRO A 1 323 ? 2.541 -1.377 26.299 1.00 95.62 323 PRO A CA 1
ATOM 2598 C C . PRO A 1 323 ? 4.004 -1.290 25.824 1.00 95.62 323 PRO A C 1
ATOM 2600 O O . PRO A 1 323 ? 4.642 -2.295 25.516 1.00 95.62 323 PRO A O 1
ATOM 2603 N N . VAL A 1 324 ? 4.539 -0.073 25.774 1.00 96.94 324 VAL A N 1
ATOM 2604 C CA . VAL A 1 324 ? 5.914 0.243 25.376 1.00 96.94 324 VAL A CA 1
ATOM 2605 C C . VAL A 1 324 ? 6.680 0.893 26.533 1.00 96.94 324 VAL A C 1
ATOM 2607 O O . VAL A 1 324 ? 6.104 1.272 27.564 1.00 96.94 324 VAL A O 1
ATOM 2610 N N . ARG A 1 325 ? 8.005 0.976 26.404 1.00 95.69 325 ARG A N 1
ATOM 2611 C CA . ARG A 1 325 ? 8.907 1.643 27.346 1.00 95.69 325 ARG A CA 1
ATOM 2612 C C . ARG A 1 325 ? 9.832 2.603 26.580 1.00 95.69 325 ARG A C 1
ATOM 2614 O O . ARG A 1 325 ? 10.543 2.123 25.697 1.00 95.69 325 ARG A O 1
ATOM 2621 N N . PRO A 1 326 ? 9.854 3.907 26.934 1.00 95.12 326 PRO A N 1
ATOM 2622 C CA . PRO A 1 326 ? 8.967 4.582 27.901 1.00 95.12 326 PRO A CA 1
ATOM 2623 C C . PRO A 1 326 ? 7.492 4.527 27.471 1.00 95.12 326 PRO A C 1
ATOM 2625 O O . PRO A 1 326 ? 7.208 4.339 26.296 1.00 95.12 326 PRO A O 1
ATOM 2628 N N . ALA A 1 327 ? 6.555 4.630 28.422 1.00 94.06 327 ALA A N 1
ATOM 2629 C CA . ALA A 1 327 ? 5.123 4.509 28.132 1.00 94.06 327 ALA A CA 1
ATOM 2630 C C . ALA A 1 327 ? 4.652 5.603 27.158 1.00 94.06 327 ALA A C 1
ATOM 2632 O O . ALA A 1 327 ? 5.047 6.762 27.288 1.00 94.06 327 ALA A O 1
ATOM 2633 N N . LYS A 1 328 ? 3.795 5.230 26.204 1.00 96.44 328 LYS A N 1
ATOM 2634 C CA . LYS A 1 328 ? 3.218 6.133 25.198 1.00 96.44 328 LYS A CA 1
ATOM 2635 C C . LYS A 1 328 ? 1.703 5.980 25.143 1.00 96.44 328 LYS A C 1
ATOM 2637 O O . LYS A 1 328 ? 1.153 4.968 25.584 1.00 96.44 328 LYS A O 1
ATOM 2642 N N . GLN A 1 329 ? 1.045 6.980 24.569 1.00 96.69 329 GLN A N 1
ATOM 2643 C CA . GLN A 1 329 ? -0.377 6.949 24.255 1.00 96.69 329 GLN A CA 1
ATOM 2644 C C . GLN A 1 329 ? -0.599 7.314 22.790 1.00 96.69 329 GLN A C 1
ATOM 2646 O O . GLN A 1 329 ? 0.101 8.172 22.259 1.00 96.69 329 GLN A O 1
ATOM 2651 N N . ALA A 1 330 ? -1.594 6.690 22.167 1.00 97.75 330 ALA A N 1
ATOM 2652 C CA . ALA A 1 330 ? -2.103 7.091 20.861 1.00 97.75 330 ALA A CA 1
ATOM 2653 C C . ALA A 1 330 ? -3.546 7.580 21.003 1.00 97.75 330 ALA A C 1
ATOM 2655 O O . ALA A 1 330 ? -4.346 6.978 21.724 1.00 97.75 330 ALA A O 1
ATOM 2656 N N . GLN A 1 331 ? -3.886 8.666 20.321 1.00 98.00 331 GLN A N 1
ATOM 2657 C CA . GLN A 1 331 ? -5.231 9.218 20.302 1.00 98.00 331 GLN A CA 1
ATOM 2658 C C . GLN A 1 331 ? -5.872 8.958 18.942 1.00 98.00 331 GLN A C 1
ATOM 2660 O O . GLN A 1 331 ? -5.298 9.271 17.907 1.00 98.00 331 GLN A O 1
ATOM 2665 N N . LEU A 1 332 ? -7.067 8.378 18.959 1.00 98.00 332 LEU A N 1
ATOM 2666 C CA . LEU A 1 332 ? -7.869 8.090 17.780 1.00 98.00 332 LEU A CA 1
ATOM 2667 C C . LEU A 1 332 ? -9.185 8.855 17.869 1.00 98.00 332 LEU A C 1
ATOM 2669 O O . LEU A 1 332 ? -9.954 8.660 18.812 1.00 98.00 332 LEU A O 1
ATOM 2673 N N . ILE A 1 333 ? -9.436 9.722 16.899 1.00 98.06 333 ILE A N 1
ATOM 2674 C CA . ILE A 1 333 ? -10.605 10.593 16.835 1.00 98.06 333 ILE A CA 1
ATOM 2675 C C . ILE A 1 333 ? -11.425 10.215 15.606 1.00 98.06 333 ILE A C 1
ATOM 2677 O O . ILE A 1 333 ? -10.876 10.050 14.522 1.00 98.06 333 ILE A O 1
ATOM 2681 N N . TYR A 1 334 ? -12.733 10.091 15.796 1.00 98.12 334 TYR A N 1
ATOM 2682 C CA . TYR A 1 334 ? -13.729 9.934 14.748 1.00 98.12 334 TYR A CA 1
ATOM 2683 C C . TYR A 1 334 ? -14.624 11.170 14.729 1.00 98.12 334 TYR A C 1
ATOM 2685 O O . TYR A 1 334 ? -15.238 11.486 15.750 1.00 98.12 334 TYR A O 1
ATOM 2693 N N . THR A 1 335 ? -14.744 11.819 13.577 1.00 97.19 335 THR A N 1
ATOM 2694 C CA . THR A 1 335 ? -15.739 12.865 13.329 1.00 97.19 335 THR A CA 1
ATOM 2695 C C . THR A 1 335 ? -16.765 12.315 12.353 1.00 97.19 335 THR A C 1
ATOM 2697 O O . THR A 1 335 ? -16.459 12.067 11.189 1.00 97.19 335 THR A O 1
ATOM 2700 N N . VAL A 1 336 ? -17.972 12.053 12.847 1.00 97.00 336 VAL A N 1
ATOM 2701 C CA . VAL A 1 336 ? -19.069 11.489 12.060 1.00 97.00 336 VAL A CA 1
ATOM 2702 C C . VAL A 1 336 ? -19.908 12.619 11.490 1.00 97.00 336 VAL A C 1
ATOM 2704 O O . VAL A 1 336 ? -20.489 13.407 12.241 1.00 97.00 336 VAL A O 1
ATOM 2707 N N . HIS A 1 337 ? -19.993 12.647 10.164 1.00 95.31 337 HIS A N 1
ATOM 2708 C CA . HIS A 1 337 ? -20.755 13.625 9.404 1.00 95.31 337 HIS A CA 1
ATOM 2709 C C . HIS A 1 337 ? -22.168 13.125 9.086 1.00 95.31 337 HIS A C 1
ATOM 2711 O O . HIS A 1 337 ? -22.435 11.916 9.109 1.00 95.31 337 HIS A O 1
ATOM 2717 N N . PRO A 1 338 ? -23.103 14.031 8.751 1.00 92.62 338 PRO A N 1
ATOM 2718 C CA . PRO A 1 338 ? -24.502 13.669 8.553 1.00 92.62 338 PRO A CA 1
ATOM 2719 C C .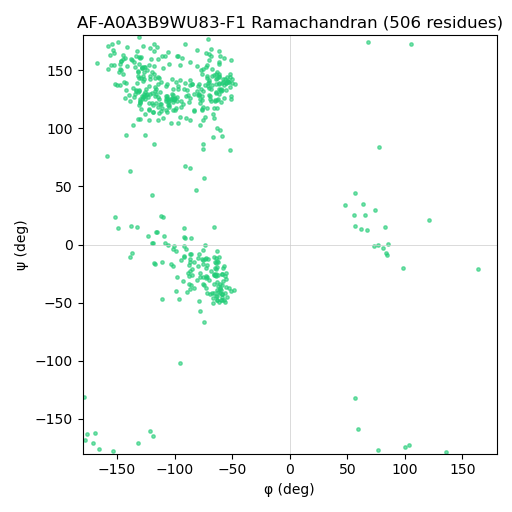 PRO A 1 338 ? -24.752 12.722 7.376 1.00 92.62 338 PRO A C 1
ATOM 2721 O O . PRO A 1 338 ? -25.734 11.981 7.370 1.00 92.62 338 PRO A O 1
ATOM 2724 N N . ASP A 1 339 ? -23.866 12.736 6.382 1.00 92.50 339 ASP A N 1
ATOM 2725 C CA . ASP A 1 339 ? -23.918 11.887 5.194 1.00 92.50 339 ASP A CA 1
ATOM 2726 C C . ASP A 1 339 ? -23.274 10.505 5.382 1.00 92.50 339 ASP A C 1
ATOM 2728 O O . ASP A 1 339 ? -23.198 9.731 4.428 1.00 92.50 339 ASP A O 1
ATOM 2732 N N . GLY A 1 340 ? -22.843 10.184 6.606 1.00 94.31 340 GLY A N 1
ATOM 2733 C CA . GLY A 1 340 ? -22.257 8.895 6.964 1.00 94.31 340 GLY A CA 1
ATOM 2734 C C . GLY A 1 340 ? -20.763 8.790 6.692 1.00 94.31 340 GLY A C 1
ATOM 2735 O O . GLY A 1 340 ? -20.179 7.745 6.985 1.00 94.31 340 GLY A O 1
ATOM 2736 N N . VAL A 1 341 ? -20.136 9.847 6.169 1.00 96.12 341 VAL A N 1
ATOM 2737 C CA . VAL A 1 341 ? -18.678 9.940 6.123 1.00 96.12 341 VAL A CA 1
ATOM 2738 C C . VAL A 1 341 ? -18.143 10.068 7.547 1.00 96.12 341 VAL A C 1
ATOM 2740 O O . VAL A 1 341 ? -18.681 10.808 8.370 1.00 96.12 341 VAL A O 1
ATOM 2743 N N . VAL A 1 342 ? -17.066 9.346 7.834 1.00 97.06 342 VAL A N 1
ATOM 2744 C CA . VAL A 1 342 ? -16.347 9.416 9.102 1.00 97.06 342 VAL A CA 1
ATOM 2745 C C . VAL A 1 342 ? -14.927 9.868 8.825 1.00 97.06 342 VAL A C 1
ATOM 2747 O O . VAL A 1 342 ? -14.166 9.126 8.205 1.00 97.06 342 VAL A O 1
ATOM 2750 N N . ASP A 1 343 ? -14.559 11.053 9.301 1.00 96.69 343 ASP A N 1
ATOM 2751 C CA . ASP A 1 343 ? -13.160 11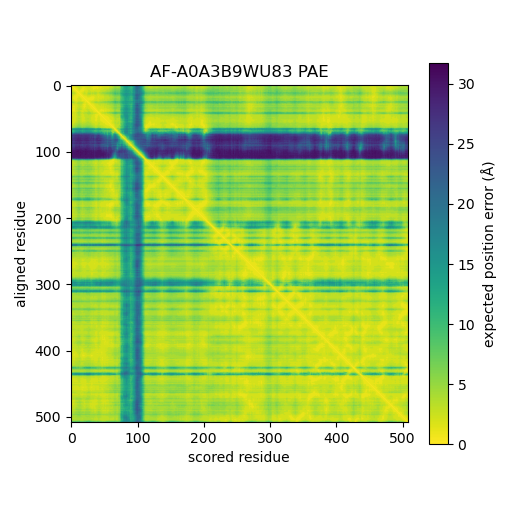.469 9.328 1.00 96.69 343 ASP A CA 1
ATOM 2752 C C . ASP A 1 343 ? -12.464 10.800 10.509 1.00 96.69 343 ASP A C 1
ATOM 2754 O O . ASP A 1 343 ? -13.012 10.707 11.609 1.00 96.69 343 ASP A O 1
ATOM 2758 N N . VAL A 1 344 ? -11.247 10.334 10.275 1.00 97.56 344 VAL A N 1
ATOM 2759 C CA . VAL A 1 344 ? -10.416 9.633 11.243 1.00 97.56 344 VAL A CA 1
ATOM 2760 C C . VAL A 1 344 ? -9.119 10.402 11.413 1.00 97.56 344 VAL A C 1
ATOM 2762 O O . VAL A 1 344 ? -8.435 10.689 10.433 1.00 97.56 344 VAL A O 1
ATOM 2765 N N . GLU A 1 345 ? -8.749 10.684 12.657 1.00 97.94 345 GLU A N 1
ATOM 2766 C CA . GLU A 1 345 ? -7.428 11.196 13.012 1.00 97.94 345 GLU A CA 1
ATOM 2767 C C . GLU A 1 345 ? -6.766 10.257 14.019 1.00 97.94 345 GLU A C 1
ATOM 2769 O O . GLU A 1 345 ? -7.306 10.016 15.098 1.00 97.94 345 GLU A O 1
ATOM 2774 N N . LEU A 1 346 ? -5.588 9.738 13.673 1.00 98.06 346 LEU A N 1
ATOM 2775 C CA . LEU A 1 346 ? -4.695 9.049 14.600 1.00 98.06 346 LEU A CA 1
ATOM 2776 C C . LEU A 1 346 ? -3.505 9.953 14.903 1.00 98.06 346 LEU A C 1
ATOM 2778 O O . LEU A 1 346 ? -2.810 10.384 13.981 1.00 98.06 346 LEU A O 1
ATOM 2782 N N . SER A 1 347 ? -3.238 10.195 16.181 1.00 98.12 347 SER A N 1
ATOM 2783 C CA . SER A 1 347 ? -2.093 10.979 16.629 1.00 98.12 347 SER A CA 1
ATOM 2784 C C . SER A 1 347 ? -1.311 10.292 17.747 1.00 98.12 347 SER A C 1
ATOM 2786 O O . SER A 1 347 ? -1.852 9.519 18.541 1.00 98.12 347 SER A O 1
ATOM 2788 N N . MET A 1 348 ? -0.005 10.544 17.781 1.00 98.12 348 MET A N 1
ATOM 2789 C CA . MET A 1 348 ? 0.905 10.057 18.815 1.00 98.12 348 MET A CA 1
ATOM 2790 C C . MET A 1 348 ? 2.041 11.063 18.991 1.00 98.12 348 MET A C 1
ATOM 2792 O O . MET A 1 348 ? 2.586 11.574 18.011 1.00 98.12 348 MET A O 1
ATOM 2796 N N . GLU A 1 349 ? 2.409 11.343 20.239 1.00 97.75 349 GLU A N 1
ATOM 2797 C CA . GLU A 1 349 ? 3.599 12.143 20.537 1.00 97.75 349 GLU A CA 1
ATOM 2798 C C . GLU A 1 349 ? 4.873 11.459 20.015 1.00 97.75 349 GLU A C 1
ATOM 2800 O O . GLU A 1 349 ? 4.869 10.268 19.694 1.00 97.75 349 GLU A O 1
ATOM 2805 N N . ARG A 1 350 ? 5.988 12.202 19.973 1.00 97.00 350 ARG A N 1
ATOM 2806 C CA . ARG A 1 350 ? 7.295 11.641 19.598 1.00 97.00 350 ARG A CA 1
ATOM 2807 C C . ARG A 1 350 ? 7.586 10.331 20.338 1.00 97.00 350 ARG A C 1
ATOM 2809 O O . ARG A 1 350 ? 7.339 10.202 21.544 1.00 97.00 350 ARG A O 1
ATOM 2816 N N . SER A 1 351 ? 8.134 9.364 19.617 1.00 97.38 351 SER A N 1
ATOM 2817 C CA . SER A 1 351 ? 8.366 8.006 20.112 1.00 97.38 351 SER A CA 1
ATOM 2818 C C . SER A 1 351 ? 9.722 7.429 19.699 1.00 97.38 351 SER A C 1
ATOM 2820 O O . SER A 1 351 ? 9.919 6.216 19.755 1.00 97.38 351 SER A O 1
ATOM 2822 N N . ASP A 1 352 ? 10.644 8.278 19.256 1.00 95.81 352 ASP A N 1
ATOM 2823 C CA . ASP A 1 352 ? 12.024 7.928 18.908 1.00 95.81 352 ASP A CA 1
ATOM 2824 C C . ASP A 1 352 ? 12.799 7.307 20.087 1.00 95.81 352 ASP A C 1
ATOM 2826 O O . ASP A 1 352 ? 13.702 6.496 19.894 1.00 95.81 352 ASP A O 1
ATOM 2830 N N . ASP A 1 353 ? 12.391 7.627 21.315 1.00 96.38 353 ASP A N 1
ATOM 2831 C CA . ASP A 1 353 ? 12.893 7.057 22.568 1.00 96.38 353 ASP A CA 1
ATOM 2832 C C . ASP A 1 353 ? 12.460 5.600 22.831 1.00 96.38 353 ASP A C 1
ATOM 2834 O O . ASP A 1 353 ? 13.084 4.923 23.649 1.00 96.38 353 ASP A O 1
ATOM 2838 N N . VAL A 1 354 ? 11.421 5.100 22.152 1.00 97.31 354 VAL A N 1
ATOM 2839 C CA . VAL A 1 354 ? 10.998 3.685 22.196 1.00 97.31 354 VAL A CA 1
ATOM 2840 C C . VAL A 1 354 ? 11.784 2.849 21.182 1.00 97.31 354 VAL A C 1
ATOM 2842 O O . VAL A 1 354 ? 12.085 1.681 21.440 1.00 97.31 354 VAL A O 1
ATOM 2845 N N . GLY A 1 355 ? 12.110 3.440 20.031 1.00 94.69 355 GLY A N 1
ATOM 2846 C CA . GLY A 1 355 ? 12.819 2.800 18.927 1.00 94.69 355 GLY A CA 1
ATOM 2847 C C . GLY A 1 355 ? 12.209 3.122 17.562 1.00 94.69 355 GLY A C 1
ATOM 2848 O O . GLY A 1 355 ? 11.229 3.860 17.446 1.00 94.69 355 GLY A O 1
ATOM 2849 N N . GLU A 1 356 ? 12.792 2.538 16.516 1.00 94.81 356 GLU A N 1
ATOM 2850 C CA . GLU A 1 356 ? 12.307 2.683 15.140 1.00 94.81 356 GLU A CA 1
ATOM 2851 C C . GLU A 1 356 ? 10.877 2.133 14.990 1.00 94.81 356 GLU A C 1
ATOM 2853 O O . GLU A 1 356 ? 10.555 1.062 15.509 1.00 94.81 356 GLU A O 1
ATOM 2858 N N . LEU A 1 357 ? 10.011 2.898 14.318 1.00 97.25 357 LEU A N 1
ATOM 2859 C CA . LEU A 1 357 ? 8.585 2.612 14.160 1.00 97.25 357 LEU A CA 1
ATOM 2860 C C . LEU A 1 357 ? 8.322 1.976 12.780 1.00 97.25 357 LEU A C 1
ATOM 2862 O O . LEU A 1 357 ? 8.549 2.644 11.770 1.00 97.25 357 LEU A O 1
ATOM 2866 N N . PRO A 1 358 ? 7.852 0.714 12.703 1.00 97.94 358 PRO A N 1
ATOM 2867 C CA . PRO A 1 358 ? 7.639 0.037 11.420 1.00 97.94 358 PRO A CA 1
ATOM 2868 C C . PRO A 1 358 ? 6.513 0.618 10.558 1.00 97.94 358 PRO A C 1
ATOM 2870 O O . PRO A 1 358 ? 6.659 0.736 9.339 1.00 97.94 358 PRO A O 1
ATOM 2873 N N . GLU A 1 359 ? 5.388 0.962 11.182 1.00 97.94 359 GLU A N 1
ATOM 2874 C CA . GLU A 1 359 ? 4.188 1.501 10.538 1.00 97.94 359 GLU A CA 1
ATOM 2875 C C . GLU A 1 359 ? 3.483 2.471 11.497 1.00 97.94 359 GLU A C 1
ATOM 2877 O O . GLU A 1 359 ? 3.627 2.351 12.712 1.00 97.94 359 GLU A O 1
ATOM 2882 N N . PHE A 1 360 ? 2.708 3.422 10.973 1.00 98.25 360 PHE A N 1
ATOM 2883 C CA . PHE A 1 360 ? 1.796 4.243 11.771 1.00 98.25 360 PHE A CA 1
ATOM 2884 C C . PHE A 1 360 ? 0.438 4.370 11.071 1.00 98.25 360 PHE A C 1
ATOM 2886 O O . PHE A 1 360 ? 0.308 5.109 10.092 1.00 98.25 360 PHE A O 1
ATOM 2893 N N . GLY A 1 361 ? -0.573 3.633 11.538 1.00 97.56 361 GLY A N 1
ATOM 2894 C CA . GLY A 1 361 ? -1.876 3.578 10.873 1.00 97.56 361 GLY A CA 1
ATOM 2895 C C . GLY A 1 361 ? -2.986 2.905 11.671 1.00 97.56 361 GLY A C 1
ATOM 2896 O O . GLY A 1 361 ? -2.894 2.735 12.884 1.00 97.56 361 GLY A O 1
ATOM 2897 N N . LEU A 1 362 ? -4.052 2.521 10.972 1.00 97.75 362 LEU A N 1
ATOM 2898 C CA . LEU A 1 362 ? -5.164 1.735 11.493 1.00 97.75 362 LEU A CA 1
ATOM 2899 C C . LEU A 1 362 ? -5.277 0.385 10.790 1.00 97.75 362 LEU A C 1
ATOM 2901 O O . LEU A 1 362 ? -5.123 0.284 9.573 1.00 97.75 362 LEU A O 1
ATOM 2905 N N . LEU A 1 363 ? -5.647 -0.629 11.570 1.00 98.31 363 LEU A N 1
ATOM 2906 C CA . LEU A 1 363 ? -6.026 -1.952 11.096 1.00 98.31 363 LEU A CA 1
ATOM 2907 C C . LEU A 1 363 ? -7.543 -2.133 11.208 1.00 98.31 363 LEU A C 1
ATOM 2909 O O . LEU A 1 363 ? -8.107 -2.114 12.303 1.00 98.31 363 LEU A O 1
ATOM 2913 N N . PHE A 1 364 ? -8.193 -2.380 10.077 1.00 98.38 364 PHE A N 1
ATOM 2914 C CA . PHE A 1 364 ? -9.592 -2.782 9.992 1.00 98.38 364 PHE A CA 1
ATOM 2915 C C . PHE A 1 364 ? -9.679 -4.298 9.813 1.00 98.38 364 PHE A C 1
ATOM 2917 O O . PHE A 1 364 ? -8.917 -4.891 9.048 1.00 98.38 364 PHE A O 1
ATOM 2924 N N . THR A 1 365 ? -10.643 -4.928 10.489 1.00 97.94 365 THR A N 1
ATOM 2925 C CA . THR A 1 365 ? -10.986 -6.344 10.279 1.00 97.94 365 THR A CA 1
ATOM 2926 C C . THR A 1 365 ? -12.399 -6.440 9.717 1.00 97.94 365 THR A C 1
ATOM 2928 O O . THR A 1 365 ? -13.381 -6.233 10.438 1.00 97.94 365 THR A O 1
ATOM 2931 N N . LEU A 1 366 ? -12.498 -6.767 8.433 1.00 98.06 366 LEU A N 1
ATOM 2932 C CA . LEU A 1 366 ? -13.732 -6.746 7.656 1.00 98.06 366 LEU A CA 1
ATOM 2933 C C . LEU A 1 366 ? -14.189 -8.176 7.288 1.00 98.06 366 LEU A C 1
ATOM 2935 O O . LEU A 1 366 ? -13.400 -9.122 7.389 1.00 98.06 366 LEU A O 1
ATOM 2939 N N . PRO A 1 367 ? -15.464 -8.381 6.901 1.00 97.44 367 PRO A N 1
ATOM 2940 C CA . PRO A 1 367 ? -15.941 -9.650 6.359 1.00 97.44 367 PRO A CA 1
ATOM 2941 C C . PRO A 1 367 ? -15.091 -10.112 5.164 1.00 97.44 367 PRO A C 1
ATOM 2943 O O . PRO A 1 367 ? -14.713 -9.289 4.334 1.00 97.44 367 PRO A O 1
ATOM 2946 N N . ALA A 1 368 ? -14.796 -11.414 5.073 1.00 97.31 368 ALA A N 1
ATOM 2947 C CA . ALA A 1 368 ? -14.007 -11.982 3.971 1.00 97.31 368 ALA A CA 1
ATOM 2948 C C . ALA A 1 368 ? -14.705 -11.866 2.609 1.00 97.31 368 ALA A C 1
ATOM 2950 O O . ALA A 1 368 ? -14.053 -11.949 1.576 1.00 97.31 368 ALA A O 1
ATOM 2951 N N . GLU A 1 369 ? -16.026 -11.689 2.611 1.00 96.38 369 GLU A N 1
ATOM 2952 C CA . GLU A 1 369 ? -16.834 -11.493 1.412 1.00 96.38 369 GLU A CA 1
ATOM 2953 C C . GLU A 1 369 ? -16.484 -10.188 0.690 1.00 96.38 369 GLU A C 1
ATOM 2955 O O . GLU A 1 369 ? -16.667 -10.102 -0.518 1.00 96.38 369 GLU A O 1
ATOM 2960 N N . LEU A 1 370 ? -15.960 -9.191 1.415 1.00 97.56 370 LEU A N 1
ATOM 2961 C CA . LEU A 1 370 ? -15.409 -7.975 0.827 1.00 97.56 370 LEU A CA 1
ATOM 2962 C C . LEU A 1 370 ? -14.040 -8.292 0.211 1.00 97.56 370 LEU A C 1
ATOM 2964 O O . LEU A 1 370 ? -12.997 -8.112 0.847 1.00 97.56 370 LEU A O 1
ATOM 2968 N N . ASP A 1 371 ? -14.061 -8.822 -1.009 1.00 97.62 371 ASP A N 1
ATOM 2969 C CA . ASP A 1 371 ? -12.900 -9.409 -1.676 1.00 97.62 371 ASP A CA 1
ATOM 2970 C C . ASP A 1 371 ? -12.503 -8.698 -2.979 1.00 97.62 371 ASP A C 1
ATOM 2972 O O . ASP A 1 371 ? -11.533 -9.110 -3.620 1.00 97.62 371 ASP A O 1
ATOM 2976 N N . ILE A 1 372 ? -13.205 -7.627 -3.359 1.00 98.25 372 ILE A N 1
ATOM 2977 C CA . ILE A 1 372 ? -12.900 -6.802 -4.529 1.00 98.25 372 ILE A CA 1
ATOM 2978 C C . ILE A 1 372 ? -12.317 -5.473 -4.062 1.00 98.25 372 ILE A C 1
ATOM 2980 O O . ILE A 1 372 ? -13.023 -4.662 -3.463 1.00 98.25 372 ILE A O 1
ATOM 2984 N N . LEU A 1 373 ? -11.046 -5.240 -4.384 1.00 98.44 373 LEU A N 1
ATOM 2985 C CA . LEU A 1 373 ? -10.350 -3.985 -4.138 1.00 98.44 373 LEU A CA 1
ATOM 2986 C C . LEU A 1 373 ? -10.269 -3.172 -5.430 1.00 98.44 373 LEU A C 1
ATOM 2988 O O . LEU A 1 373 ? -9.713 -3.638 -6.423 1.00 98.44 373 LEU A O 1
ATOM 2992 N N . GLU A 1 374 ? -10.737 -1.933 -5.386 1.00 98.25 374 GLU A N 1
ATOM 2993 C CA . GLU A 1 374 ? -10.433 -0.895 -6.366 1.00 98.25 374 GLU A CA 1
ATOM 2994 C C . GLU A 1 374 ? -9.693 0.245 -5.666 1.00 98.25 374 GLU A C 1
ATOM 2996 O O . GLU A 1 374 ? -10.062 0.630 -4.562 1.00 98.25 374 GLU A O 1
ATOM 3001 N N . TRP A 1 375 ? -8.623 0.780 -6.251 1.00 97.81 375 TRP A N 1
ATOM 3002 C CA . TRP A 1 375 ? -7.903 1.904 -5.651 1.00 97.81 375 TRP A CA 1
ATOM 3003 C C . TRP A 1 375 ? -7.356 2.854 -6.703 1.00 97.81 375 TRP A C 1
ATOM 3005 O O . TRP A 1 375 ? -6.912 2.433 -7.772 1.00 97.81 375 TRP A O 1
ATOM 3015 N N . TYR A 1 376 ? -7.327 4.140 -6.359 1.00 96.44 376 TYR A N 1
ATOM 3016 C CA . TYR A 1 376 ? -6.626 5.165 -7.121 1.00 96.44 376 TYR A CA 1
ATOM 3017 C C . TYR A 1 376 ? -5.327 5.531 -6.414 1.00 96.44 376 TYR A C 1
ATOM 3019 O O . TYR A 1 376 ? -5.341 6.218 -5.393 1.00 96.44 376 TYR A O 1
ATOM 3027 N N . GLY A 1 377 ? -4.201 5.055 -6.936 1.00 94.31 377 GLY A N 1
ATOM 3028 C CA . GLY A 1 377 ? -2.885 5.224 -6.319 1.00 94.31 377 GLY A CA 1
ATOM 3029 C C . GLY A 1 377 ? -1.775 4.628 -7.174 1.00 94.31 377 GLY A C 1
ATOM 3030 O O . GLY A 1 377 ? -1.999 4.298 -8.340 1.00 94.31 377 GLY A O 1
ATOM 3031 N N . ILE A 1 378 ? -0.570 4.499 -6.620 1.00 94.19 378 ILE A N 1
ATOM 3032 C CA . ILE A 1 378 ? 0.539 3.873 -7.345 1.00 94.19 378 ILE A CA 1
ATOM 3033 C C . ILE A 1 378 ? 0.286 2.365 -7.477 1.00 94.19 378 ILE A C 1
ATOM 3035 O O . ILE A 1 378 ? -0.147 1.696 -6.535 1.00 94.19 378 ILE A O 1
ATOM 3039 N N . GLY A 1 379 ? 0.537 1.822 -8.668 1.00 94.44 379 GLY A N 1
ATOM 3040 C CA . GLY A 1 379 ? 0.327 0.408 -8.951 1.00 94.44 379 GLY A CA 1
ATOM 3041 C C . GLY A 1 379 ? 0.772 -0.011 -10.358 1.00 94.44 379 GLY A C 1
ATOM 3042 O O . GLY A 1 379 ? 1.535 0.715 -11.004 1.00 94.44 379 GLY A O 1
ATOM 3043 N N . PRO A 1 380 ? 0.313 -1.184 -10.842 1.00 95.31 380 PRO A N 1
ATOM 3044 C CA . PRO A 1 380 ? -0.629 -2.098 -10.178 1.00 95.31 380 PRO A CA 1
ATOM 3045 C C . PRO A 1 380 ? 0.001 -2.971 -9.077 1.00 95.31 380 PRO A C 1
ATOM 3047 O O . PRO A 1 380 ? -0.715 -3.444 -8.189 1.00 95.31 380 PRO A O 1
ATOM 3050 N N . LYS A 1 381 ? 1.319 -3.221 -9.130 1.00 96.50 381 LYS A N 1
ATOM 3051 C CA . LYS A 1 381 ? 2.022 -4.058 -8.142 1.00 96.50 381 LYS A CA 1
ATOM 3052 C C . LYS A 1 381 ? 2.327 -3.273 -6.865 1.00 96.50 381 LYS A C 1
ATOM 3054 O O . LYS A 1 381 ? 2.185 -2.055 -6.833 1.00 96.50 381 LYS A O 1
ATOM 3059 N N . GLU A 1 382 ? 2.718 -3.989 -5.812 1.00 96.44 382 GLU A N 1
ATOM 3060 C CA . GLU A 1 382 ? 3.089 -3.377 -4.531 1.00 96.44 382 GLU A CA 1
ATOM 3061 C C . GLU A 1 382 ? 4.246 -2.375 -4.659 1.00 96.44 382 GLU A C 1
ATOM 3063 O O . GLU A 1 382 ? 5.251 -2.611 -5.338 1.00 96.44 382 GLU A O 1
ATOM 3068 N N . SER A 1 383 ? 4.110 -1.278 -3.929 1.00 95.88 383 SER A N 1
ATOM 3069 C CA . SER A 1 383 ? 5.024 -0.143 -3.887 1.00 95.88 383 SER A CA 1
ATOM 3070 C C . SER A 1 383 ? 5.326 0.221 -2.437 1.00 95.88 383 SER A C 1
ATOM 3072 O O . SER A 1 383 ? 4.440 0.160 -1.581 1.00 95.88 383 SER A O 1
ATOM 3074 N N . TYR A 1 384 ? 6.551 0.662 -2.182 1.00 95.81 384 TYR A N 1
ATOM 3075 C CA . TYR A 1 384 ? 7.030 1.088 -0.868 1.00 95.81 384 TYR A CA 1
ATOM 3076 C C . TYR A 1 384 ? 7.766 2.420 -0.991 1.00 95.81 384 TYR A C 1
ATOM 3078 O O . TYR A 1 384 ? 8.105 2.848 -2.090 1.00 95.81 384 TYR A O 1
ATOM 3086 N N . VAL A 1 385 ? 8.031 3.087 0.128 1.00 91.88 385 VAL A N 1
ATOM 3087 C CA . VAL A 1 385 ? 8.670 4.416 0.134 1.00 91.88 385 VAL A CA 1
ATOM 3088 C C . VAL A 1 385 ? 10.088 4.429 -0.454 1.00 91.88 385 VAL A C 1
ATOM 3090 O O . VAL A 1 385 ? 10.532 5.444 -0.982 1.00 91.88 385 VAL A O 1
ATOM 3093 N N . ASP A 1 386 ? 10.790 3.299 -0.394 1.00 93.12 386 ASP A N 1
ATOM 3094 C CA . ASP A 1 386 ? 12.104 3.058 -1.001 1.00 93.12 386 ASP A CA 1
ATOM 3095 C C . ASP A 1 386 ? 12.023 2.263 -2.313 1.00 93.12 386 ASP A C 1
ATOM 3097 O O . ASP A 1 386 ? 13.040 2.036 -2.966 1.00 93.12 386 ASP A O 1
ATOM 3101 N N . ARG A 1 387 ? 10.807 1.883 -2.721 1.00 93.38 387 ARG A N 1
ATOM 3102 C CA . ARG A 1 387 ? 10.494 1.210 -3.984 1.00 93.38 387 ARG A CA 1
ATOM 3103 C C . ARG A 1 387 ? 9.211 1.788 -4.608 1.00 93.38 387 ARG A C 1
ATOM 3105 O O . ARG A 1 387 ? 8.186 1.091 -4.654 1.00 93.38 387 ARG A O 1
ATOM 3112 N N . PRO A 1 388 ? 9.210 3.083 -4.982 1.00 92.12 388 PRO A N 1
ATOM 3113 C CA . PRO A 1 388 ? 7.979 3.834 -5.204 1.00 92.12 388 PRO A CA 1
ATOM 3114 C C . PRO A 1 388 ? 7.473 3.766 -6.648 1.00 92.12 388 PRO A C 1
ATOM 3116 O O . PRO A 1 388 ? 6.428 4.348 -6.953 1.00 92.12 388 PRO A O 1
ATOM 3119 N N . HIS A 1 389 ? 8.203 3.124 -7.566 1.00 92.06 389 HIS A N 1
ATOM 3120 C CA . HIS A 1 389 ? 7.878 3.224 -8.980 1.00 92.06 389 HIS A CA 1
ATOM 3121 C C . HIS A 1 389 ? 6.704 2.324 -9.356 1.00 92.06 389 HIS A C 1
ATOM 3123 O O . HIS A 1 389 ? 6.669 1.124 -9.085 1.00 92.06 389 HIS A O 1
ATOM 3129 N N . GLY A 1 390 ? 5.743 2.938 -10.030 1.00 92.19 390 GLY A N 1
ATOM 3130 C CA . GLY A 1 390 ? 4.553 2.352 -10.628 1.00 92.19 390 GLY A CA 1
ATOM 3131 C C . GLY A 1 390 ? 3.885 3.428 -11.476 1.00 92.19 390 GLY A C 1
ATOM 3132 O O . GLY A 1 390 ? 4.466 4.486 -11.707 1.00 92.19 390 GLY A O 1
ATOM 3133 N N . LYS A 1 391 ? 2.684 3.190 -11.981 1.00 94.12 391 LYS A N 1
ATOM 3134 C CA . LYS A 1 391 ? 1.886 4.287 -12.536 1.00 94.12 391 LYS A CA 1
ATOM 3135 C C . LYS A 1 391 ? 0.835 4.676 -11.529 1.00 94.12 391 LYS A C 1
ATOM 3137 O O . LYS A 1 391 ? 0.243 3.807 -10.888 1.00 94.12 391 LYS A O 1
ATOM 3142 N N . LEU A 1 392 ? 0.566 5.963 -11.437 1.00 94.12 392 LEU A N 1
ATOM 3143 C CA . LEU A 1 392 ? -0.642 6.442 -10.815 1.00 94.12 392 LEU A CA 1
ATOM 3144 C C . LEU A 1 392 ? -1.814 6.234 -11.776 1.00 94.12 392 LEU A C 1
ATOM 3146 O O . LEU A 1 392 ? -1.818 6.806 -12.864 1.00 94.12 392 LEU A O 1
ATOM 3150 N N . SER A 1 393 ? -2.775 5.400 -11.389 1.00 95.25 393 SER A N 1
ATOM 3151 C CA . SER A 1 393 ? -4.046 5.207 -12.098 1.00 95.25 393 SER A CA 1
ATOM 3152 C C . SER A 1 393 ? -5.031 4.468 -11.181 1.00 95.25 393 SER A C 1
ATOM 3154 O O . SER A 1 393 ? -4.741 4.249 -10.000 1.00 95.25 393 SER A O 1
ATOM 3156 N N . VAL A 1 394 ? -6.211 4.135 -11.701 1.00 97.25 394 VAL A N 1
ATOM 3157 C CA . VAL A 1 394 ? -7.196 3.299 -11.009 1.00 97.25 394 VAL A CA 1
ATOM 3158 C C . VAL A 1 394 ? -6.938 1.842 -11.355 1.00 97.25 394 VAL A C 1
ATOM 3160 O O . VAL A 1 394 ? -6.854 1.464 -12.523 1.00 97.25 394 VAL A O 1
ATOM 3163 N N . TYR A 1 395 ? -6.829 1.018 -10.324 1.00 97.88 395 TYR A N 1
ATOM 3164 C CA . TYR A 1 395 ? -6.603 -0.411 -10.451 1.00 97.88 395 TYR A CA 1
ATOM 3165 C C . TYR A 1 395 ? -7.670 -1.178 -9.698 1.00 97.88 395 TYR A C 1
ATOM 3167 O O . TYR A 1 395 ? -8.200 -0.698 -8.701 1.00 97.88 395 TYR A O 1
ATOM 3175 N N . ARG A 1 396 ? -7.935 -2.399 -10.157 1.00 97.69 396 ARG A N 1
ATOM 3176 C CA . ARG A 1 396 ? -8.901 -3.306 -9.550 1.00 97.69 396 ARG A CA 1
ATOM 3177 C C . ARG A 1 396 ? -8.315 -4.709 -9.477 1.00 97.69 396 ARG A C 1
ATOM 3179 O O . ARG A 1 396 ? -7.733 -5.174 -10.457 1.00 97.69 396 ARG A O 1
ATOM 3186 N N . SER A 1 397 ? -8.465 -5.372 -8.340 1.00 97.75 397 SER A N 1
ATOM 3187 C CA . SER A 1 397 ? -8.040 -6.759 -8.139 1.00 97.75 397 SER A CA 1
ATOM 3188 C C . SER A 1 397 ? -8.873 -7.445 -7.061 1.00 97.75 397 SER A C 1
ATOM 3190 O O . SER A 1 397 ? -9.609 -6.805 -6.307 1.00 97.75 397 SER A O 1
ATOM 3192 N N . ARG A 1 398 ? -8.763 -8.770 -6.975 1.00 98.06 398 ARG A N 1
ATOM 3193 C CA . ARG A 1 398 ? -9.214 -9.499 -5.790 1.00 98.06 398 ARG A CA 1
ATOM 3194 C C . ARG A 1 398 ? -8.218 -9.294 -4.650 1.00 98.06 398 ARG A C 1
ATOM 3196 O O . ARG A 1 398 ? -7.017 -9.148 -4.874 1.00 98.06 398 ARG A O 1
ATOM 3203 N N . VAL A 1 399 ? -8.692 -9.355 -3.409 1.00 98.06 399 VAL A N 1
ATOM 3204 C CA . VAL A 1 399 ? -7.847 -9.213 -2.208 1.00 98.06 399 VAL A CA 1
ATOM 3205 C C . VAL A 1 399 ? -6.676 -10.201 -2.220 1.00 98.06 399 VAL A C 1
ATOM 3207 O O . VAL A 1 399 ? -5.533 -9.803 -2.007 1.00 98.06 399 VAL A O 1
ATOM 3210 N N . TRP A 1 400 ? -6.927 -11.469 -2.555 1.00 96.94 400 TRP A N 1
ATOM 3211 C CA . TRP A 1 400 ? -5.887 -12.503 -2.586 1.00 96.94 400 TRP A CA 1
ATOM 3212 C C . TRP A 1 400 ? -4.807 -12.258 -3.655 1.00 96.94 400 TRP A C 1
ATOM 3214 O O . TRP A 1 400 ? -3.668 -12.669 -3.461 1.00 96.94 400 TRP A O 1
ATOM 3224 N N . GLU A 1 401 ? -5.113 -11.542 -4.743 1.00 96.94 401 GLU A N 1
ATOM 3225 C CA . GLU A 1 401 ? -4.140 -11.216 -5.803 1.00 96.94 401 GLU A CA 1
ATOM 3226 C C . GLU A 1 401 ? -3.096 -10.184 -5.346 1.00 96.94 401 GLU A C 1
ATOM 3228 O O . GLU A 1 401 ? -2.089 -9.974 -6.026 1.00 96.94 401 GLU A O 1
ATOM 3233 N N . ASN A 1 402 ? -3.324 -9.530 -4.200 1.00 97.25 402 ASN A N 1
ATOM 3234 C CA . ASN A 1 402 ? -2.366 -8.612 -3.587 1.00 97.25 402 ASN A CA 1
ATOM 3235 C C . ASN A 1 402 ? -1.354 -9.327 -2.672 1.00 97.25 402 ASN A C 1
ATOM 3237 O O . ASN A 1 402 ? -0.383 -8.695 -2.259 1.00 97.25 402 ASN A O 1
ATOM 3241 N N . MET A 1 403 ? -1.529 -10.626 -2.392 1.00 96.69 403 MET A N 1
ATOM 3242 C CA . MET A 1 403 ? -0.511 -11.438 -1.717 1.00 96.69 403 MET A CA 1
ATOM 3243 C C . MET A 1 403 ? 0.620 -11.770 -2.694 1.00 96.69 403 MET A C 1
ATOM 3245 O O . MET A 1 403 ? 0.420 -12.458 -3.699 1.00 96.69 403 MET A O 1
ATOM 3249 N N . ALA A 1 404 ? 1.837 -11.322 -2.392 1.00 96.00 404 ALA A N 1
ATOM 3250 C CA . ALA A 1 404 ? 3.010 -11.765 -3.133 1.00 96.00 404 ALA A CA 1
ATOM 3251 C C . ALA A 1 404 ? 3.330 -13.230 -2.792 1.00 96.00 404 ALA A C 1
ATOM 3253 O O . ALA A 1 404 ? 3.287 -13.637 -1.634 1.00 96.00 404 ALA A O 1
ATOM 3254 N N . ARG A 1 405 ? 3.707 -14.021 -3.803 1.00 95.19 405 ARG A N 1
ATOM 3255 C CA . ARG A 1 405 ? 4.055 -15.447 -3.657 1.00 95.19 405 ARG A CA 1
ATOM 3256 C C . ARG A 1 405 ? 5.496 -15.655 -3.166 1.00 95.19 405 ARG A C 1
ATOM 3258 O O . ARG A 1 405 ? 6.254 -16.396 -3.784 1.00 95.19 405 ARG A O 1
ATOM 3265 N N . TYR A 1 406 ? 5.907 -14.922 -2.133 1.00 95.81 406 TYR A N 1
ATOM 3266 C CA . TYR A 1 406 ? 7.215 -15.129 -1.504 1.00 95.81 406 TYR A CA 1
ATOM 3267 C C . TYR A 1 406 ? 7.282 -16.530 -0.876 1.00 95.81 406 TYR A C 1
ATOM 3269 O O . TYR A 1 406 ? 6.255 -17.036 -0.426 1.00 95.81 406 TYR A O 1
ATOM 3277 N N . LEU A 1 407 ? 8.471 -17.154 -0.880 1.00 96.06 407 LEU A N 1
ATOM 3278 C CA . LEU A 1 407 ? 8.665 -18.498 -0.311 1.00 96.06 407 LEU A CA 1
ATOM 3279 C C . LEU A 1 407 ? 8.256 -18.537 1.162 1.00 96.06 407 LEU A C 1
ATOM 3281 O O . LEU A 1 407 ? 7.469 -19.389 1.551 1.00 96.06 407 LEU A O 1
ATOM 3285 N N . VAL A 1 408 ? 8.730 -17.555 1.930 1.00 97.38 408 VAL A N 1
ATOM 3286 C CA . VAL A 1 408 ? 8.283 -17.288 3.297 1.00 97.38 408 VAL A CA 1
ATOM 3287 C C . VAL A 1 408 ? 7.253 -16.159 3.245 1.00 97.38 408 VAL A C 1
ATOM 3289 O O . VAL A 1 408 ? 7.564 -15.084 2.709 1.00 97.38 408 VAL A O 1
ATOM 3292 N N . PRO A 1 409 ? 6.025 -16.357 3.759 1.00 98.00 409 PRO A N 1
ATOM 3293 C CA . PRO A 1 409 ? 5.064 -15.278 3.931 1.00 98.00 409 PRO A CA 1
ATOM 3294 C C . PRO A 1 409 ? 5.678 -14.085 4.677 1.00 98.00 409 PRO A C 1
ATOM 3296 O O . PRO A 1 409 ? 6.268 -14.205 5.747 1.00 98.00 409 PRO A O 1
ATOM 3299 N N . GLN A 1 410 ? 5.549 -12.897 4.095 1.00 98.06 410 GLN A N 1
ATOM 3300 C CA . GLN A 1 410 ? 6.144 -11.675 4.631 1.00 98.06 410 GLN A CA 1
ATOM 3301 C C . GLN A 1 410 ? 5.357 -10.438 4.190 1.00 98.06 410 GLN A C 1
ATOM 3303 O O . GLN A 1 410 ? 4.339 -10.552 3.501 1.00 98.06 410 GLN A O 1
ATOM 3308 N N . GLU A 1 411 ? 5.832 -9.252 4.581 1.00 98.00 411 GLU A N 1
ATOM 3309 C CA . GLU A 1 411 ? 5.248 -7.979 4.155 1.00 98.00 411 GLU A CA 1
ATOM 3310 C C . GLU A 1 411 ? 5.099 -7.927 2.632 1.00 98.00 411 GLU A C 1
ATOM 3312 O O . GLU A 1 411 ? 6.059 -8.146 1.887 1.00 98.00 411 GLU A O 1
ATOM 3317 N N . CYS A 1 412 ? 3.874 -7.650 2.185 1.00 97.75 412 CYS A N 1
ATOM 3318 C CA . CYS A 1 412 ? 3.523 -7.551 0.778 1.00 97.75 412 CYS A CA 1
ATOM 3319 C C . CYS A 1 412 ? 2.255 -6.712 0.558 1.00 97.75 412 CYS A C 1
ATOM 3321 O O . CYS A 1 412 ? 1.528 -6.344 1.486 1.00 97.75 412 CYS A O 1
ATOM 3323 N N . GLY A 1 413 ? 1.977 -6.410 -0.708 1.00 97.00 413 GLY A N 1
ATOM 3324 C CA . GLY A 1 413 ? 0.700 -5.846 -1.146 1.00 97.00 413 GLY A CA 1
ATOM 3325 C C . GLY A 1 413 ? 0.500 -4.356 -0.855 1.00 97.00 413 GLY A C 1
ATOM 3326 O O . GLY A 1 413 ? -0.543 -3.822 -1.231 1.00 97.00 413 GLY A O 1
ATOM 3327 N N . ASN A 1 414 ? 1.466 -3.671 -0.233 1.00 98.12 414 ASN A N 1
ATOM 3328 C CA . ASN A 1 414 ? 1.359 -2.242 0.069 1.00 98.12 414 ASN A CA 1
ATOM 3329 C C . ASN A 1 414 ? 1.251 -1.383 -1.203 1.00 98.12 414 ASN A C 1
ATOM 3331 O O . ASN A 1 414 ? 1.912 -1.656 -2.205 1.00 98.12 414 ASN A O 1
ATOM 3335 N N . LYS A 1 415 ? 0.459 -0.314 -1.153 1.00 97.06 415 LYS A N 1
ATOM 3336 C CA . LYS A 1 415 ? 0.275 0.695 -2.204 1.00 97.06 415 LYS A CA 1
ATOM 3337 C C . LYS A 1 415 ? 0.490 2.070 -1.587 1.00 97.06 415 LYS A C 1
ATOM 3339 O O . LYS A 1 415 ? -0.129 2.377 -0.576 1.00 97.06 415 LYS A O 1
ATOM 3344 N N . ILE A 1 416 ? 1.354 2.891 -2.176 1.00 94.00 416 ILE A N 1
ATOM 3345 C CA . ILE A 1 416 ? 1.593 4.264 -1.708 1.00 94.00 416 ILE A CA 1
ATOM 3346 C C . ILE A 1 416 ? 0.785 5.260 -2.536 1.00 94.00 416 ILE A C 1
ATOM 3348 O O . ILE A 1 416 ? 0.352 4.956 -3.653 1.00 94.00 416 ILE A O 1
ATOM 3352 N N . GLY A 1 417 ? 0.625 6.473 -2.007 1.00 91.12 417 GLY A N 1
ATOM 3353 C CA . GLY A 1 417 ? -0.004 7.560 -2.750 1.00 91.12 417 GLY A CA 1
ATOM 3354 C C . GLY A 1 417 ? -1.465 7.265 -3.083 1.00 91.12 417 GLY A C 1
ATOM 3355 O O . GLY A 1 417 ? -1.907 7.605 -4.175 1.00 91.12 417 GLY A O 1
ATOM 3356 N N . VAL A 1 418 ? -2.194 6.568 -2.205 1.00 94.62 418 VAL A N 1
ATOM 3357 C CA . VAL A 1 418 ? -3.589 6.181 -2.446 1.00 94.62 418 VAL A CA 1
ATOM 3358 C C . VAL A 1 418 ? -4.510 7.340 -2.078 1.00 94.62 418 VAL A C 1
ATOM 3360 O O . VAL A 1 418 ? -4.408 7.919 -0.998 1.00 94.62 418 VAL A O 1
ATOM 3363 N N . ARG A 1 419 ? -5.402 7.688 -3.009 1.00 92.31 419 ARG A N 1
ATOM 3364 C CA . ARG A 1 419 ? -6.344 8.818 -2.923 1.00 92.31 419 ARG A CA 1
ATOM 3365 C C . ARG A 1 419 ? -7.712 8.324 -2.499 1.00 92.31 419 ARG A C 1
ATOM 3367 O O . ARG A 1 419 ? -8.370 8.959 -1.689 1.00 92.31 419 ARG A O 1
ATOM 3374 N N . TYR A 1 420 ? -8.116 7.179 -3.031 1.00 95.44 420 TYR A N 1
ATOM 3375 C CA . TYR A 1 420 ? -9.223 6.412 -2.492 1.00 95.44 420 TYR A CA 1
ATOM 3376 C C . TYR A 1 420 ? -8.974 4.920 -2.678 1.00 95.44 420 TYR A C 1
ATOM 3378 O O . TYR A 1 420 ? -8.211 4.516 -3.564 1.00 95.44 420 TYR A O 1
ATOM 3386 N N . ALA A 1 421 ? -9.648 4.121 -1.860 1.00 97.81 421 ALA A N 1
ATOM 3387 C CA . ALA A 1 421 ? -9.750 2.686 -2.046 1.00 97.81 421 ALA A CA 1
ATOM 3388 C C . ALA A 1 421 ? -11.136 2.183 -1.653 1.00 97.81 421 ALA A C 1
ATOM 3390 O O . ALA A 1 421 ? -11.593 2.412 -0.537 1.00 97.81 421 ALA A O 1
ATOM 3391 N N . GLU A 1 422 ? -11.779 1.469 -2.564 1.00 97.94 422 GLU A N 1
ATOM 3392 C CA . GLU A 1 422 ? -13.069 0.828 -2.367 1.00 97.94 422 GLU A CA 1
ATOM 3393 C C . GLU A 1 422 ? -12.872 -0.670 -2.192 1.00 97.94 422 GLU A C 1
ATOM 3395 O O . GLU A 1 422 ? -12.300 -1.346 -3.048 1.00 97.94 422 GLU A O 1
ATOM 3400 N N . LEU A 1 423 ? -13.362 -1.190 -1.071 1.00 97.94 423 LEU A N 1
ATOM 3401 C CA . LEU A 1 423 ? -13.406 -2.613 -0.798 1.00 97.94 423 LEU A CA 1
ATOM 3402 C C . LEU A 1 423 ? -14.863 -3.063 -0.745 1.00 97.94 423 LEU A C 1
ATOM 3404 O O . LEU A 1 423 ? -15.613 -2.685 0.158 1.00 97.94 423 LEU A O 1
ATOM 3408 N N . THR A 1 424 ? -15.254 -3.881 -1.714 1.00 97.69 424 THR A N 1
ATOM 3409 C CA . THR A 1 424 ? -16.658 -4.200 -1.987 1.00 97.69 424 THR A CA 1
ATOM 3410 C C . THR A 1 424 ? -16.886 -5.695 -2.171 1.00 97.69 424 THR A C 1
ATOM 3412 O O . THR A 1 424 ? -15.959 -6.469 -2.418 1.00 97.69 424 THR A O 1
ATOM 3415 N N . ASP A 1 425 ? -18.150 -6.088 -2.045 1.00 94.31 425 ASP A N 1
ATOM 3416 C CA . ASP A 1 425 ? -18.701 -7.290 -2.667 1.00 94.31 425 ASP A CA 1
ATOM 3417 C C . ASP A 1 425 ? -19.834 -6.889 -3.634 1.00 94.31 425 ASP A C 1
ATOM 3419 O O . ASP A 1 425 ? -19.987 -5.718 -3.984 1.00 94.31 425 ASP A O 1
ATOM 3423 N N . GLU A 1 426 ? -20.665 -7.841 -4.063 1.00 87.69 426 GLU A N 1
ATOM 3424 C CA . GLU A 1 426 ? -21.810 -7.572 -4.950 1.00 87.69 426 GLU A CA 1
ATOM 3425 C C . GLU A 1 426 ? -22.896 -6.658 -4.339 1.00 87.69 426 GLU A C 1
ATOM 3427 O O . GLU A 1 426 ? -23.782 -6.191 -5.053 1.00 87.69 426 GLU A O 1
ATOM 3432 N N . LYS A 1 427 ? -22.871 -6.430 -3.020 1.00 88.00 427 LYS A N 1
ATOM 3433 C CA . LYS A 1 427 ? -23.897 -5.718 -2.241 1.00 88.00 427 LYS A CA 1
ATOM 3434 C C . LYS A 1 427 ? -23.377 -4.425 -1.603 1.00 88.00 427 LYS A C 1
ATOM 3436 O O . LYS A 1 427 ? -24.073 -3.872 -0.753 1.00 88.00 427 LYS A O 1
ATOM 3441 N N . GLY A 1 428 ? -22.179 -3.977 -1.976 1.00 91.94 428 GLY A N 1
ATOM 3442 C CA . GLY A 1 428 ? -21.528 -2.797 -1.405 1.00 91.94 428 GLY A CA 1
ATOM 3443 C C . GLY A 1 428 ? -20.462 -3.133 -0.359 1.00 91.94 428 GLY A C 1
ATOM 3444 O O . GLY A 1 428 ? -20.111 -4.294 -0.121 1.00 91.94 428 GLY A O 1
ATOM 3445 N N . GLY A 1 429 ? -19.912 -2.112 0.280 1.00 95.56 429 GLY A N 1
ATOM 3446 C CA . GLY A 1 429 ? -18.790 -2.254 1.196 1.00 95.56 429 GLY A CA 1
ATOM 3447 C C . GLY A 1 429 ? -18.358 -0.938 1.821 1.00 95.56 429 GLY A C 1
ATOM 3448 O O . GLY A 1 429 ? -19.171 -0.212 2.387 1.00 95.56 429 GLY A O 1
ATOM 3449 N N . ILE A 1 430 ? -17.057 -0.669 1.779 1.00 96.94 430 ILE A N 1
ATOM 3450 C CA . ILE A 1 430 ? -16.447 0.503 2.408 1.00 96.94 430 ILE A CA 1
ATOM 3451 C C . ILE A 1 430 ? -15.503 1.200 1.432 1.00 96.94 430 ILE A C 1
ATOM 3453 O O . ILE A 1 430 ? -14.742 0.548 0.718 1.00 96.94 430 ILE A O 1
ATOM 3457 N N . CYS A 1 431 ? -15.535 2.527 1.431 1.00 96.69 431 CYS A N 1
ATOM 3458 C CA . CYS A 1 431 ? -14.609 3.374 0.692 1.00 96.69 431 CYS A CA 1
ATOM 3459 C C . CYS A 1 431 ? -13.752 4.171 1.675 1.00 96.69 431 CYS A C 1
ATOM 3461 O O . CYS A 1 431 ? -14.290 4.830 2.563 1.00 96.69 431 CYS A O 1
ATOM 3463 N N . LEU A 1 432 ? -12.432 4.097 1.525 1.00 96.06 432 LEU A N 1
ATOM 3464 C CA . LEU A 1 432 ? -11.450 4.914 2.226 1.00 96.06 432 LEU A CA 1
ATOM 3465 C C . LEU A 1 432 ? -11.052 6.075 1.317 1.00 96.06 432 LEU A C 1
ATOM 3467 O O . LEU A 1 432 ? -10.790 5.873 0.133 1.00 96.06 432 LEU A O 1
ATOM 3471 N N . LEU A 1 433 ? -10.966 7.274 1.878 1.00 93.62 433 LEU A N 1
ATOM 3472 C CA . LEU A 1 433 ? -10.738 8.528 1.173 1.00 93.62 433 LEU A CA 1
ATOM 3473 C C . LEU A 1 433 ? -9.567 9.265 1.821 1.00 93.62 433 LEU A C 1
ATOM 3475 O O . LEU A 1 433 ? -9.569 9.545 3.016 1.00 93.62 433 LEU A O 1
ATOM 3479 N N . SER A 1 434 ? -8.568 9.603 1.019 1.00 87.69 434 SER A N 1
ATOM 3480 C CA . SER A 1 434 ? -7.505 10.526 1.404 1.00 87.69 434 SER A CA 1
ATOM 3481 C C . SER A 1 434 ? -8.101 11.909 1.648 1.00 87.69 434 SER A C 1
ATOM 3483 O O . SER A 1 434 ? -8.915 12.387 0.857 1.00 87.69 434 SER A O 1
ATOM 3485 N N . LEU A 1 435 ? -7.647 12.577 2.707 1.00 78.94 435 LEU A N 1
ATOM 3486 C CA . LEU A 1 435 ? -7.954 13.984 2.951 1.00 78.94 435 LEU A CA 1
ATOM 3487 C C . LEU A 1 435 ? -6.814 14.847 2.401 1.00 78.94 435 LEU A C 1
ATOM 3489 O O . LEU A 1 435 ? -6.703 15.059 1.195 1.00 78.94 435 LEU A O 1
ATOM 3493 N N . LYS A 1 436 ? -5.948 15.323 3.296 1.00 72.06 436 LYS A N 1
ATOM 3494 C CA . LYS A 1 436 ? -4.726 16.060 2.962 1.00 72.06 436 LYS A CA 1
ATOM 3495 C C . LYS A 1 436 ? -3.547 15.122 2.710 1.00 72.06 436 LYS A C 1
ATOM 3497 O O . LYS A 1 436 ? -2.752 15.384 1.815 1.00 72.06 436 LYS A O 1
ATOM 3502 N N . ASP A 1 437 ? -3.464 14.059 3.501 1.00 72.06 437 ASP A N 1
ATOM 3503 C CA . ASP A 1 437 ? -2.365 13.101 3.493 1.00 72.06 437 ASP A CA 1
ATOM 3504 C C . ASP A 1 437 ? -2.763 11.895 2.636 1.00 72.06 437 ASP A C 1
ATOM 3506 O O . ASP A 1 437 ? -3.873 11.379 2.784 1.00 72.06 437 ASP A O 1
ATOM 3510 N N . TYR A 1 438 ? -1.876 11.442 1.746 1.00 84.19 438 TYR A N 1
ATOM 3511 C CA . TYR A 1 438 ? -2.121 10.210 0.998 1.00 84.19 438 TYR A CA 1
ATOM 3512 C C . TYR A 1 438 ? -2.093 8.993 1.921 1.00 84.19 438 TYR A C 1
ATOM 3514 O O . TYR A 1 438 ? -1.362 8.955 2.908 1.00 84.19 438 TYR A O 1
ATOM 3522 N N . ILE A 1 439 ? -2.846 7.962 1.549 1.00 92.75 439 ILE A N 1
ATOM 3523 C CA . ILE A 1 439 ? -2.889 6.705 2.290 1.00 92.75 439 ILE A CA 1
ATOM 3524 C C . ILE A 1 439 ? -1.789 5.773 1.760 1.00 92.75 439 ILE A C 1
ATOM 3526 O O . ILE A 1 439 ? -1.655 5.577 0.546 1.00 92.75 439 ILE A O 1
ATOM 3530 N N . SER A 1 440 ? -1.019 5.165 2.663 1.00 96.00 440 SER A N 1
ATOM 3531 C CA . SER A 1 440 ? -0.341 3.896 2.393 1.00 96.00 440 SER A CA 1
ATOM 3532 C C . SER A 1 440 ? -1.305 2.763 2.744 1.00 96.00 440 SER A C 1
ATOM 3534 O O . SER A 1 440 ? -1.833 2.706 3.854 1.00 96.00 440 SER A O 1
ATOM 3536 N N . LEU A 1 441 ? -1.599 1.898 1.777 1.00 98.12 441 LEU A N 1
ATOM 3537 C CA . LEU A 1 441 ? -2.682 0.922 1.861 1.00 98.12 441 LEU A CA 1
ATOM 3538 C C . LEU A 1 441 ? -2.171 -0.499 1.646 1.00 98.12 441 LEU A C 1
ATOM 3540 O O . LEU A 1 441 ? -1.574 -0.794 0.615 1.00 98.12 441 LEU A O 1
ATOM 3544 N N . SER A 1 442 ? -2.517 -1.413 2.545 1.00 98.00 442 SER A N 1
ATOM 3545 C CA . SER A 1 442 ? -2.376 -2.856 2.337 1.00 98.00 442 SER A CA 1
ATOM 3546 C C . SER A 1 442 ? -3.722 -3.526 2.610 1.00 98.00 442 SER A C 1
ATOM 3548 O O . SER A 1 442 ? -4.349 -3.266 3.635 1.00 98.00 442 SER A O 1
ATOM 3550 N N . VAL A 1 443 ? -4.192 -4.366 1.683 1.00 98.56 443 VAL A N 1
ATOM 3551 C CA . VAL A 1 443 ? -5.450 -5.112 1.826 1.00 98.56 443 VAL A CA 1
ATOM 3552 C C . VAL A 1 443 ? -5.191 -6.577 1.529 1.00 98.56 443 VAL A C 1
ATOM 3554 O O . VAL A 1 443 ? -4.954 -6.937 0.377 1.00 98.56 443 VAL A O 1
ATOM 3557 N N . LEU A 1 444 ? -5.221 -7.407 2.568 1.00 98.56 444 LEU A N 1
ATOM 3558 C CA . LEU A 1 444 ? -4.808 -8.808 2.514 1.00 98.56 444 LEU A CA 1
ATOM 3559 C C . LEU A 1 444 ? -5.820 -9.707 3.244 1.00 98.56 444 LEU A C 1
ATOM 3561 O O . LEU A 1 444 ? -6.527 -9.245 4.141 1.00 98.56 444 LEU A O 1
ATOM 3565 N N . PRO A 1 445 ? -5.882 -11.011 2.919 1.00 98.44 445 PRO A N 1
ATOM 3566 C CA . PRO A 1 445 ? -6.759 -11.955 3.619 1.00 98.44 445 PRO A CA 1
ATOM 3567 C C . PRO A 1 445 ? -6.240 -12.348 5.017 1.00 98.44 445 PRO A C 1
ATOM 3569 O O . PRO A 1 445 ? -6.911 -13.060 5.764 1.00 98.44 445 PRO A O 1
ATOM 3572 N N . TYR A 1 446 ? -5.045 -11.876 5.384 1.00 98.56 446 TYR A N 1
ATOM 3573 C CA . TYR A 1 446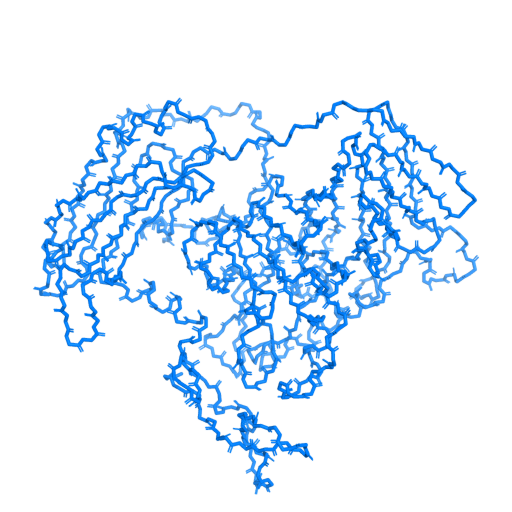 ? -4.352 -12.215 6.622 1.00 98.56 446 TYR A CA 1
ATOM 3574 C C . TYR A 1 446 ? -3.902 -10.962 7.367 1.00 98.56 446 TYR A C 1
ATOM 3576 O O . TYR A 1 446 ? -3.476 -9.976 6.769 1.00 98.56 446 TYR A O 1
ATOM 3584 N N . SER A 1 447 ? -3.980 -11.016 8.694 1.00 98.12 447 SER A N 1
ATOM 3585 C CA . SER A 1 447 ? -3.435 -9.976 9.565 1.00 98.12 447 SER A CA 1
ATOM 3586 C C . SER A 1 447 ? -1.903 -9.986 9.551 1.00 98.12 447 SER A C 1
ATOM 3588 O O . SER A 1 447 ? -1.304 -11.043 9.316 1.00 98.12 447 SER A O 1
ATOM 3590 N N . PRO A 1 448 ? -1.257 -8.865 9.928 1.00 98.06 448 PRO A N 1
ATOM 3591 C CA . PRO A 1 448 ? 0.193 -8.801 10.092 1.00 98.06 448 PRO A CA 1
ATOM 3592 C C . PRO A 1 448 ? 0.779 -9.944 10.925 1.00 98.06 448 PRO A C 1
ATOM 3594 O O . PRO A 1 448 ? 1.821 -10.504 10.605 1.00 98.06 448 PRO A O 1
ATOM 3597 N N . HIS A 1 449 ? 0.066 -10.321 11.986 1.00 97.06 449 HIS A N 1
ATOM 3598 C CA . HIS A 1 449 ? 0.504 -11.335 12.937 1.00 97.06 449 HIS A CA 1
ATOM 3599 C C . HIS A 1 449 ? 0.331 -12.765 12.420 1.00 97.06 449 HIS A C 1
ATOM 3601 O O . HIS A 1 449 ? 1.065 -13.646 12.847 1.00 97.06 449 HIS A O 1
ATOM 3607 N N . GLN A 1 450 ? -0.634 -13.019 11.533 1.00 98.00 450 GLN A N 1
ATOM 3608 C CA . GLN A 1 450 ? -0.771 -14.331 10.892 1.00 98.00 450 GLN A CA 1
ATOM 3609 C C . GLN A 1 450 ? 0.346 -14.553 9.875 1.00 98.00 450 GLN A C 1
ATOM 3611 O O . GLN A 1 450 ? 0.921 -15.633 9.856 1.00 98.00 450 GLN A O 1
ATOM 3616 N N . ILE A 1 451 ? 0.682 -13.523 9.091 1.00 98.31 451 ILE A N 1
ATOM 3617 C CA . ILE A 1 451 ? 1.783 -13.577 8.121 1.00 98.31 451 ILE A CA 1
ATOM 3618 C C . ILE A 1 451 ? 3.122 -13.792 8.840 1.00 98.31 451 ILE A C 1
ATOM 3620 O O . ILE A 1 451 ? 3.885 -14.659 8.447 1.00 98.31 451 ILE A O 1
ATOM 3624 N N . ASP A 1 452 ? 3.371 -13.072 9.938 1.00 96.50 452 ASP A N 1
ATOM 3625 C CA . ASP A 1 452 ? 4.597 -13.201 10.745 1.00 96.50 452 ASP A CA 1
ATOM 3626 C C . ASP A 1 452 ? 4.860 -14.606 11.316 1.00 96.50 452 ASP A C 1
ATOM 3628 O O . ASP A 1 452 ? 5.996 -14.898 11.682 1.00 96.50 452 ASP A O 1
ATOM 3632 N N . ASN A 1 453 ? 3.812 -15.413 11.504 1.00 96.75 453 ASN A N 1
ATOM 3633 C CA . ASN A 1 453 ? 3.891 -16.712 12.179 1.00 96.75 453 ASN A CA 1
ATOM 3634 C C . ASN A 1 453 ? 3.976 -17.901 11.209 1.00 96.75 453 ASN A C 1
ATOM 3636 O O . ASN A 1 453 ? 4.070 -19.028 11.684 1.00 96.75 453 ASN A O 1
ATOM 3640 N N . ALA A 1 454 ? 3.865 -17.670 9.900 1.00 97.25 454 ALA A N 1
ATOM 3641 C CA . ALA A 1 454 ? 3.895 -18.721 8.890 1.00 97.25 454 ALA A CA 1
ATOM 3642 C C . ALA A 1 454 ? 5.269 -18.754 8.213 1.00 97.25 454 ALA A C 1
ATOM 3644 O O . ALA A 1 454 ? 5.700 -17.739 7.665 1.00 97.25 454 ALA A O 1
ATOM 3645 N N . ASP A 1 455 ? 5.915 -19.918 8.205 1.00 96.12 455 ASP A N 1
ATOM 3646 C CA . ASP A 1 455 ? 7.176 -20.133 7.488 1.00 96.12 455 ASP A CA 1
ATOM 3647 C C . ASP A 1 455 ? 6.913 -20.571 6.037 1.00 96.12 455 ASP A C 1
ATOM 3649 O O . ASP A 1 455 ? 7.693 -20.276 5.136 1.00 96.12 455 ASP A O 1
ATOM 3653 N N . HIS A 1 456 ? 5.742 -21.167 5.783 1.00 97.06 456 HIS A N 1
ATOM 3654 C CA . HIS A 1 456 ? 5.269 -21.535 4.447 1.00 97.06 456 HIS A CA 1
ATOM 3655 C C . HIS A 1 456 ? 3.852 -21.018 4.156 1.00 97.06 456 HIS A C 1
ATOM 3657 O O . HIS A 1 456 ? 3.030 -20.911 5.069 1.00 97.06 456 HIS A O 1
ATOM 3663 N N . PRO A 1 457 ? 3.476 -20.775 2.880 1.00 95.00 457 PRO A N 1
ATOM 3664 C CA . PRO A 1 457 ? 2.130 -20.315 2.532 1.00 95.00 457 PRO A CA 1
ATOM 3665 C C . PRO A 1 457 ? 1.002 -21.250 2.988 1.00 95.00 457 PRO A C 1
ATOM 3667 O O . PRO A 1 457 ? -0.085 -20.773 3.304 1.00 95.00 457 PRO A O 1
ATOM 3670 N N . TYR A 1 458 ? 1.244 -22.565 3.050 1.00 94.56 458 TYR A N 1
ATOM 3671 C CA . TYR A 1 458 ? 0.246 -23.541 3.508 1.00 94.56 458 TYR A CA 1
ATOM 3672 C C . TYR A 1 458 ? 0.005 -23.503 5.031 1.00 94.56 458 TYR A C 1
ATOM 3674 O O . TYR A 1 458 ? -0.940 -24.127 5.511 1.00 94.56 458 TYR A O 1
ATOM 3682 N N . GLU A 1 459 ? 0.841 -22.799 5.800 1.00 96.62 459 GLU A N 1
ATOM 3683 C CA . GLU A 1 459 ? 0.682 -22.622 7.253 1.00 96.62 459 GLU A CA 1
ATOM 3684 C C . GLU A 1 459 ? -0.220 -21.434 7.603 1.00 96.62 459 GLU A C 1
ATOM 3686 O O . GLU A 1 459 ? -0.674 -21.304 8.744 1.00 96.62 459 GLU A O 1
ATOM 3691 N N . LEU A 1 460 ? -0.523 -20.578 6.621 1.00 96.75 460 LEU A N 1
ATOM 3692 C CA . LEU A 1 460 ? -1.498 -19.511 6.790 1.00 96.75 460 LEU A CA 1
ATOM 3693 C C . LEU A 1 460 ? -2.876 -20.118 7.110 1.00 96.75 460 LEU A C 1
ATOM 3695 O O . LEU A 1 460 ? -3.286 -21.113 6.507 1.00 96.75 460 LEU A O 1
ATOM 3699 N N . PRO A 1 461 ? -3.626 -19.532 8.060 1.00 96.50 461 PRO A N 1
ATOM 3700 C CA . PRO A 1 461 ? -4.900 -20.096 8.481 1.00 96.50 461 PRO A CA 1
ATOM 3701 C C . PRO A 1 461 ? -5.952 -20.003 7.365 1.00 96.50 461 PRO A C 1
ATOM 3703 O O . PRO A 1 461 ? -5.781 -19.269 6.390 1.00 96.50 461 PRO A O 1
ATOM 3706 N N . PRO A 1 462 ? -7.102 -20.681 7.509 1.00 96.56 462 PRO A N 1
ATOM 3707 C CA . PRO A 1 462 ? -8.247 -20.419 6.650 1.00 96.56 462 PRO A CA 1
ATOM 3708 C C . PRO A 1 462 ? -8.634 -18.932 6.658 1.00 96.56 462 PRO A C 1
ATOM 3710 O O . PRO A 1 462 ? -8.605 -18.263 7.697 1.00 96.56 462 PRO A O 1
ATOM 3713 N N . VAL A 1 463 ? -9.008 -18.412 5.489 1.00 97.38 463 VAL A N 1
ATOM 3714 C CA . VAL A 1 463 ? -9.415 -17.011 5.339 1.00 97.38 463 VAL A CA 1
ATOM 3715 C C . VAL A 1 463 ? -10.780 -16.808 5.988 1.00 97.38 463 VAL A C 1
ATOM 3717 O O . VAL A 1 463 ? -11.780 -17.391 5.572 1.00 97.38 463 VAL A O 1
ATOM 3720 N N . HIS A 1 464 ? -10.819 -15.955 7.008 1.00 96.50 464 HIS A N 1
ATOM 3721 C CA . HIS A 1 464 ? -12.051 -15.586 7.711 1.00 96.50 464 HIS A CA 1
ATOM 3722 C C . HIS A 1 464 ? -12.396 -14.102 7.586 1.00 96.50 464 HIS A C 1
ATOM 3724 O O . HIS A 1 464 ? -13.539 -13.715 7.844 1.00 96.50 464 HIS A O 1
ATOM 3730 N N . HIS A 1 465 ? -11.428 -13.273 7.190 1.00 98.12 465 HIS A N 1
ATOM 3731 C CA . HIS A 1 465 ? -11.552 -11.821 7.155 1.00 98.12 465 HIS A CA 1
ATOM 3732 C C . HIS A 1 465 ? -10.781 -11.229 5.977 1.00 98.12 465 HIS A C 1
ATOM 3734 O O . HIS A 1 465 ? -9.822 -11.830 5.497 1.00 98.12 465 HIS A O 1
ATOM 3740 N N . THR A 1 466 ? -11.160 -10.013 5.598 1.00 98.50 466 THR A N 1
ATOM 3741 C CA . THR A 1 466 ? -10.292 -9.108 4.845 1.00 98.50 466 THR A CA 1
ATOM 3742 C C . THR A 1 466 ? -9.708 -8.092 5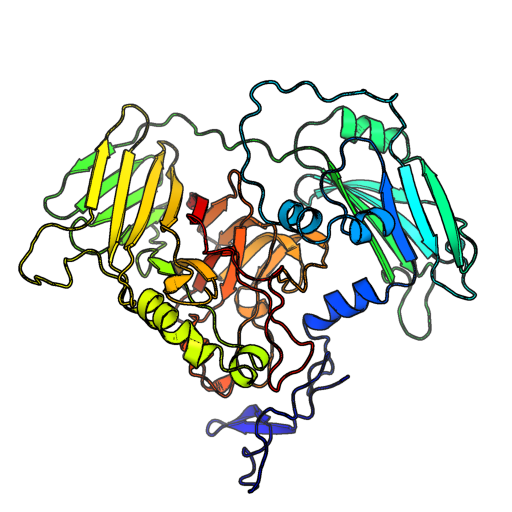.820 1.00 98.50 466 THR A C 1
ATOM 3744 O O . THR A 1 466 ? -10.442 -7.422 6.551 1.00 98.50 466 THR A O 1
ATOM 3747 N N . TYR A 1 467 ? -8.385 -7.985 5.855 1.00 98.69 467 TYR A N 1
ATOM 3748 C CA . TYR A 1 467 ? -7.663 -7.035 6.691 1.00 98.69 467 TYR A CA 1
ATOM 3749 C C . TYR A 1 467 ? -7.229 -5.841 5.849 1.00 98.69 467 TYR A C 1
ATOM 3751 O O . TYR A 1 467 ? -6.547 -6.014 4.841 1.00 98.69 467 TYR A O 1
ATOM 3759 N N . VAL A 1 468 ? -7.607 -4.636 6.274 1.00 98.56 468 VAL A N 1
ATOM 3760 C CA . VAL A 1 468 ? -7.182 -3.380 5.639 1.00 98.56 468 VAL A CA 1
ATOM 3761 C C . VAL A 1 468 ? -6.269 -2.644 6.605 1.00 98.56 468 VAL A C 1
ATOM 3763 O O . VAL A 1 468 ? -6.684 -2.312 7.713 1.00 98.56 468 VAL A O 1
ATOM 3766 N N . ARG A 1 469 ? -5.037 -2.375 6.183 1.00 98.19 469 ARG A N 1
ATOM 3767 C CA . ARG A 1 469 ? -4.139 -1.425 6.834 1.00 98.19 469 ARG A CA 1
ATOM 3768 C C . ARG A 1 469 ? -4.149 -0.132 6.041 1.00 98.19 469 ARG A C 1
ATOM 3770 O O . ARG A 1 469 ? -3.734 -0.128 4.884 1.00 98.19 469 ARG A O 1
ATOM 3777 N N . ALA A 1 470 ? -4.629 0.933 6.667 1.00 98.00 470 ALA A N 1
ATOM 3778 C CA . ALA A 1 470 ? -4.518 2.293 6.160 1.00 98.00 470 ALA A CA 1
ATOM 3779 C C . ALA A 1 470 ? -3.556 3.044 7.075 1.00 98.00 470 ALA A C 1
ATOM 3781 O O . ALA A 1 470 ? -3.822 3.177 8.269 1.00 98.00 470 ALA A O 1
ATOM 3782 N N . SER A 1 471 ? -2.432 3.498 6.541 1.00 97.25 471 SER A N 1
ATOM 3783 C CA . SER A 1 471 ? -1.372 4.128 7.321 1.00 97.25 471 SER A CA 1
ATOM 3784 C C . SER A 1 471 ? -0.918 5.438 6.699 1.00 97.25 471 SER A C 1
ATOM 3786 O O . SER A 1 471 ? -1.041 5.647 5.491 1.00 97.25 471 SER A O 1
ATOM 3788 N N . LEU A 1 472 ? -0.369 6.314 7.544 1.00 95.50 472 LEU A N 1
ATOM 3789 C CA . LEU A 1 472 ? 0.382 7.486 7.095 1.00 95.50 472 LEU A CA 1
ATOM 3790 C C . LEU A 1 472 ? 1.523 7.029 6.195 1.00 95.50 472 LEU A C 1
ATOM 3792 O O . LEU A 1 472 ? 1.730 7.540 5.102 1.00 95.50 472 LEU A O 1
ATOM 3796 N N . MET A 1 473 ? 2.265 6.043 6.691 1.00 92.38 473 MET A N 1
ATOM 3797 C CA . MET A 1 473 ? 3.395 5.450 6.012 1.00 92.38 473 MET A CA 1
ATOM 3798 C C . MET A 1 473 ? 3.802 4.165 6.737 1.00 92.38 473 MET A C 1
ATOM 3800 O O . MET A 1 473 ? 3.568 3.980 7.935 1.00 92.38 473 MET A O 1
ATOM 3804 N N . GLN A 1 474 ? 4.454 3.294 5.980 1.00 94.62 474 GLN A N 1
ATOM 3805 C CA . GLN A 1 474 ? 5.274 2.202 6.473 1.00 94.62 474 GLN A CA 1
ATOM 3806 C C . GLN A 1 474 ? 6.725 2.490 6.075 1.00 94.62 474 GLN A C 1
ATOM 3808 O O . GLN A 1 474 ? 6.964 3.003 4.978 1.00 94.62 474 GLN A O 1
ATOM 3813 N N . MET A 1 475 ? 7.698 2.154 6.924 1.00 95.56 475 MET A N 1
ATOM 3814 C CA . MET A 1 475 ? 9.108 2.297 6.545 1.00 95.56 475 MET A CA 1
ATOM 3815 C C . MET A 1 475 ? 9.463 1.447 5.309 1.00 95.56 475 MET A C 1
ATOM 3817 O O . MET A 1 475 ? 8.762 0.492 4.953 1.00 95.56 475 MET A O 1
ATOM 3821 N N . GLY A 1 476 ? 10.585 1.773 4.673 1.00 96.19 476 GLY A N 1
ATOM 3822 C CA . GLY A 1 476 ? 11.107 1.055 3.511 1.00 96.19 476 GLY A CA 1
ATOM 3823 C C . GLY A 1 476 ? 11.351 -0.439 3.751 1.00 96.19 476 GLY A C 1
ATOM 3824 O O . GLY A 1 476 ? 11.430 -0.907 4.891 1.00 96.19 476 GLY A O 1
ATOM 3825 N N . VAL A 1 477 ? 11.438 -1.207 2.667 1.00 96.88 477 VAL A N 1
ATOM 3826 C CA . VAL A 1 477 ? 11.710 -2.655 2.689 1.00 96.88 477 VAL A CA 1
ATOM 3827 C C . VAL A 1 477 ? 13.203 -3.002 2.735 1.00 96.88 477 VAL A C 1
ATOM 3829 O O . VAL A 1 477 ? 13.528 -4.172 2.941 1.00 96.88 477 VAL A O 1
ATOM 3832 N N . ALA A 1 478 ? 14.095 -2.015 2.588 1.00 96.12 478 ALA A N 1
ATOM 3833 C CA . ALA A 1 478 ? 15.551 -2.176 2.536 1.00 96.12 478 ALA A CA 1
ATOM 3834 C C . ALA A 1 478 ? 16.013 -3.098 1.384 1.00 96.12 478 ALA A C 1
ATOM 3836 O O . ALA A 1 478 ? 15.302 -3.272 0.392 1.00 96.12 478 ALA A O 1
ATOM 3837 N N . GLY A 1 479 ? 17.220 -3.664 1.493 1.00 95.38 479 GLY A N 1
ATOM 3838 C CA . GLY A 1 479 ? 17.757 -4.617 0.513 1.00 95.38 479 GLY A CA 1
ATOM 3839 C C . GLY A 1 479 ? 19.067 -4.212 -0.165 1.00 95.38 479 GLY A C 1
ATOM 3840 O O . GLY A 1 479 ? 19.363 -4.749 -1.229 1.00 95.38 479 GLY A O 1
ATOM 3841 N N . ASP A 1 480 ? 19.854 -3.298 0.424 1.00 96.88 480 ASP A N 1
ATOM 3842 C CA . ASP A 1 480 ? 21.272 -3.138 0.041 1.00 96.88 480 ASP A CA 1
ATOM 3843 C C . ASP A 1 480 ? 22.025 -4.470 0.279 1.00 96.88 480 ASP A C 1
ATOM 3845 O O . ASP A 1 480 ? 22.830 -4.891 -0.551 1.00 96.88 480 ASP A O 1
ATOM 3849 N N . ASP A 1 481 ? 21.689 -5.158 1.376 1.00 97.25 481 ASP A N 1
ATOM 3850 C CA . ASP A 1 481 ? 21.938 -6.577 1.613 1.00 97.25 481 ASP A CA 1
ATOM 3851 C C . ASP A 1 481 ? 20.848 -7.192 2.518 1.00 97.25 481 ASP A C 1
ATOM 3853 O O . ASP A 1 481 ? 19.976 -6.479 3.025 1.00 97.25 481 ASP A O 1
ATOM 3857 N N . THR A 1 482 ? 20.904 -8.514 2.713 1.00 96.62 482 THR A N 1
ATOM 3858 C CA . THR A 1 482 ? 20.002 -9.287 3.592 1.00 96.62 482 THR A CA 1
ATOM 3859 C C . THR A 1 482 ? 20.809 -9.995 4.690 1.00 96.62 482 THR A C 1
ATOM 3861 O O . THR A 1 482 ? 20.618 -11.175 4.966 1.00 96.62 482 THR A O 1
ATOM 3864 N N . TRP A 1 483 ? 21.783 -9.304 5.296 1.00 96.44 483 TRP A N 1
ATOM 3865 C CA . TRP A 1 483 ? 22.581 -9.832 6.422 1.00 96.44 483 TRP A CA 1
ATOM 3866 C C . TRP A 1 483 ? 23.051 -8.754 7.411 1.00 96.44 483 TRP A C 1
ATOM 3868 O O . TRP A 1 483 ? 23.916 -9.006 8.251 1.00 96.44 483 TRP A O 1
ATOM 3878 N N . GLY A 1 484 ? 22.483 -7.550 7.343 1.00 96.38 484 GLY A N 1
ATOM 3879 C CA . GLY A 1 484 ? 22.695 -6.524 8.363 1.00 96.38 484 GLY A CA 1
ATOM 3880 C C . GLY A 1 484 ? 22.313 -5.110 7.943 1.00 96.38 484 GLY A C 1
ATOM 3881 O O . GLY A 1 484 ? 22.067 -4.272 8.819 1.00 96.38 484 GLY A O 1
ATOM 3882 N N . ALA A 1 485 ? 22.237 -4.832 6.639 1.00 97.81 485 ALA A N 1
ATOM 3883 C CA . ALA A 1 485 ? 21.828 -3.529 6.140 1.00 97.81 485 ALA A CA 1
ATOM 3884 C C . ALA A 1 485 ? 20.420 -3.165 6.627 1.00 97.81 485 ALA A C 1
ATOM 3886 O O . ALA A 1 485 ? 19.471 -3.951 6.577 1.00 97.81 485 ALA A O 1
ATOM 3887 N N . ARG A 1 486 ? 20.292 -1.931 7.113 1.00 96.81 486 ARG A N 1
ATOM 3888 C CA . ARG A 1 486 ? 19.026 -1.372 7.588 1.00 96.81 486 ARG A CA 1
ATOM 3889 C C . ARG A 1 486 ? 18.371 -0.541 6.497 1.00 96.81 486 ARG A C 1
ATOM 3891 O O . ARG A 1 486 ? 19.032 -0.071 5.571 1.00 96.81 486 ARG A O 1
ATOM 3898 N N . THR A 1 487 ? 17.078 -0.292 6.662 1.00 95.19 487 THR A N 1
ATOM 3899 C CA . THR A 1 487 ? 16.372 0.756 5.923 1.00 95.19 487 THR A CA 1
ATOM 3900 C C . THR A 1 487 ? 17.130 2.077 6.062 1.00 95.19 487 THR A C 1
ATOM 3902 O O . THR A 1 487 ? 17.591 2.430 7.147 1.00 95.19 487 THR A O 1
ATOM 3905 N N . LYS A 1 488 ? 17.304 2.815 4.964 1.00 92.81 488 LYS A N 1
ATOM 3906 C CA . LYS A 1 488 ? 17.996 4.112 5.013 1.00 92.81 488 LYS A CA 1
ATOM 3907 C C . LYS A 1 488 ? 17.145 5.120 5.802 1.00 92.81 488 LYS A C 1
ATOM 3909 O O . LYS A 1 488 ? 15.925 5.081 5.651 1.00 92.81 488 LYS A O 1
ATOM 3914 N N . PRO A 1 489 ? 17.742 6.051 6.574 1.00 91.81 489 PRO A N 1
ATOM 3915 C CA . PRO A 1 489 ? 16.987 7.002 7.400 1.00 91.81 489 PRO A CA 1
ATOM 3916 C C . PRO A 1 489 ? 15.909 7.788 6.641 1.00 91.81 489 PRO A C 1
ATOM 3918 O O . PRO A 1 489 ? 14.807 7.954 7.143 1.00 91.81 489 PRO A O 1
ATOM 3921 N N . VAL A 1 490 ? 16.179 8.176 5.388 1.00 88.25 490 VAL A N 1
ATOM 3922 C CA . VAL A 1 490 ? 15.223 8.878 4.503 1.00 88.25 490 VAL A CA 1
ATOM 3923 C C . VAL A 1 490 ? 13.973 8.060 4.140 1.00 88.25 490 VAL A C 1
ATOM 3925 O O . VAL A 1 490 ? 13.032 8.585 3.556 1.00 88.25 490 VAL A O 1
ATOM 3928 N N . HIS A 1 491 ? 13.971 6.764 4.444 1.00 93.19 491 HIS A N 1
ATOM 3929 C CA . HIS A 1 491 ? 12.872 5.833 4.202 1.00 93.19 491 HIS A CA 1
ATOM 3930 C C . HIS A 1 491 ? 12.277 5.292 5.511 1.00 93.19 491 HIS A C 1
ATOM 3932 O O . HIS A 1 491 ? 11.499 4.339 5.487 1.00 93.19 491 HIS A O 1
ATOM 3938 N N . MET A 1 492 ? 12.645 5.874 6.654 1.00 92.25 492 MET A N 1
ATOM 3939 C CA . MET A 1 492 ? 12.044 5.588 7.955 1.00 92.25 492 MET A CA 1
ATOM 3940 C C . MET A 1 492 ? 10.936 6.599 8.269 1.00 92.25 492 MET A C 1
ATOM 3942 O O . MET A 1 492 ? 10.948 7.726 7.778 1.00 92.25 492 MET A O 1
ATOM 3946 N N . LEU A 1 493 ? 9.977 6.194 9.102 1.00 92.81 493 LEU A N 1
ATOM 3947 C CA . LEU A 1 493 ? 9.045 7.130 9.727 1.00 92.81 493 LEU A CA 1
ATOM 3948 C C . LEU A 1 493 ? 9.827 8.051 10.673 1.00 92.81 493 LEU A C 1
ATOM 3950 O O . LEU A 1 493 ? 10.483 7.564 11.593 1.00 92.81 493 LEU A O 1
ATOM 3954 N N . ASP A 1 494 ? 9.731 9.368 10.480 1.00 92.44 494 ASP A N 1
ATOM 3955 C CA . ASP A 1 494 ? 10.286 10.339 11.428 1.00 92.44 494 ASP A CA 1
ATOM 3956 C C . ASP A 1 494 ? 9.399 10.427 12.677 1.00 92.44 494 ASP A C 1
ATOM 3958 O O . ASP A 1 494 ? 8.491 11.254 12.769 1.00 92.44 494 ASP A O 1
ATOM 3962 N N . ASN A 1 495 ? 9.662 9.542 13.637 1.00 94.94 495 ASN A N 1
ATOM 3963 C CA . ASN A 1 495 ? 8.981 9.501 14.926 1.00 94.94 495 ASN A CA 1
ATOM 3964 C C . ASN A 1 495 ? 9.688 10.331 16.016 1.00 94.94 495 ASN A C 1
ATOM 3966 O O . ASN A 1 495 ? 9.359 10.194 17.196 1.00 94.94 495 ASN A O 1
ATOM 3970 N N . SER A 1 496 ? 10.628 11.210 15.640 1.00 95.50 496 SER A N 1
ATOM 3971 C CA . SER A 1 496 ? 11.236 12.194 16.554 1.00 95.50 496 SER A CA 1
ATOM 3972 C C . SER A 1 496 ? 10.318 13.390 16.846 1.00 95.50 496 SER A C 1
ATOM 3974 O O . SER A 1 496 ? 10.543 14.155 17.789 1.00 95.50 496 SER A O 1
ATOM 3976 N N . ARG A 1 497 ? 9.238 13.511 16.068 1.00 95.44 497 ARG A N 1
ATOM 3977 C CA . ARG A 1 497 ? 8.169 14.504 16.186 1.00 95.44 497 ARG A CA 1
ATOM 3978 C C . ARG A 1 497 ? 6.818 13.844 16.457 1.00 95.44 497 ARG A C 1
ATOM 3980 O O . ARG A 1 497 ? 6.683 12.624 16.411 1.00 95.44 497 ARG A O 1
ATOM 3987 N N . GLU A 1 498 ? 5.814 14.671 16.733 1.00 96.44 498 GLU A N 1
ATOM 3988 C CA . GLU A 1 498 ? 4.420 14.226 16.760 1.00 96.44 498 GLU A CA 1
ATOM 3989 C C . GLU A 1 498 ? 4.020 13.663 15.387 1.00 96.44 498 GLU A C 1
ATOM 3991 O O . GLU A 1 498 ? 4.260 14.289 14.351 1.00 96.44 498 GLU A O 1
ATOM 3996 N N . LEU A 1 499 ? 3.391 12.490 15.389 1.00 96.12 499 LEU A N 1
ATOM 3997 C CA . LEU A 1 499 ? 2.823 11.871 14.199 1.00 96.12 499 LEU A CA 1
ATOM 3998 C C . LEU A 1 499 ? 1.314 12.097 14.178 1.00 96.12 499 LEU A C 1
ATOM 4000 O O . LEU A 1 499 ? 0.637 11.874 15.182 1.00 96.12 499 LEU A O 1
ATOM 4004 N N . LYS A 1 500 ? 0.792 12.510 13.020 1.00 96.38 500 LYS A N 1
ATOM 4005 C CA . LYS A 1 500 ? -0.640 12.666 12.748 1.00 96.38 500 LYS A CA 1
ATOM 4006 C C . LYS A 1 500 ? -0.977 12.028 11.410 1.00 96.38 500 LYS A C 1
ATOM 4008 O O . LYS A 1 500 ? -0.301 12.284 10.419 1.00 96.38 500 LYS A O 1
ATOM 4013 N N . PHE A 1 501 ? -2.026 11.219 11.392 1.00 96.06 501 PHE A N 1
ATOM 4014 C CA . PHE A 1 501 ? -2.546 10.567 10.199 1.00 96.06 501 PHE A CA 1
ATOM 4015 C C . PHE A 1 501 ? -4.036 10.852 10.068 1.00 96.06 501 PHE A C 1
ATOM 4017 O O . PHE A 1 501 ? -4.783 10.596 11.014 1.00 96.06 501 PHE A O 1
ATOM 4024 N N . ARG A 1 502 ? -4.464 11.365 8.909 1.00 96.31 502 ARG A N 1
ATOM 4025 C CA . ARG A 1 502 ? -5.866 11.697 8.644 1.00 96.31 502 ARG A CA 1
ATOM 4026 C C . ARG A 1 502 ? -6.361 11.129 7.327 1.00 96.31 502 ARG A C 1
ATOM 4028 O O . ARG A 1 502 ? -5.748 11.327 6.284 1.00 96.31 502 ARG A O 1
ATOM 4035 N N . PHE A 1 503 ? -7.525 10.505 7.379 1.00 95.94 503 PHE A N 1
ATOM 4036 C CA . PHE A 1 503 ? -8.277 10.035 6.220 1.00 95.94 503 PHE A CA 1
ATOM 4037 C C . PHE A 1 503 ? -9.755 9.962 6.600 1.00 95.94 503 PHE A C 1
ATOM 4039 O O . PHE A 1 503 ? -10.097 10.102 7.771 1.00 95.94 503 PHE A O 1
ATOM 4046 N N . SER A 1 504 ? -10.624 9.708 5.634 1.00 97.12 504 SER A N 1
ATOM 4047 C CA . SER A 1 504 ? -12.040 9.456 5.888 1.00 97.12 504 SER A CA 1
ATOM 4048 C C . SER A 1 504 ? -12.432 8.078 5.382 1.00 97.12 504 SER A C 1
ATOM 4050 O O . SER A 1 504 ? -11.769 7.505 4.518 1.00 97.12 504 SER A O 1
ATOM 4052 N N . PHE A 1 505 ? -13.535 7.537 5.880 1.00 97.25 505 PHE A N 1
ATOM 4053 C CA . PHE A 1 505 ? -14.187 6.399 5.246 1.00 97.25 505 PHE A CA 1
ATOM 4054 C C . PHE A 1 505 ? -15.703 6.565 5.228 1.00 97.25 505 PHE A C 1
ATOM 4056 O O . PHE A 1 505 ? -16.273 7.321 6.012 1.00 97.25 505 PHE A O 1
ATOM 4063 N N . VAL A 1 506 ? -16.365 5.842 4.332 1.00 96.19 506 VAL A N 1
ATOM 4064 C CA . VAL A 1 506 ? -17.824 5.825 4.207 1.00 96.19 506 VAL A CA 1
ATOM 4065 C C . VAL A 1 506 ? -18.298 4.452 3.739 1.00 96.19 506 VAL A C 1
ATOM 4067 O O . VAL A 1 506 ? -17.575 3.729 3.054 1.00 96.19 506 VAL A O 1
ATOM 4070 N N . GLY A 1 507 ? -19.513 4.080 4.134 1.00 94.75 507 GLY A N 1
ATOM 4071 C CA . GLY A 1 507 ? -20.204 2.924 3.571 1.00 94.75 507 GLY A CA 1
ATOM 4072 C C . GLY A 1 507 ? -20.643 3.168 2.131 1.00 94.75 507 GLY A C 1
ATOM 4073 O O . GLY A 1 507 ? -21.210 4.226 1.863 1.00 94.75 507 GLY A O 1
ATOM 4074 N N . VAL A 1 508 ? -20.424 2.204 1.234 1.00 91.56 508 VAL A N 1
ATOM 4075 C CA . VAL A 1 508 ? -20.806 2.296 -0.191 1.00 91.56 508 VAL A CA 1
ATOM 4076 C C . VAL A 1 508 ? -21.697 1.161 -0.651 1.00 91.56 508 VAL A C 1
ATOM 4078 O O . VAL A 1 508 ? -21.560 0.046 -0.097 1.00 91.56 508 VAL A O 1
#

Mean predicted aligned error: 6.63 Å

Foldseek 3Di:
DAEQPWDWDADPVRDTFTADWPPVVDPPTDGRPSQPHCAYHPPRHGFLVVLLVLAVPFQKDKFKDADAWQDWVDDDPVVCVVCVQPPLCSVFPDFDDDDPDDDDPDPDDRDAIKMKMFGQAQADWLQQWFKKKFKDAQQHTPDMDTDRHGAGHRGMDMDGDPPVVRVPLVVDAAKMKIKIWTFRCACDPVGGGRHTRYMIMTIGHHHDFDDFDDFDKDWDDDPFWIWIGAVQWIWIAGQQFDATAFIGGNNDTWAPGHKDKAQDFFADLLCVQQVVCVFAVLRVQQRVPWAQDDPVDNPPRHGQWDWDDDPFWIKIKHWTWRSFVVTWIKMWMWIAGNRFKIKIKIKTFFDVVRPFTQFTFIKTWTFLLLFKKKWFAFDDFAAASVSHDGDGRIDIDTQAVQQGSRQQQGGTNKTWQTQKMARAHPVWHKMKGAHSGGWTKHKHLDDSVQSNPTRGPVSRDPRGTIMMTTGSHGADNDPPDSNRDDGDPSRTPRSRGMDMDIIMMGTD

Secondary structure (DSSP, 8-state):
--B---EEEE-TTS-EEEE-TTTT--SS--GGGG---SB-TTT-PBPTHHHHHHHHT-SEEEEEESTT--EES---TTHHHH-TTTTTHHHH------------S--------EEEEEE--SS--GGGEEEEEEEEETTEEEEEEEE-----TT-EEEEEPPHHHHHHHHH--S-EEEEEEEEESS--SSS-TT-EEEEEEEEES-PPPP-PPP---EEEE-SSEEEEE-SSEEEEEESSSSSEEEEEETTEE--SEEEEEE---PPPHHHHHTTHHHHHHHHHHHHHH-BSS-TT-TT----SEEEEE-SS-EEEEEEEEE--SS-EEEEEEEEE-TTS-EEEEEEE---TTT---SEEEEEEEEETT--EEEEEEEESS--BTTB--SEEEEEEEEGGGGS---SS--S---EEEESEEEEEETTEEEEEEESSSPEEEEEESS-HHHHTT-SSGGGSPPP-EEEEEEEEEE-----S-SSSPPPPGGGS--TTS-EEEEEEEEE-

Sequence (508 aa):
DYIDQSLTAYDRYGNEYQAYGGDFDDRPNDGSYSGNGIVYGRDRDPSPKMQEVKYNYRPVKAVFEGGGARFNYETPEEEARADASEIRTELLARPFESSESEKSPGAEKDEGMRIRIFNRNLFINTSEYDTLLILEKGGKEIMKRHLRINTLPLSENIIDIPEEFSDYISSHKGELVLTVSFRLGKDTAWAPAGYEVAYGQAVYGTAPALIHRRAPFRVIHGAYNIGIKGEGFEMLFSKGAAGMTSLRVAGKELFKRPPVPNFWRPMNENDRANLLPFRAGQWKLASMYADMRNPEDPYDKRTGFRFEEREEEVVISYTYNLPVRPAKQAQLIYTVHPDGVVDVELSMERSDDVGELPEFGLLFTLPAELDILEWYGIGPKESYVDRPHGKLSVYRSRVWENMARYLVPQECGNKIGVRYAELTDEKGGICLLSLKDYISLSVLPYSPHQIDNADHPYELPPVHHTYVRASLMQMGVAGDDTWGARTKPVHMLDNSRELKFRFSFVGV

Nearest PDB structures (foldseek):
  6s6z-assembly1_A  TM=9.357E-01  e=2.630E-43  Thermotoga maritima MSB8
  3i3e-assembly1_C  TM=8.864E-01  e=2.211E-35  Escherichia coli K-12
  3sep-assembly1_A  TM=8.805E-01  e=1.985E-35  Escherichia coli K-12
  1px3-assembly1_B  TM=9.021E-01  e=5.344E-34  Escherichia coli
  1px3-assembly1_A  TM=8.914E-01  e=5.063E-34  Escherichia coli

Solvent-accessible surface area (backbone atoms only — not comparable to full-atom values): 27176 Å² total; per-residue (Å²): 95,65,55,20,63,50,44,85,43,64,51,100,83,70,49,78,46,66,37,46,45,48,76,78,77,48,78,87,61,70,37,66,78,46,64,51,35,36,17,40,48,86,84,59,50,74,37,55,63,38,52,42,51,50,60,77,68,31,50,41,49,46,37,77,42,52,79,69,59,78,41,56,95,58,71,58,77,72,56,60,73,72,41,71,76,60,64,59,43,64,80,72,63,60,69,77,71,79,82,72,91,73,84,79,83,75,88,70,78,90,56,70,43,28,38,41,35,38,25,67,28,87,82,52,46,48,60,64,33,44,27,36,41,37,36,25,49,88,56,40,79,76,50,73,45,81,50,91,46,84,26,51,42,70,32,68,43,76,43,74,54,58,64,75,57,54,50,47,60,75,74,49,86,37,39,33,39,42,35,40,39,35,13,34,62,49,70,52,100,87,47,55,49,65,46,72,57,28,60,26,52,34,30,31,68,51,70,73,78,89,78,86,51,93,50,74,59,45,81,43,89,51,99,57,34,42,36,40,38,40,83,62,35,40,37,34,34,40,55,78,58,78,40,49,58,38,42,26,42,79,84,45,75,50,43,76,41,36,54,39,68,30,27,54,64,26,57,38,69,26,36,57,41,42,45,40,62,76,59,30,42,48,33,48,44,26,40,75,58,48,37,37,54,45,89,91,39,85,81,51,83,65,46,37,55,47,78,48,84,54,98,73,39,37,40,39,34,39,36,28,41,32,68,43,64,68,74,47,54,38,39,42,36,38,40,38,38,30,66,55,41,31,40,38,38,42,35,29,65,55,42,52,82,54,37,72,54,50,27,47,33,35,37,36,36,25,47,45,71,43,33,40,38,34,37,35,20,37,24,92,53,47,26,39,73,73,45,65,58,58,48,77,38,57,44,75,46,47,29,68,76,35,58,66,88,51,63,49,40,43,62,57,33,29,24,36,64,21,47,33,37,38,36,23,42,102,85,39,39,40,33,38,35,39,66,71,40,49,28,24,37,28,48,30,54,55,49,47,69,52,33,58,71,18,70,37,70,86,62,47,73,84,77,71,30,24,25,38,37,47,19,50,44,52,36,28,74,55,61,96,36,67,72,50,44,65,55,54,75,95,30,48,59,77,35,79,39,70,44,77,32,50,33,31,35,30,69,78

pLDDT: mean 90.06, std 16.75, range [25.03, 98.69]